Protein 2DE3 (pdb70)

Nearest PDB structures (foldseek):
  2de4-assembly2_B  TM=1.001E+00  e=3.501E-69  Rhodococcus qingshengii
  2de2-assembly1_A  TM=9.610E-01  e=4.494E-61  Rhodococcus qingshengii
  4nmy-assembly2_B  TM=6.406E-01  e=4.484E-12  Clostridioides difficile 630
  3un6-assembly1_A  TM=6.876E-01  e=4.638E-10  Staphylococcus aureus subsp. aureus NCTC 8325
  2x7q-assembly1_A  TM=5.426E-01  e=6.104E-09  Candida albicans

Radius of gyration: 29.44 Å; Cα contacts (8 Å, |Δi|>4): 1399; chains: 2; bounding box: 82×57×72 Å

GO terms:
  GO:0018740 2'-hydroxybiphenyl-2-sulfinate desulfinase activity (F, EXP)

Secondary structure (DSSP, 8-state):
-EEEEEE-SS--HHHHHHHTTHHHHTT-EEEEPBGGGTTHHHH--STTEEEEE-SHHHHHIIIII-TTSEEEEEEEEE--SEEEEEETT-S--SGGGGTT-EEEE-HHHHHHHHT--TTGGGS-HHHHHHHHTTHHHHHHHHHHHHHTT--GGGSEEEE---TTT---HHHHHHSSBSSHHHHSTTHHHHHHHHHHSSS-SEEEEEHHHHHHHHHTTEEESS-GGGSGGG-EEEEEEEEHHHHHH-HHHHHHHHHHHHHHHHHHTT-HHHHHHHHHHHHT--HHHHHHHH-TTGGGS-S-B-SHHHHHHHHHHHHHHHHTTS-SS---HHHHB-THHHHHHHT-/--EEEEEEE-SS--HHHHHHHTTHHHHTTEEEEEPBGGGTTHHHH--STTEEEEE-SHHHHHIIIII-TTSEEEEEEEEE--SEEEEE-TT-S--SGGGGTT-EEEE-HHHHHHHHT--TTGGGS-HHHHHHHHTTHHHHHHHHHHHHHTT--GGGSEEEE---TTT---HHHHHHSSBSSHHHHSTTHHHHHHHHHHHTS-SEEEEEHHHHHHHHTTT-EESS-GGGSGGG-EEEEEEEEHHHHHH-HHHHHHHHHHHHHHHHHHTT-HHHHHHHHHHHHT--HHHHHHHH-TTGGGS-S-B-SHHHHHHHHHHHHHHHHTTS-SS---HHHHB-HHHHHHHHHH-

CATH classification: 3.40.190.10 (+1 more: 3.40.190.270)

Solvent-accessible surface area: 27075 Å² total; per-residue (Å²): 73,77,3,40,8,0,9,12,15,6,5,0,0,1,1,0,0,34,102,38,32,56,4,116,93,25,42,5,116,22,73,39,2,40,2,157,96,0,63,13,23,11,21,5,92,33,119,26,5,0,2,0,0,15,4,2,4,0,0,0,0,17,20,46,60,19,108,48,91,5,64,0,1,0,0,4,44,11,55,12,59,6,0,0,0,0,104,77,107,21,125,9,96,49,8,56,59,0,50,50,97,79,0,0,0,0,62,13,0,11,73,10,30,154,64,121,29,74,67,2,106,156,30,59,55,19,141,7,0,19,9,0,7,0,4,35,2,0,18,1,0,71,22,0,1,99,116,11,168,40,32,29,151,65,15,101,40,45,93,33,82,7,25,9,4,58,6,66,47,110,74,2,102,148,17,73,24,8,69,3,36,61,15,31,82,68,18,5,137,38,11,27,62,36,12,66,64,51,95,12,20,0,2,7,1,18,8,1,9,0,2,40,0,52,45,61,28,4,56,25,17,30,36,4,15,155,72,101,78,2,4,8,0,1,0,0,1,1,6,26,30,17,14,210,137,100,69,46,5,1,38,84,1,0,32,6,1,2,48,0,0,81,67,0,106,122,75,40,81,45,0,21,57,24,0,5,77,12,4,47,20,15,57,29,3,0,24,69,1,7,20,96,67,7,12,71,124,0,21,2,90,28,56,140,82,1,34,61,16,0,59,74,4,0,80,34,0,36,114,42,95,1,1,108,124,71,16,46,13,119,142,11,8,0,70,80,8,7,86,74,4,108,107,155,102,173,17,72,4,39,8,0,10,12,16,6,5,0,0,1,1,0,0,35,96,37,32,54,4,93,93,25,12,2,85,26,74,38,3,37,0,143,93,0,60,12,24,10,22,5,92,34,116,27,4,0,2,0,0,17,4,1,4,0,0,0,1,17,22,56,64,17,105,50,90,6,63,0,1,0,0,3,45,10,54,11,51,7,0,0,0,0,92,86,69,17,94,1,98,48,8,56,56,0,52,58,81,103,0,0,0,0,59,13,0,24,69,13,27,129,63,124,31,72,65,2,123,152,39,54,53,20,146,8,0,17,7,0,7,0,3,34,2,0,19,1,0,72,25,0,3,99,115,9,158,38,26,42,134,53,14,97,21,25,90,35,87,7,26,9,3,55,6,78,62,122,82,3,86,147,15,75,23,8,68,2,37,60,15,34,77,75,18,4,173,38,13,17,60,48,4,27,65,42,89,4,40,0,3,8,1,18,8,0,9,0,7,44,0,62,27,49,20,8,57,25,16,27,30,4,16,155,67,101,80,2,4,9,0,1,0,1,1,0,7,28,31,16,15,209,142,106,66,46,7,1,36,47,1,0,29,6,1,0,40,0,0,57,68,0,105,121,77,41,122,46,0,19,56,23,1,7,76,10,4,46,21,59,67,25,5,0,22,74,1,7,20,90,81,8,12,68,145,0,21,2,88,26,62,158,111,1,35,60,16,0,59,79,3,0,81,34,0,35,115,41,84,1,2,91,124,73,17,44,12,109,131,11,7,0,56,78,8,5,77,77,0,85,117,111,134

Foldseek 3Di:
DEAEEDEDLFQALLLLLQVVCLQVVLVYHYHFAFLQRVCCQQQVPDAWYKYWYFLLSVFCNCFPNPNAFKFFAFKFKFFFFKAKKFFLPDPQQALLSQFAFEEEAAPLLVCLLVLHVDCLSVDDRVLNSLSVVSLLVNVRNQVSNVRNVHHPVRYHYDYDDDPPSDQDSVLSNVFGGPFLCGSPPPVLVVVLVVNVVPRHGIYIDAALSSVVVVVVGMDHSDGCSVDPVSMGMTTMMTGSCCVVPPVVSVLSSLLSSQVSLVVLQVVVQVSLVSSCVRNVHDSRSNCRRGHVRSSNRHNGHDDPVSVVRNVSSQVSCCVSVSGVDGDPNVVSHDHPSSVVSVVD/DQEEAEEDEDLFQALLLLLQVVCLCVVLVYHYHFAFLQRVCCQQQVPDAWYKYWYFLLSVFCNCFPNPNAFKFFAFKFKFFFFKAKKFALPDPQQALLVQFAFEEEAAPLLVCLLVLHNDCLVVDDRVLNSLSVVSVLVNVRNCVSNVRNVHDPVRHHYDHDDDPPSDQDSVLSNPFGGPQLCGSPNPVLVVVLVVNVVVPGGIYIDARLSSVVVVVVRMDHNDGCSVDPVSMAMTTMMTGNCCVVPPVVSVLSSLLSSQVSLVVLQVVVQVSLVSSCVRNVHDSRSNCRRGHVRSSNRHNGDDDPVSVVRNVSSQVSCCVSVSGVDGDPNVVSHPHPSSVVSVVVD

Structure (mmCIF, N/CA/C/O backbone):
data_2DE3
#
_entry.id   2DE3
#
_cell.length_a   154.670
_cell.length_b   46.190
_cell.length_c   113.960
_cell.angle_alpha   90.00
_cell.angle_beta   115.81
_cell.angle_gamma   90.00
#
_symmetry.space_group_name_H-M   'C 1 2 1'
#
loop_
_entity.id
_entity.type
_entity.pdbx_description
1 polymer 'DIBENZOTHIOPHENE DESULFURIZATION ENZYME B'
2 non-polymer 'ACETATE ION'
3 non-polymer "2'-HYDROXY-1,1'-BIPHENYL-2-SULFINIC ACID"
4 non-polymer 'MAGNESIUM ION'
5 water water
#
loop_
_atom_site.group_PDB
_atom_site.id
_atom_site.type_symbol
_atom_site.label_atom_id
_atom_site.label_alt_id
_atom_site.label_comp_id
_atom_site.label_asym_id
_atom_site.label_entity_id
_atom_site.label_seq_id
_atom_site.pdbx_PDB_ins_code
_atom_site.Cartn_x
_atom_site.Cartn_y
_atom_site.Cartn_z
_atom_site.occupancy
_atom_site.B_iso_or_equiv
_atom_site.auth_seq_id
_atom_site.auth_comp_id
_atom_site.auth_asym_id
_atom_site.auth_atom_id
_atom_site.pdbx_PDB_model_num
ATOM 1 N N . ASP A 1 20 ? 142.121 27.198 3.930 1.00 23.11 20 ASP A N 1
ATOM 2 C CA . ASP A 1 20 ? 140.633 27.294 3.865 1.00 21.56 20 ASP A CA 1
ATOM 3 C C . ASP A 1 20 ? 140.011 26.842 5.180 1.00 21.05 20 ASP A C 1
ATOM 4 O O . ASP A 1 20 ? 140.522 25.933 5.837 1.00 20.95 20 ASP A O 1
ATOM 9 N N . THR A 1 21 ? 138.908 27.479 5.560 1.00 20.05 21 THR A N 1
ATOM 10 C CA . THR A 1 21 ? 138.217 27.145 6.799 1.00 20.28 21 THR A CA 1
ATOM 11 C C . THR A 1 21 ? 136.782 26.699 6.538 1.00 19.02 21 THR A C 1
ATOM 12 O O . THR A 1 21 ? 136.038 27.356 5.810 1.00 18.48 21 THR A O 1
ATOM 16 N N . LEU A 1 22 ? 136.404 25.574 7.138 1.00 17.83 22 LEU A N 1
ATOM 17 C CA . LEU A 1 22 ? 135.056 25.036 6.990 1.00 16.56 22 LEU A CA 1
ATOM 18 C C . LEU A 1 22 ? 134.460 24.827 8.374 1.00 15.81 22 LEU A C 1
ATOM 19 O O . LEU A 1 22 ? 135.187 24.549 9.329 1.00 15.70 22 LEU A O 1
ATOM 24 N N . THR A 1 23 ? 133.145 24.979 8.490 1.00 13.94 23 THR A N 1
ATOM 25 C CA . THR A 1 23 ? 132.479 24.725 9.764 1.00 12.14 23 THR A CA 1
ATOM 26 C C . THR A 1 23 ? 132.165 23.228 9.706 1.00 12.24 23 THR A C 1
ATOM 27 O O . THR A 1 23 ? 132.067 22.661 8.614 1.00 11.68 23 THR A O 1
ATOM 31 N N . TYR A 1 24 ? 132.024 22.574 10.857 1.00 11.25 24 TYR A N 1
ATOM 32 C CA . TYR A 1 24 ? 131.756 21.136 10.834 1.00 11.47 24 TYR A CA 1
ATOM 33 C C . TYR A 1 24 ? 131.172 20.588 12.121 1.00 11.46 24 TYR A C 1
ATOM 34 O O . TYR A 1 24 ? 131.030 21.294 13.118 1.00 10.61 24 TYR A O 1
ATOM 43 N N . SER A 1 25 ? 130.851 19.298 12.072 1.00 11.19 25 SER A N 1
ATOM 44 C CA . SER A 1 25 ? 130.342 18.564 13.223 1.00 10.92 25 SER A CA 1
ATOM 45 C C . SER A 1 25 ? 130.297 17.081 12.876 1.00 10.17 25 SER A C 1
ATOM 46 O O . SER A 1 25 ? 130.375 16.701 11.705 1.00 10.30 25 SER A O 1
ATOM 49 N N . ASN A 1 26 ? 130.228 16.242 13.903 1.00 10.50 26 ASN A N 1
ATOM 50 C CA . ASN A 1 26 ? 130.107 14.805 13.694 1.00 10.42 26 ASN A CA 1
ATOM 51 C C . ASN A 1 26 ? 129.287 14.211 14.825 1.00 10.42 26 ASN A C 1
ATOM 52 O O . ASN A 1 26 ? 129.283 14.731 15.944 1.00 11.50 26 ASN A O 1
ATOM 57 N N . SER A 1 27 ? 128.561 13.144 14.512 1.00 8.80 27 SER A N 1
ATOM 58 C CA . SER A 1 27 ? 127.737 12.451 15.495 1.00 9.51 27 SER A CA 1
ATOM 59 C C . SER A 1 27 ? 128.660 11.519 16.272 1.00 8.70 27 SER A C 1
ATOM 60 O O . SER A 1 27 ? 129.843 11.405 15.950 1.00 9.83 27 SER A O 1
ATOM 63 N N . PRO A 1 28 ? 128.138 10.852 17.316 1.00 10.09 28 PRO A N 1
ATOM 64 C CA . PRO A 1 28 ? 128.964 9.929 18.111 1.00 8.91 28 PRO A CA 1
ATOM 65 C C . PRO A 1 28 ? 129.125 8.596 17.370 1.00 9.71 28 PRO A C 1
ATOM 66 O O . PRO A 1 28 ? 128.683 7.542 17.845 1.00 10.60 28 PRO A O 1
ATOM 70 N N . VAL A 1 29 ? 129.763 8.661 16.204 1.00 9.78 29 VAL A N 1
ATOM 71 C CA . VAL A 1 29 ? 129.983 7.496 15.351 1.00 8.78 29 VAL A CA 1
ATOM 72 C C . VAL A 1 29 ? 131.420 7.490 14.814 1.00 8.62 29 VAL A C 1
ATOM 73 O O . VAL A 1 29 ? 132.081 8.528 14.785 1.00 9.18 29 VAL A O 1
ATOM 77 N N . PRO A 1 30 ? 131.927 6.317 14.397 1.00 8.30 30 PRO A N 1
ATOM 78 C CA . PRO A 1 30 ? 133.296 6.271 13.871 1.00 9.87 30 PRO A CA 1
ATOM 79 C C . PRO A 1 30 ? 133.347 6.952 12.499 1.00 9.94 30 PRO A C 1
ATOM 80 O O . PRO A 1 30 ? 132.543 6.640 11.621 1.00 10.88 30 PRO A O 1
ATOM 84 N N . ASN A 1 31 ? 134.281 7.884 12.314 1.00 9.85 31 ASN A N 1
ATOM 85 C CA . ASN A 1 31 ? 134.365 8.595 11.038 1.00 11.01 31 ASN A CA 1
ATOM 86 C C . ASN A 1 31 ? 135.739 9.183 10.714 1.00 11.29 31 ASN A C 1
ATOM 87 O O . ASN A 1 31 ? 136.500 9.561 11.610 1.00 11.90 31 ASN A O 1
ATOM 92 N N . ALA A 1 32 ? 136.031 9.284 9.418 1.00 11.41 32 ALA A N 1
ATOM 93 C CA . ALA A 1 32 ? 137.310 9.804 8.946 1.00 11.44 32 ALA A CA 1
ATOM 94 C C . ALA A 1 32 ? 137.449 11.329 8.976 1.00 11.91 32 ALA A C 1
ATOM 95 O O . ALA A 1 32 ? 138.563 11.841 8.871 1.00 11.28 32 ALA A O 1
ATOM 97 N N . LEU A 1 33 ? 136.341 12.057 9.112 1.00 10.91 33 LEU A N 1
ATOM 98 C CA . LEU A 1 33 ? 136.423 13.518 9.165 1.00 11.40 33 LEU A CA 1
ATOM 99 C C . LEU A 1 33 ? 137.087 13.937 10.475 1.00 11.71 33 LEU A C 1
ATOM 100 O O . LEU A 1 33 ? 138.029 14.732 10.476 1.00 12.15 33 LEU A O 1
ATOM 105 N N . LEU A 1 34 ? 136.593 13.394 11.585 1.00 11.56 34 LEU A N 1
ATOM 106 C CA . LEU A 1 34 ? 137.151 13.683 12.900 1.00 12.28 34 LEU A CA 1
ATOM 107 C C . LEU A 1 34 ? 138.595 13.193 12.949 1.00 12.23 34 LEU A C 1
ATOM 108 O O . LEU A 1 34 ? 139.481 13.887 13.449 1.00 12.56 34 LEU A O 1
ATOM 113 N N . THR A 1 35 ? 138.823 11.992 12.427 1.00 12.14 35 THR A N 1
ATOM 114 C CA . THR A 1 35 ? 140.156 11.403 12.424 1.00 12.83 35 THR A CA 1
ATOM 115 C C . THR A 1 35 ? 141.159 12.262 11.661 1.00 13.75 35 THR A C 1
ATOM 116 O O . THR A 1 35 ? 142.255 12.526 12.153 1.00 14.57 35 THR A O 1
ATOM 120 N N . ALA A 1 36 ? 140.787 12.697 10.459 1.00 13.77 36 ALA A N 1
ATOM 121 C CA . ALA A 1 36 ? 141.677 13.519 9.643 1.00 14.37 36 ALA A CA 1
ATOM 122 C C . ALA A 1 36 ? 141.986 14.855 10.313 1.00 14.88 36 ALA A C 1
ATOM 123 O O . ALA A 1 36 ? 143.102 15.367 10.210 1.00 16.09 36 ALA A O 1
ATOM 125 N N . SER A 1 37 ? 140.997 15.416 10.999 1.00 14.88 37 SER A N 1
ATOM 126 C CA . SER A 1 37 ? 141.161 16.694 11.683 1.00 15.95 37 SER A CA 1
ATOM 127 C C . SER A 1 37 ? 142.098 16.608 12.889 1.00 17.51 37 SER A C 1
ATOM 128 O O . SER A 1 37 ? 143.054 17.379 12.999 1.00 17.67 37 SER A O 1
ATOM 131 N N . GLU A 1 38 ? 141.824 15.671 13.790 1.00 17.79 38 GLU A N 1
ATOM 132 C CA . GLU A 1 38 ? 142.637 15.516 14.993 1.00 18.59 38 GLU A CA 1
ATOM 133 C C . GLU A 1 38 ? 144.045 14.970 14.748 1.00 19.62 38 GLU A C 1
ATOM 134 O O . GLU A 1 38 ? 144.956 15.248 15.528 1.00 21.07 38 GLU A O 1
ATOM 140 N N . SER A 1 39 ? 144.227 14.204 13.674 1.00 20.25 39 SER A N 1
ATOM 141 C CA . SER A 1 39 ? 145.530 13.614 13.364 1.00 20.19 39 SER A CA 1
ATOM 142 C C . SER A 1 39 ? 146.442 14.497 12.515 1.00 20.65 39 SER A C 1
ATOM 143 O O . SER A 1 39 ? 147.574 14.114 12.216 1.00 21.30 39 SER A O 1
ATOM 146 N N . GLY A 1 40 ? 145.944 15.663 12.112 1.00 19.15 40 GLY A N 1
ATOM 147 C CA . GLY A 1 40 ? 146.753 16.583 11.327 1.00 19.30 40 GLY A CA 1
ATOM 148 C C . GLY A 1 40 ? 146.743 16.455 9.814 1.00 19.32 40 GLY A C 1
ATOM 149 O O . GLY A 1 40 ? 147.439 17.208 9.133 1.00 19.72 40 GLY A O 1
ATOM 150 N N . PHE A 1 41 ? 145.969 15.517 9.276 1.00 19.09 41 PHE A N 1
ATOM 151 C CA . PHE A 1 41 ? 145.912 15.335 7.829 1.00 18.76 41 PHE A CA 1
ATOM 152 C C . PHE A 1 41 ? 145.276 16.521 7.107 1.00 19.19 41 PHE A C 1
ATOM 153 O O . PHE A 1 41 ? 145.672 16.859 5.991 1.00 19.63 41 PHE A O 1
ATOM 161 N N . LEU A 1 42 ? 144.297 17.160 7.740 1.00 19.13 42 LEU A N 1
ATOM 162 C CA . LEU A 1 42 ? 143.646 18.309 7.124 1.00 19.60 42 LEU A CA 1
ATOM 163 C C . LEU A 1 42 ? 144.583 19.510 7.147 1.00 20.82 42 LEU A C 1
ATOM 164 O O . LEU A 1 42 ? 144.672 20.259 6.173 1.00 20.14 42 LEU A O 1
ATOM 169 N N . ASP A 1 43 ? 145.288 19.682 8.260 1.00 20.48 43 ASP A N 1
ATOM 170 C CA . ASP A 1 43 ? 146.228 20.787 8.404 1.00 22.37 43 ASP A CA 1
ATOM 171 C C . ASP A 1 43 ? 147.259 20.728 7.281 1.00 22.21 43 ASP A C 1
ATOM 172 O O . ASP A 1 43 ? 147.608 21.752 6.691 1.00 23.28 43 ASP A O 1
ATOM 177 N N . ALA A 1 44 ? 147.738 19.523 6.986 1.00 21.65 44 ALA A N 1
ATOM 178 C CA . ALA A 1 44 ? 148.727 19.325 5.931 1.00 22.40 44 ALA A CA 1
ATOM 179 C C . ALA A 1 44 ? 148.137 19.639 4.560 1.00 22.51 44 ALA A C 1
ATOM 180 O O . ALA A 1 44 ? 148.868 19.937 3.613 1.00 23.41 44 ALA A O 1
ATOM 182 N N . ALA A 1 45 ? 146.813 19.568 4.459 1.00 22.10 45 ALA A N 1
ATOM 183 C CA . ALA A 1 45 ? 146.122 19.846 3.206 1.00 21.36 45 ALA A CA 1
ATOM 184 C C . ALA A 1 45 ? 145.676 21.304 3.145 1.00 21.29 45 ALA A C 1
ATOM 185 O O . ALA A 1 45 ? 144.975 21.709 2.218 1.00 22.34 45 ALA A O 1
ATOM 187 N N . GLY A 1 46 ? 146.084 22.084 4.142 1.00 20.02 46 GLY A N 1
ATOM 188 C CA . GLY A 1 46 ? 145.729 23.492 4.188 1.00 20.48 46 GLY A CA 1
ATOM 189 C C . GLY A 1 46 ? 144.282 23.750 4.555 1.00 20.02 46 GLY A C 1
ATOM 190 O O . GLY A 1 46 ? 143.709 24.769 4.170 1.00 20.04 46 GLY A O 1
ATOM 191 N N . ILE A 1 47 ? 143.691 22.831 5.313 1.00 19.27 47 ILE A N 1
ATOM 192 C CA . ILE A 1 47 ? 142.297 22.956 5.725 1.00 18.74 47 ILE A CA 1
ATOM 193 C C . ILE A 1 47 ? 142.153 22.923 7.242 1.00 18.83 47 ILE A C 1
ATOM 194 O O . ILE A 1 47 ? 142.806 22.128 7.918 1.00 19.71 47 ILE A O 1
ATOM 199 N N . GLU A 1 48 ? 141.296 23.794 7.768 1.00 18.88 48 GLU A N 1
ATOM 200 C CA . GLU A 1 48 ? 141.040 23.862 9.204 1.00 20.24 48 GLU A CA 1
ATOM 201 C C . GLU A 1 48 ? 139.530 23.816 9.436 1.00 18.92 48 GLU A C 1
ATOM 202 O O . GLU A 1 48 ? 138.763 24.416 8.682 1.00 17.94 48 GLU A O 1
ATOM 208 N N . LEU A 1 49 ? 139.106 23.098 10.473 1.00 17.43 49 LEU A N 1
ATOM 209 C CA . LEU A 1 49 ? 137.683 22.970 10.781 1.00 17.10 49 LEU A CA 1
ATOM 210 C C . LEU A 1 49 ? 137.285 23.662 12.084 1.00 17.79 49 LEU A C 1
ATOM 211 O O . LEU A 1 49 ? 138.007 23.589 13.081 1.00 19.54 49 LEU A O 1
ATOM 216 N N . ASP A 1 50 ? 136.133 24.329 12.068 1.00 17.43 50 ASP A N 1
ATOM 217 C CA . ASP A 1 50 ? 135.599 25.003 13.251 1.00 17.25 50 ASP A CA 1
ATOM 218 C C . ASP A 1 50 ? 134.276 24.325 13.606 1.00 16.18 50 ASP A C 1
ATOM 219 O O . ASP A 1 50 ? 133.306 24.411 12.854 1.00 14.66 50 ASP A O 1
ATOM 224 N N . VAL A 1 51 ? 134.236 23.652 14.753 1.00 15.17 51 VAL A N 1
ATOM 225 C CA . VAL A 1 51 ? 133.027 22.948 15.174 1.00 14.26 51 VAL A CA 1
ATOM 226 C C . VAL A 1 51 ? 131.866 23.898 15.484 1.00 14.38 51 VAL A C 1
ATOM 227 O O . VAL A 1 51 ? 132.071 25.020 15.949 1.00 14.16 51 VAL A O 1
ATOM 231 N N . LEU A 1 52 ? 130.644 23.444 15.216 1.00 13.07 52 LEU A N 1
ATOM 232 C CA . LEU A 1 52 ? 129.458 24.252 15.471 1.00 13.57 52 LEU A CA 1
ATOM 233 C C . LEU A 1 52 ? 129.275 24.516 16.960 1.00 13.90 52 LEU A C 1
ATOM 234 O O . LEU A 1 52 ? 129.398 23.606 17.780 1.00 13.02 52 LEU A O 1
ATOM 239 N N . SER A 1 53 ? 128.983 25.766 17.302 1.00 14.35 53 SER A N 1
ATOM 240 C CA . SER A 1 53 ? 128.740 26.131 18.690 1.00 15.22 53 SER A CA 1
ATOM 241 C C . SER A 1 53 ? 127.302 25.726 18.992 1.00 15.75 53 SER A C 1
ATOM 242 O O . SER A 1 53 ? 126.537 25.404 18.080 1.00 15.67 53 SER A O 1
ATOM 245 N N . GLY A 1 54 ? 126.928 25.742 20.264 1.00 16.38 54 GLY A N 1
ATOM 246 C CA . GLY A 1 54 ? 125.566 25.386 20.615 1.00 16.27 54 GLY A CA 1
ATOM 247 C C . GLY A 1 54 ? 124.582 26.365 20.001 1.00 16.66 54 GLY A C 1
ATOM 248 O O . GLY A 1 54 ? 123.458 25.999 19.658 1.00 16.76 54 GLY A O 1
ATOM 249 N N . GLN A 1 55 ? 125.012 27.615 19.850 1.00 17.45 55 GLN A N 1
ATOM 250 C CA . GLN A 1 55 ? 124.166 28.661 19.285 1.00 19.16 55 GLN A CA 1
ATOM 251 C C . GLN A 1 55 ? 123.913 28.508 17.782 1.00 17.71 55 GLN A C 1
ATOM 252 O O . GLN A 1 55 ? 122.963 29.084 17.250 1.00 19.26 55 GLN A O 1
ATOM 258 N N . GLN A 1 56 ? 124.761 27.741 17.099 1.00 16.45 56 GLN A N 1
ATOM 259 C CA . GLN A 1 56 ? 124.581 27.491 15.668 1.00 15.68 56 GLN A CA 1
ATOM 260 C C . GLN A 1 56 ? 124.346 25.995 15.477 1.00 13.89 56 GLN A C 1
ATOM 261 O O . GLN A 1 56 ? 124.412 25.475 14.362 1.00 12.67 56 GLN A O 1
ATOM 267 N N . GLY A 1 57 ? 124.055 25.315 16.582 1.00 14.04 57 GLY A N 1
ATOM 268 C CA . GLY A 1 57 ? 123.842 23.877 16.563 1.00 12.84 57 GLY A CA 1
ATOM 269 C C . GLY A 1 57 ? 122.759 23.295 15.672 1.00 12.39 57 GLY A C 1
ATOM 270 O O . GLY A 1 57 ? 122.875 22.145 15.246 1.00 12.52 57 GLY A O 1
ATOM 271 N N . THR A 1 58 ? 121.710 24.056 15.379 1.00 11.84 58 THR A N 1
ATOM 272 C CA . THR A 1 58 ? 120.640 23.523 14.538 1.00 11.62 58 THR A CA 1
ATOM 273 C C . THR A 1 58 ? 121.118 23.169 13.126 1.00 11.63 58 THR A C 1
ATOM 274 O O . THR A 1 58 ? 120.463 22.401 12.422 1.00 10.90 58 THR A O 1
ATOM 278 N N . VAL A 1 59 ? 122.264 23.711 12.724 1.00 10.33 59 VAL A N 1
ATOM 279 C CA . VAL A 1 59 ? 122.818 23.433 11.400 1.00 10.94 59 VAL A CA 1
ATOM 280 C C . VAL A 1 59 ? 123.146 21.940 11.260 1.00 10.77 59 VAL A C 1
ATOM 281 O O . VAL A 1 59 ? 123.213 21.406 10.154 1.00 10.28 59 VAL A O 1
ATOM 285 N N . HIS A 1 60 ? 123.340 21.272 12.393 1.00 9.69 60 HIS A N 1
ATOM 286 C CA . HIS A 1 60 ? 123.636 19.839 12.425 1.00 10.47 60 HIS A CA 1
ATOM 287 C C . HIS A 1 60 ? 122.446 19.075 11.815 1.00 9.31 60 HIS A C 1
ATOM 288 O O . HIS A 1 60 ? 122.605 17.955 11.318 1.00 8.93 60 HIS A O 1
ATOM 295 N N . PHE A 1 61 ? 121.265 19.695 11.852 1.00 9.34 61 PHE A N 1
ATOM 296 C CA . PHE A 1 61 ? 120.029 19.112 11.312 1.00 9.19 61 PHE A CA 1
ATOM 297 C C . PHE A 1 61 ? 119.512 19.832 10.057 1.00 9.52 61 PHE A C 1
ATOM 298 O O . PHE A 1 61 ? 118.762 19.236 9.278 1.00 8.72 61 PHE A O 1
ATOM 306 N N . THR A 1 62 ? 119.889 21.099 9.864 1.00 9.92 62 THR A N 1
ATOM 307 C CA . THR A 1 62 ? 119.391 21.875 8.714 1.00 10.28 62 THR A CA 1
ATOM 308 C C . THR A 1 62 ? 120.357 22.116 7.551 1.00 10.30 62 THR A C 1
ATOM 309 O O . THR A 1 62 ? 119.918 22.428 6.441 1.00 11.81 62 THR A O 1
ATOM 313 N N . TYR A 1 63 ? 121.659 22.012 7.806 1.00 10.34 63 TYR A N 1
ATOM 314 C CA . TYR A 1 63 ? 122.674 22.188 6.761 1.00 10.51 63 TYR A CA 1
ATOM 315 C C . TYR A 1 63 ? 122.665 23.569 6.108 1.00 11.02 63 TYR A C 1
ATOM 316 O O . TYR A 1 63 ? 123.217 23.754 5.019 1.00 12.19 63 TYR A O 1
ATOM 325 N N . ASP A 1 64 ? 122.072 24.542 6.795 1.00 10.95 64 ASP A N 1
ATOM 326 C CA . ASP A 1 64 ? 121.973 25.902 6.274 1.00 12.24 64 ASP A CA 1
ATOM 327 C C . ASP A 1 64 ? 123.193 26.800 6.523 1.00 12.24 64 ASP A C 1
ATOM 328 O O . ASP A 1 64 ? 123.122 27.773 7.280 1.00 14.05 64 ASP A O 1
ATOM 333 N N . GLN A 1 65 ? 124.307 26.447 5.882 1.00 11.37 65 GLN A N 1
ATOM 334 C CA . GLN A 1 65 ? 125.565 27.201 5.938 1.00 11.81 65 GLN A CA 1
ATOM 335 C C . GLN A 1 65 ? 126.283 26.971 4.600 1.00 12.74 65 GLN A C 1
ATOM 336 O O . GLN A 1 65 ? 126.159 25.904 3.997 1.00 13.40 65 GLN A O 1
ATOM 342 N N . PRO A 1 66 ? 127.053 27.966 4.126 1.00 12.61 66 PRO A N 1
ATOM 343 C CA . PRO A 1 66 ? 127.791 27.910 2.856 1.00 13.50 66 PRO A CA 1
ATOM 344 C C . PRO A 1 66 ? 128.999 26.986 2.715 1.00 12.74 66 PRO A C 1
ATOM 345 O O . PRO A 1 66 ? 129.287 26.511 1.614 1.00 13.95 66 PRO A O 1
ATOM 349 N N . ALA A 1 67 ? 129.709 26.739 3.811 1.00 12.72 67 ALA A N 1
ATOM 350 C CA . ALA A 1 67 ? 130.896 25.890 3.775 1.00 12.62 67 ALA A CA 1
ATOM 351 C C . ALA A 1 67 ? 130.904 24.976 4.991 1.00 12.98 67 ALA A C 1
ATOM 352 O O . ALA A 1 67 ? 131.825 25.008 5.807 1.00 13.18 67 ALA A O 1
ATOM 354 N N . TYR A 1 68 ? 129.867 24.151 5.084 1.00 11.81 68 TYR A N 1
ATOM 355 C CA . TYR A 1 68 ? 129.680 23.233 6.200 1.00 10.77 68 TYR A CA 1
ATOM 356 C C . TYR A 1 68 ? 129.790 21.763 5.792 1.00 11.00 68 TYR A C 1
ATOM 357 O O . TYR A 1 68 ? 129.284 21.363 4.742 1.00 11.44 68 TYR A O 1
ATOM 366 N N . THR A 1 69 ? 130.460 20.963 6.620 1.00 10.29 69 THR A N 1
ATOM 367 C CA . THR A 1 69 ? 130.600 19.533 6.355 1.00 10.36 69 THR A CA 1
ATOM 368 C C . THR A 1 69 ? 130.295 18.746 7.636 1.00 10.75 69 THR A C 1
ATOM 369 O O . THR A 1 69 ? 130.709 19.135 8.732 1.00 11.11 69 THR A O 1
ATOM 373 N N . ARG A 1 70 ? 129.546 17.656 7.492 1.00 9.11 70 ARG A N 1
ATOM 374 C CA . ARG A 1 70 ? 129.150 16.824 8.631 1.00 9.41 70 ARG A CA 1
ATOM 375 C C . ARG A 1 70 ? 129.312 15.343 8.326 1.00 9.64 70 ARG A C 1
ATOM 376 O O . ARG A 1 70 ? 129.092 14.908 7.200 1.00 9.21 70 ARG A O 1
ATOM 384 N N . PHE A 1 71 ? 129.713 14.572 9.331 1.00 9.41 71 PHE A N 1
ATOM 385 C CA . PHE A 1 71 ? 129.835 13.129 9.168 1.00 9.17 71 PHE A CA 1
ATOM 386 C C . PHE A 1 71 ? 129.082 12.571 10.376 1.00 9.85 71 PHE A C 1
ATOM 387 O O . PHE A 1 71 ? 129.553 12.666 11.509 1.00 10.24 71 PHE A O 1
ATOM 395 N N . GLY A 1 72 ? 127.890 12.029 10.136 1.00 9.42 72 GLY A N 1
ATOM 396 C CA . GLY A 1 72 ? 127.095 11.498 11.236 1.00 8.68 72 GLY A CA 1
ATOM 397 C C . GLY A 1 72 ? 125.905 10.642 10.831 1.00 8.62 72 GLY A C 1
ATOM 398 O O . GLY A 1 72 ? 125.870 10.092 9.724 1.00 8.39 72 GLY A O 1
ATOM 399 N N . GLY A 1 73 ? 124.936 10.523 11.739 1.00 8.38 73 GLY A N 1
ATOM 400 C CA . GLY A 1 73 ? 123.746 9.724 11.480 1.00 8.87 73 GLY A CA 1
ATOM 401 C C . GLY A 1 73 ? 123.022 10.172 10.224 1.00 8.42 73 GLY A C 1
ATOM 402 O O . GLY A 1 73 ? 122.981 11.361 9.923 1.00 8.62 73 GLY A O 1
ATOM 403 N N . GLU A 1 74 ? 122.431 9.222 9.507 1.00 8.16 74 GLU A N 1
ATOM 404 C CA . GLU A 1 74 ? 121.751 9.530 8.248 1.00 8.04 74 GLU A CA 1
ATOM 405 C C . GLU A 1 74 ? 120.333 10.090 8.315 1.00 7.37 74 GLU A C 1
ATOM 406 O O . GLU A 1 74 ? 119.834 10.619 7.321 1.00 6.30 74 GLU A O 1
ATOM 412 N N . ILE A 1 75 ? 119.672 9.987 9.461 1.00 8.23 75 ILE A N 1
ATOM 413 C CA . ILE A 1 75 ? 118.298 10.470 9.529 1.00 7.97 75 ILE A CA 1
ATOM 414 C C . ILE A 1 75 ? 118.127 11.982 9.328 1.00 8.00 75 ILE A C 1
ATOM 415 O O . ILE A 1 75 ? 117.283 12.403 8.539 1.00 8.05 75 ILE A O 1
ATOM 420 N N . PRO A 1 76 ? 118.918 12.818 10.023 1.00 8.20 76 PRO A N 1
ATOM 421 C CA . PRO A 1 76 ? 118.738 14.260 9.809 1.00 8.71 76 PRO A CA 1
ATOM 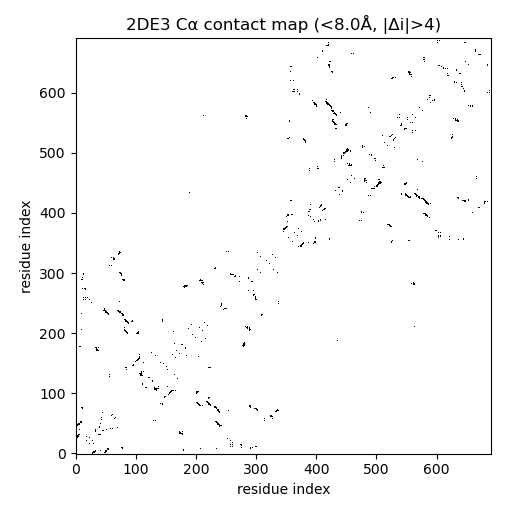422 C C . PRO A 1 76 ? 118.945 14.714 8.352 1.00 8.75 76 PRO A C 1
ATOM 423 O O . PRO A 1 76 ? 118.121 15.457 7.811 1.00 8.74 76 PRO A O 1
ATOM 427 N N . PRO A 1 77 ? 120.042 14.280 7.698 1.00 8.37 77 PRO A N 1
ATOM 428 C CA . PRO A 1 77 ? 120.226 14.717 6.308 1.00 8.79 77 PRO A CA 1
ATOM 429 C C . PRO A 1 77 ? 119.186 14.148 5.333 1.00 8.99 77 PRO A C 1
ATOM 430 O O . PRO A 1 77 ? 118.854 14.792 4.337 1.00 8.60 77 PRO A O 1
ATOM 434 N N . LEU A 1 78 ? 118.668 12.951 5.606 1.00 8.67 78 LEU A N 1
ATOM 435 C CA . LEU A 1 78 ? 117.649 12.383 4.720 1.00 8.51 78 LEU A CA 1
ATOM 436 C C . LEU A 1 78 ? 116.376 13.224 4.832 1.00 9.25 78 LEU A C 1
ATOM 437 O O . LEU A 1 78 ? 115.691 13.467 3.835 1.00 9.77 78 LEU A O 1
ATOM 442 N N . LEU A 1 79 ? 116.061 13.677 6.044 1.00 9.03 79 LEU A N 1
ATOM 443 C CA . LEU A 1 79 ? 114.876 14.509 6.243 1.00 9.91 79 LEU A CA 1
ATOM 444 C C . LEU A 1 79 ? 115.078 15.887 5.611 1.00 9.73 79 LEU A C 1
ATOM 445 O O . LEU A 1 79 ? 114.167 16.431 4.990 1.00 10.06 79 LEU A O 1
ATOM 450 N N . SER A 1 80 ? 116.273 16.449 5.756 1.00 8.97 80 SER A N 1
ATOM 451 C CA . SER A 1 80 ? 116.533 17.765 5.180 1.00 9.37 80 SER A CA 1
ATOM 452 C C . SER A 1 80 ? 116.422 17.725 3.653 1.00 11.12 80 SER A C 1
ATOM 453 O O . SER A 1 80 ? 115.764 18.574 3.055 1.00 10.17 80 SER A O 1
ATOM 456 N N . GLU A 1 81 ? 117.041 16.724 3.031 1.00 9.98 81 GLU A N 1
ATOM 457 C CA . GLU A 1 81 ? 117.014 16.586 1.572 1.00 10.66 81 GLU A CA 1
ATOM 458 C C . GLU A 1 81 ? 115.689 16.086 1.001 1.00 11.60 81 GLU A C 1
ATOM 459 O O . GLU A 1 81 ? 115.265 16.517 -0.075 1.00 12.72 81 GLU A O 1
ATOM 465 N N . GLY A 1 82 ? 115.033 15.181 1.716 1.00 10.38 82 GLY A N 1
ATOM 466 C CA . GLY A 1 82 ? 113.792 14.627 1.204 1.00 11.07 82 GLY A CA 1
ATOM 467 C C . GLY A 1 82 ? 112.489 15.253 1.652 1.00 13.05 82 GLY A C 1
ATOM 468 O O . GLY A 1 82 ? 111.446 15.002 1.041 1.00 15.13 82 GLY A O 1
ATOM 469 N N . LEU A 1 83 ? 112.530 16.076 2.692 1.00 12.20 83 LEU A N 1
ATOM 470 C CA . LEU A 1 83 ? 111.312 16.681 3.204 1.00 13.30 83 LEU A CA 1
ATOM 471 C C . LEU A 1 83 ? 111.304 18.204 3.315 1.00 13.94 83 LEU A C 1
ATOM 472 O O . LEU A 1 83 ? 110.281 18.840 3.046 1.00 14.73 83 LEU A O 1
ATOM 477 N N . ARG A 1 84 ? 112.439 18.789 3.687 1.00 14.69 84 ARG A N 1
ATOM 478 C CA . ARG A 1 84 ? 112.507 20.232 3.906 1.00 14.39 84 ARG A CA 1
ATOM 479 C C . ARG A 1 84 ? 113.238 21.145 2.923 1.00 15.55 84 ARG A C 1
ATOM 480 O O . ARG A 1 84 ? 112.692 22.173 2.514 1.00 17.37 84 ARG A O 1
ATOM 488 N N . ALA A 1 85 ? 114.467 20.799 2.555 1.00 14.94 85 ALA A N 1
ATOM 489 C CA . ALA A 1 85 ? 115.245 21.663 1.670 1.00 14.58 85 ALA A CA 1
ATOM 490 C C . ALA A 1 85 ? 116.123 20.916 0.677 1.00 13.88 85 ALA A C 1
ATOM 491 O O . ALA A 1 85 ? 117.344 20.845 0.835 1.00 13.88 85 ALA A O 1
ATOM 493 N N . PRO A 1 86 ? 115.511 20.360 -0.375 1.00 13.54 86 PRO A N 1
ATOM 494 C CA . PRO A 1 86 ? 116.244 19.614 -1.399 1.00 13.02 86 PRO A CA 1
ATOM 495 C C . PRO A 1 86 ? 117.337 20.446 -2.071 1.00 15.38 86 PRO A C 1
ATOM 496 O O . PRO A 1 86 ? 117.069 21.543 -2.571 1.00 16.83 86 PRO A O 1
ATOM 500 N N . GLY A 1 87 ? 118.565 19.931 -2.067 1.00 13.59 87 GLY A N 1
ATOM 501 C CA . GLY A 1 87 ? 119.661 20.628 -2.723 1.00 13.65 87 GLY A CA 1
ATOM 502 C C . GLY A 1 87 ? 120.748 21.284 -1.889 1.00 12.82 87 GLY A C 1
ATOM 503 O O . GLY A 1 87 ? 121.759 21.721 -2.439 1.00 12.50 87 GLY A O 1
ATOM 504 N N . ARG A 1 88 ? 120.565 21.365 -0.575 1.00 11.08 88 ARG A N 1
ATOM 505 C CA . ARG A 1 88 ? 121.571 21.998 0.274 1.00 10.87 88 ARG A CA 1
ATOM 506 C C . ARG A 1 88 ? 122.894 21.251 0.360 1.00 10.73 88 ARG A C 1
ATOM 507 O O . ARG A 1 88 ? 123.948 21.871 0.527 1.00 10.91 88 ARG A O 1
ATOM 515 N N . THR A 1 89 ? 122.848 19.926 0.246 1.00 10.62 89 THR A N 1
ATOM 516 C CA . THR A 1 89 ? 124.061 19.124 0.379 1.00 9.70 89 THR A CA 1
ATOM 517 C C . THR A 1 89 ? 124.310 18.076 -0.707 1.00 9.29 89 THR A C 1
ATOM 518 O O . THR A 1 89 ? 123.419 17.741 -1.492 1.00 10.08 89 THR A O 1
ATOM 522 N N . ARG A 1 90 ? 125.544 17.571 -0.734 1.00 9.08 90 ARG A N 1
ATOM 523 C CA . ARG A 1 90 ? 125.949 16.493 -1.635 1.00 9.01 90 ARG A CA 1
ATOM 524 C C . ARG A 1 90 ? 126.561 15.429 -0.722 1.00 9.26 90 ARG A C 1
ATOM 525 O O . ARG A 1 90 ? 127.139 15.758 0.318 1.00 10.46 90 ARG A O 1
ATOM 533 N N . LEU A 1 91 ? 126.428 14.161 -1.104 1.00 9.29 91 LEU A N 1
ATOM 534 C CA . LEU A 1 91 ? 126.963 13.046 -0.318 1.00 9.50 91 LEU A CA 1
ATOM 535 C C . LEU A 1 91 ? 128.344 12.623 -0.822 1.00 10.17 91 LEU A C 1
ATOM 536 O O . LEU A 1 91 ? 128.492 12.204 -1.974 1.00 9.92 91 LEU A O 1
ATOM 541 N N . LEU A 1 92 ? 129.349 12.722 0.047 1.00 9.54 92 LEU A N 1
ATOM 542 C CA . LEU A 1 92 ? 130.725 12.375 -0.312 1.00 10.27 92 LEU A CA 1
ATOM 543 C C . LEU A 1 92 ? 131.127 10.930 -0.009 1.00 10.39 92 LEU A C 1
ATOM 544 O O . LEU A 1 92 ? 131.970 10.358 -0.707 1.00 11.58 92 LEU A O 1
ATOM 549 N N . GLY A 1 93 ? 130.541 10.342 1.030 1.00 10.07 93 GLY A N 1
ATOM 550 C CA . GLY A 1 93 ? 130.896 8.977 1.383 1.00 10.21 93 GLY A CA 1
ATOM 551 C C . GLY A 1 93 ? 130.057 8.406 2.514 1.00 9.57 93 GLY A C 1
ATOM 552 O O . GLY A 1 93 ? 129.284 9.126 3.147 1.00 10.62 93 GLY A O 1
ATOM 553 N N . ILE A 1 94 ? 130.234 7.113 2.770 1.00 9.29 94 ILE A N 1
ATOM 554 C CA . ILE A 1 94 ? 129.486 6.397 3.801 1.00 9.87 94 ILE A CA 1
ATOM 555 C C . ILE A 1 94 ? 130.401 5.497 4.634 1.00 10.22 94 ILE A C 1
ATOM 556 O O . ILE A 1 94 ? 131.348 4.911 4.114 1.00 11.65 94 ILE A O 1
ATOM 561 N N . THR A 1 95 ? 130.112 5.398 5.930 1.00 9.97 95 THR A N 1
ATOM 562 C CA . THR A 1 95 ? 130.856 4.510 6.822 1.00 10.45 95 THR A CA 1
ATOM 563 C C . THR A 1 95 ? 129.822 3.796 7.692 1.00 10.30 95 THR A C 1
ATOM 564 O O . THR A 1 95 ? 129.170 4.414 8.535 1.00 11.23 95 THR A O 1
ATOM 568 N N . PRO A 1 96 ? 129.636 2.484 7.474 1.00 10.33 96 PRO A N 1
ATOM 569 C CA . PRO A 1 96 ? 128.670 1.701 8.249 1.00 11.09 96 PRO A CA 1
ATOM 570 C C . PRO A 1 96 ? 128.943 1.748 9.752 1.00 11.51 96 PRO A C 1
ATOM 571 O O . PRO A 1 96 ? 130.087 1.928 10.178 1.00 13.60 96 PRO A O 1
ATOM 575 N N . LEU A 1 97 ? 127.881 1.594 10.538 1.00 10.42 97 LEU A N 1
ATOM 576 C CA . LEU A 1 97 ? 127.954 1.600 12.000 1.00 10.12 97 LEU A CA 1
ATOM 577 C C . LEU A 1 97 ? 127.248 0.374 12.577 1.00 9.89 97 LEU A C 1
ATOM 578 O O . LEU A 1 97 ? 126.082 0.122 12.269 1.00 9.93 97 LEU A O 1
ATOM 583 N N . LEU A 1 98 ? 127.958 -0.386 13.406 1.00 8.88 98 LEU A N 1
ATOM 584 C CA . LEU A 1 98 ? 127.389 -1.565 14.065 1.00 9.61 98 LEU A CA 1
ATOM 585 C C . LEU A 1 98 ? 128.262 -1.964 15.254 1.00 10.11 98 LEU A C 1
ATOM 586 O O . LEU A 1 98 ? 129.473 -2.154 15.110 1.00 10.95 98 LEU A O 1
ATOM 591 N N . GLY A 1 99 ? 127.641 -2.075 16.427 1.00 9.50 99 GLY A N 1
ATOM 592 C CA . GLY A 1 99 ? 128.360 -2.456 17.635 1.00 8.79 99 GLY A CA 1
ATOM 593 C C . GLY A 1 99 ? 127.388 -2.858 18.732 1.00 9.76 99 GLY A C 1
ATOM 594 O O . GLY A 1 99 ? 126.245 -3.204 18.441 1.00 8.93 99 GLY A O 1
ATOM 595 N N . ARG A 1 100 ? 127.829 -2.813 19.989 1.00 9.14 100 ARG A N 1
ATOM 596 C CA . ARG A 1 100 ? 126.965 -3.177 21.115 1.00 10.36 100 ARG A CA 1
ATOM 597 C C . ARG A 1 100 ? 125.662 -2.381 21.003 1.00 10.09 100 ARG A C 1
ATOM 598 O O . ARG A 1 100 ? 125.682 -1.152 20.948 1.00 9.14 100 ARG A O 1
ATOM 606 N N . GLN A 1 101 ? 124.535 -3.087 20.984 1.00 9.40 101 GLN A N 1
ATOM 607 C CA . GLN A 1 101 ? 123.230 -2.444 20.819 1.00 8.41 101 GLN A CA 1
ATOM 608 C C . GLN A 1 101 ? 122.095 -3.343 21.310 1.00 10.12 101 GLN A C 1
ATOM 609 O O . GLN A 1 101 ? 122.142 -4.558 21.131 1.00 9.81 101 GLN A O 1
ATOM 615 N N . GLY A 1 102 ? 121.072 -2.749 21.920 1.00 9.74 102 GLY A N 1
ATOM 616 C CA . GLY A 1 102 ? 119.947 -3.547 22.374 1.00 9.98 102 GLY A CA 1
ATOM 617 C C . GLY A 1 102 ? 119.191 -2.986 23.555 1.00 9.70 102 GLY A C 1
ATOM 618 O O . GLY A 1 102 ? 119.477 -1.885 24.027 1.00 9.58 102 GLY A O 1
ATOM 619 N N . PHE A 1 103 ? 118.198 -3.738 24.018 1.00 9.89 103 PHE A N 1
ATOM 620 C CA . PHE A 1 103 ? 117.435 -3.323 25.181 1.00 9.14 103 PHE A CA 1
ATOM 621 C C . PHE A 1 103 ? 118.096 -3.955 26.397 1.00 10.27 103 PHE A C 1
ATOM 622 O O . PHE A 1 103 ? 118.109 -5.176 26.559 1.00 10.79 103 PHE A O 1
ATOM 630 N N . PHE A 1 104 ? 118.672 -3.095 27.230 1.00 9.60 104 PHE A N 1
ATOM 631 C CA . PHE A 1 104 ? 119.396 -3.505 28.429 1.00 10.59 104 PHE A CA 1
ATOM 632 C C . PHE A 1 104 ? 118.542 -3.660 29.677 1.00 9.98 104 PHE A C 1
ATOM 633 O O . PHE A 1 104 ? 117.551 -2.947 29.868 1.00 9.51 104 PHE A O 1
ATOM 641 N N . VAL A 1 105 ? 118.957 -4.600 30.524 1.00 10.55 105 VAL A N 1
ATOM 642 C CA . VAL A 1 105 ? 118.317 -4.877 31.807 1.00 11.29 105 VAL A CA 1
ATOM 643 C C . VAL A 1 105 ? 119.452 -4.993 32.825 1.00 11.98 105 VAL A C 1
ATOM 644 O O . VAL A 1 105 ? 120.609 -5.168 32.443 1.00 11.29 105 VAL A O 1
ATOM 648 N N . ARG A 1 106 ? 119.129 -4.878 34.112 1.00 13.29 106 ARG A N 1
ATOM 649 C CA . ARG A 1 106 ? 120.139 -5.004 35.163 1.00 14.75 106 ARG A CA 1
ATOM 650 C C . ARG A 1 106 ? 120.615 -6.457 35.194 1.00 16.00 106 ARG A C 1
ATOM 651 O O . ARG A 1 106 ? 119.849 -7.363 34.875 1.00 15.39 106 ARG A O 1
ATOM 659 N N . ASP A 1 107 ? 121.870 -6.682 35.574 1.00 18.14 107 ASP A N 1
ATOM 660 C CA . ASP A 1 107 ? 122.392 -8.047 35.628 1.00 20.32 107 ASP A CA 1
ATOM 661 C C . ASP A 1 107 ? 121.561 -8.948 36.533 1.00 20.61 107 ASP A C 1
ATOM 662 O O . ASP A 1 107 ? 121.390 -10.133 36.242 1.00 21.27 107 ASP A O 1
ATOM 667 N N . ASP A 1 108 ? 121.051 -8.392 37.628 1.00 20.81 108 ASP A N 1
ATOM 668 C CA . ASP A 1 108 ? 120.257 -9.176 38.569 1.00 22.26 108 ASP A CA 1
ATOM 669 C C . ASP A 1 108 ? 118.794 -9.348 38.175 1.00 20.93 108 ASP A C 1
ATOM 670 O O . ASP A 1 108 ? 118.000 -9.886 38.947 1.00 22.18 108 ASP A O 1
ATOM 675 N N . SER A 1 109 ? 118.436 -8.900 36.977 1.00 19.55 109 SER A N 1
ATOM 676 C CA . SER A 1 109 ? 117.061 -9.035 36.510 1.00 18.37 109 SER A CA 1
ATOM 677 C C . SER A 1 109 ? 116.752 -10.476 36.118 1.00 17.86 109 SER A C 1
ATOM 678 O O . SER A 1 109 ? 117.596 -11.166 35.551 1.00 17.96 109 SER A O 1
ATOM 681 N N . PRO A 1 110 ? 115.535 -10.952 36.425 1.00 18.24 110 PRO A N 1
ATOM 682 C CA . PRO A 1 110 ? 115.171 -12.326 36.068 1.00 17.35 110 PRO A CA 1
ATOM 683 C C . PRO A 1 110 ? 114.941 -12.485 34.560 1.00 17.67 110 PRO A C 1
ATOM 684 O O . PRO A 1 110 ? 114.737 -13.592 34.071 1.00 18.26 110 PRO A O 1
ATOM 688 N N . ILE A 1 111 ? 114.980 -11.372 33.831 1.00 15.80 111 ILE A N 1
ATOM 689 C CA . ILE A 1 111 ? 114.793 -11.391 32.378 1.00 15.73 111 ILE A CA 1
ATOM 690 C C . ILE A 1 111 ? 116.100 -11.815 31.708 1.00 17.01 111 ILE A C 1
ATOM 691 O O . ILE A 1 111 ? 117.104 -11.112 31.802 1.00 16.55 111 ILE A O 1
ATOM 696 N N . THR A 1 112 ? 116.089 -12.966 31.038 1.00 18.35 112 THR A N 1
ATOM 697 C CA . THR A 1 112 ? 117.293 -13.460 30.373 1.00 19.12 112 THR A CA 1
ATOM 698 C C . THR A 1 112 ? 117.087 -13.790 28.898 1.00 19.69 112 THR A C 1
ATOM 699 O O . THR A 1 112 ? 118.054 -13.994 28.161 1.00 22.88 112 THR A O 1
ATOM 703 N N . ALA A 1 113 ? 115.830 -13.845 28.469 1.00 18.94 113 ALA A N 1
ATOM 704 C CA . ALA A 1 113 ? 115.511 -14.149 27.078 1.00 17.56 113 ALA A CA 1
ATOM 705 C C . ALA A 1 113 ? 114.462 -13.172 26.561 1.00 17.27 113 ALA A C 1
ATOM 706 O O . ALA A 1 113 ? 113.713 -12.593 27.343 1.00 16.65 113 ALA A O 1
ATOM 708 N N . ALA A 1 114 ? 114.408 -12.998 25.243 1.00 16.42 114 ALA A N 1
ATOM 709 C CA . ALA A 1 114 ? 113.453 -12.077 24.629 1.00 15.36 114 ALA A CA 1
ATOM 710 C C . ALA A 1 114 ? 112.008 -12.363 25.038 1.00 15.38 114 ALA A C 1
ATOM 711 O O . ALA A 1 114 ? 111.225 -11.439 25.253 1.00 14.66 114 ALA A O 1
ATOM 713 N N . ALA A 1 115 ? 111.655 -13.641 25.148 1.00 14.46 115 ALA A N 1
ATOM 714 C CA . ALA A 1 115 ? 110.300 -14.024 25.528 1.00 14.95 115 ALA A CA 1
ATOM 715 C C . ALA A 1 115 ? 109.922 -13.526 26.923 1.00 14.53 115 ALA A C 1
ATOM 716 O O . ALA A 1 115 ? 108.737 -13.354 27.223 1.00 14.95 115 ALA A O 1
ATOM 718 N N . ASP A 1 116 ? 110.924 -13.299 27.771 1.00 13.78 116 ASP A N 1
ATOM 719 C CA . ASP A 1 116 ? 110.679 -12.827 29.135 1.00 14.39 116 ASP A CA 1
ATOM 720 C C . ASP A 1 116 ? 110.200 -11.376 29.178 1.00 13.63 116 ASP A C 1
ATOM 721 O O . ASP A 1 116 ? 109.819 -10.877 30.238 1.00 14.54 116 ASP A O 1
ATOM 726 N N . LEU A 1 117 ? 110.221 -10.698 28.034 1.00 12.57 117 LEU A N 1
ATOM 727 C CA . LEU A 1 117 ? 109.783 -9.302 27.982 1.00 11.26 117 LEU A CA 1
ATOM 728 C C . LEU A 1 117 ? 108.266 -9.164 27.894 1.00 12.04 117 LEU A C 1
ATOM 729 O O . LEU A 1 117 ? 107.731 -8.058 27.972 1.00 11.53 117 LEU A O 1
ATOM 734 N N . ALA A 1 118 ? 107.575 -10.286 27.733 1.00 11.88 118 ALA A N 1
ATOM 735 C CA . ALA A 1 118 ? 106.123 -10.273 27.637 1.00 12.80 118 ALA A CA 1
ATOM 736 C C . ALA A 1 118 ? 105.493 -9.593 28.854 1.00 12.24 118 ALA A C 1
ATOM 737 O O . ALA A 1 118 ? 105.752 -9.977 29.998 1.00 14.90 118 ALA A O 1
ATOM 739 N N . GLY A 1 119 ? 104.674 -8.577 28.591 1.00 11.87 119 GLY A N 1
ATOM 740 C CA . GLY A 1 119 ? 103.995 -7.853 29.653 1.00 11.62 119 GLY A CA 1
ATOM 741 C C . GLY A 1 119 ? 104.863 -6.939 30.499 1.00 11.11 119 GLY A C 1
ATOM 742 O O . GLY A 1 119 ? 104.364 -6.314 31.440 1.00 13.01 119 GLY A O 1
ATOM 743 N N . ARG A 1 120 ? 106.148 -6.840 30.170 1.00 11.44 120 ARG A N 1
ATOM 744 C CA . ARG A 1 120 ? 107.062 -6.004 30.942 1.00 10.66 120 ARG A CA 1
ATOM 745 C C . ARG A 1 120 ? 107.069 -4.530 30.529 1.00 9.54 120 ARG A C 1
ATOM 746 O O . ARG A 1 120 ? 106.537 -4.157 29.484 1.00 10.56 120 ARG A O 1
ATOM 754 N N . ARG A 1 121 ? 107.682 -3.701 31.369 1.00 9.20 121 ARG A N 1
ATOM 755 C CA . ARG A 1 121 ? 107.743 -2.257 31.155 1.00 8.62 121 ARG A CA 1
ATOM 756 C C . ARG A 1 121 ? 108.975 -1.829 30.359 1.00 9.02 121 ARG A C 1
ATOM 757 O O . ARG A 1 121 ? 110.103 -1.871 30.855 1.00 9.52 121 ARG A O 1
ATOM 765 N N . ILE A 1 122 ? 108.743 -1.413 29.116 1.00 7.82 122 ILE A N 1
ATOM 766 C CA . ILE A 1 122 ? 109.824 -0.988 28.233 1.00 8.54 122 ILE A CA 1
ATOM 767 C C . ILE A 1 122 ? 109.918 0.536 28.201 1.00 7.51 122 ILE A C 1
ATOM 768 O O . ILE A 1 122 ? 108.997 1.212 27.739 1.00 8.75 122 ILE A O 1
ATOM 773 N N . GLY A 1 123 ? 111.030 1.074 28.693 1.00 6.75 123 GLY A N 1
ATOM 774 C CA . GLY A 1 123 ? 111.205 2.514 28.679 1.00 7.52 123 GLY A CA 1
ATOM 775 C C . GLY A 1 123 ? 111.638 2.972 27.298 1.00 8.14 123 GLY A C 1
ATOM 776 O O . GLY A 1 123 ? 112.631 2.473 26.762 1.00 8.75 123 GLY A O 1
ATOM 777 N N . VAL A 1 124 ? 110.882 3.901 26.714 1.00 8.37 124 VAL A N 1
ATOM 778 C CA . VAL A 1 124 ? 111.188 4.445 25.389 1.00 7.82 124 VAL A CA 1
ATOM 779 C C . VAL A 1 124 ? 110.850 5.932 25.325 1.00 7.94 124 VAL A C 1
ATOM 780 O O . VAL A 1 124 ? 110.020 6.427 26.087 1.00 7.98 124 VAL A O 1
ATOM 784 N N . SER A 1 125 ? 111.506 6.638 24.412 1.00 7.99 125 SER A N 1
ATOM 785 C CA . SER A 1 125 ? 111.282 8.065 24.229 1.00 8.47 125 SER A CA 1
ATOM 786 C C . SER A 1 125 ? 109.880 8.352 23.704 1.00 8.35 125 SER A C 1
ATOM 787 O O . SER A 1 125 ? 109.229 7.480 23.124 1.00 8.68 125 SER A O 1
ATOM 790 N N . ALA A 1 126 ? 109.419 9.581 23.910 1.00 8.33 126 ALA A N 1
ATOM 791 C CA . ALA A 1 126 ? 108.113 9.988 23.408 1.00 9.01 126 ALA A CA 1
ATOM 792 C C . ALA A 1 126 ? 108.127 9.860 21.881 1.00 8.49 126 ALA A C 1
ATOM 793 O O . ALA A 1 126 ? 107.108 9.540 21.268 1.00 8.20 126 ALA A O 1
ATOM 795 N N . SER A 1 127 ? 109.285 10.113 21.270 1.00 8.31 127 SER A N 1
ATOM 796 C CA . SER A 1 127 ? 109.420 10.003 19.814 1.00 7.65 127 SER A CA 1
ATOM 797 C C . SER A 1 127 ? 109.172 8.568 19.358 1.00 8.04 127 SER A C 1
ATOM 798 O O . SER A 1 127 ? 108.404 8.323 18.419 1.00 7.46 127 SER A O 1
ATOM 801 N N . ALA A 1 128 ? 109.827 7.618 20.022 1.00 7.66 128 ALA A N 1
ATOM 802 C CA . ALA A 1 128 ? 109.667 6.209 19.681 1.00 7.61 128 ALA A CA 1
ATOM 803 C C . ALA A 1 128 ? 108.221 5.767 19.882 1.00 8.98 128 ALA A C 1
ATOM 804 O O . ALA A 1 128 ? 107.697 4.957 19.113 1.00 8.94 128 ALA A O 1
ATOM 806 N N . ILE A 1 129 ? 107.569 6.303 20.911 1.00 7.59 129 ILE A N 1
ATOM 807 C CA . ILE A 1 129 ? 106.182 5.943 21.170 1.00 8.16 129 ILE A CA 1
ATOM 808 C C . ILE A 1 129 ? 105.275 6.373 20.011 1.00 8.35 129 ILE A C 1
ATOM 809 O O . ILE A 1 129 ? 104.372 5.630 19.624 1.00 8.89 129 ILE A O 1
ATOM 814 N N . ARG A 1 130 ? 105.519 7.551 19.440 1.00 8.47 130 ARG A N 1
ATOM 815 C CA . ARG A 1 130 ? 104.701 7.993 18.309 1.00 9.71 130 ARG A CA 1
ATOM 816 C C . ARG A 1 130 ? 104.832 7.000 17.153 1.00 10.14 130 ARG A C 1
ATOM 817 O O . ARG A 1 130 ? 103.834 6.609 16.538 1.00 8.96 130 ARG A O 1
ATOM 825 N N . ILE A 1 131 ? 106.067 6.598 16.861 1.00 9.22 131 ILE A N 1
ATOM 826 C CA . ILE A 1 131 ? 106.334 5.662 15.766 1.00 9.14 131 ILE A CA 1
ATOM 827 C C . ILE A 1 131 ? 105.755 4.271 16.027 1.00 9.50 131 ILE A C 1
ATOM 828 O O . ILE A 1 131 ? 105.113 3.687 15.152 1.00 10.29 131 ILE A O 1
ATOM 833 N N . LEU A 1 132 ? 105.978 3.741 17.227 1.00 9.13 132 LEU A N 1
ATOM 834 C CA . LEU A 1 132 ? 105.467 2.417 17.574 1.00 9.57 132 LEU A CA 1
ATOM 835 C C . LEU A 1 132 ? 103.932 2.355 17.586 1.00 10.67 132 LEU A C 1
ATOM 836 O O . LEU A 1 132 ? 103.349 1.305 17.301 1.00 12.16 132 LEU A O 1
ATOM 841 N N . ARG A 1 133 ? 103.280 3.470 17.910 1.00 9.48 133 ARG A N 1
ATOM 842 C CA . ARG A 1 133 ? 101.814 3.522 17.926 1.00 9.86 133 ARG A CA 1
ATOM 843 C C . ARG A 1 133 ? 101.249 3.836 16.538 1.00 10.43 133 ARG A C 1
ATOM 844 O O . ARG A 1 133 ? 100.049 3.669 16.293 1.00 12.40 133 ARG A O 1
ATOM 852 N N . GLY A 1 134 ? 102.108 4.304 15.638 1.00 11.24 134 GLY A N 1
ATOM 853 C CA . GLY A 1 134 ? 101.650 4.656 14.303 1.00 10.90 134 GLY A CA 1
ATOM 854 C C . GLY A 1 134 ? 100.787 5.907 14.336 1.00 11.91 134 GLY A C 1
ATOM 855 O O . GLY A 1 134 ? 99.872 6.068 13.524 1.00 13.47 134 GLY A O 1
ATOM 856 N N . GLN A 1 135 ? 101.081 6.791 15.287 1.00 11.98 135 GLN A N 1
ATOM 857 C CA . GLN A 1 135 ? 100.344 8.044 15.458 1.00 11.84 135 GLN A CA 1
ATOM 858 C C . GLN A 1 135 ? 101.347 9.193 15.583 1.00 11.37 135 GLN A C 1
ATOM 859 O O . GLN A 1 135 ? 101.774 9.544 16.686 1.00 13.18 135 GLN A O 1
ATOM 865 N N . LEU A 1 136 ? 101.712 9.781 14.447 1.00 12.27 136 LEU A N 1
ATOM 866 C CA . LEU A 1 136 ? 102.696 10.862 14.419 1.00 12.05 136 LEU A CA 1
ATOM 867 C C . LEU A 1 136 ? 102.210 12.244 14.846 1.00 13.88 136 LEU A C 1
ATOM 868 O O . LEU A 1 136 ? 103.019 13.150 15.036 1.00 14.41 136 LEU A O 1
ATOM 873 N N . GLY A 1 137 ? 100.900 12.415 14.983 1.00 15.40 137 GLY A N 1
ATOM 874 C CA . GLY A 1 137 ? 100.374 13.703 15.407 1.00 17.35 137 GLY A CA 1
ATOM 875 C C . GLY A 1 137 ? 100.747 14.889 14.531 1.00 17.64 137 GLY A C 1
ATOM 876 O O . GLY A 1 137 ? 100.577 14.845 13.314 1.00 19.84 137 GLY A O 1
ATOM 877 N N . ASP A 1 138 ? 101.266 15.946 15.156 1.00 19.47 138 ASP A N 1
ATOM 878 C CA . ASP A 1 138 ? 101.645 17.173 14.450 1.00 20.18 138 ASP A CA 1
ATOM 879 C C . ASP A 1 138 ? 102.992 17.143 13.726 1.00 19.72 138 ASP A C 1
ATOM 880 O O . ASP A 1 138 ? 103.498 18.186 13.312 1.00 20.60 138 ASP A O 1
ATOM 885 N N . TYR A 1 139 ? 103.555 15.952 13.559 1.00 18.77 139 TYR A N 1
ATOM 886 C CA . TYR A 1 139 ? 104.851 15.775 12.903 1.00 17.18 139 TYR A CA 1
ATOM 887 C C . TYR A 1 139 ? 105.172 16.714 11.732 1.00 17.73 139 TYR A C 1
ATOM 888 O O . TYR A 1 139 ? 106.199 17.392 11.740 1.00 15.54 139 TYR A O 1
ATOM 897 N N . LEU A 1 140 ? 104.305 16.750 10.725 1.00 18.48 140 LEU A N 1
ATOM 898 C CA . LEU A 1 140 ? 104.546 17.587 9.551 1.00 20.78 140 LEU A CA 1
ATOM 899 C C . LEU A 1 140 ? 104.491 19.093 9.803 1.00 21.86 140 LEU A C 1
ATOM 900 O O . LEU A 1 140 ? 104.954 19.878 8.976 1.00 23.66 140 LEU A O 1
ATOM 905 N N . GLU A 1 141 ? 103.939 19.493 10.944 1.00 22.62 141 GLU A N 1
ATOM 906 C CA . GLU A 1 141 ? 103.823 20.909 11.282 1.00 24.59 141 GLU A CA 1
ATOM 907 C C . GLU A 1 141 ? 104.957 21.410 12.174 1.00 22.97 141 GLU A C 1
ATOM 908 O O . GLU A 1 141 ? 105.075 22.612 12.418 1.00 23.66 141 GLU A O 1
ATOM 914 N N . LEU A 1 142 ? 105.792 20.492 12.653 1.00 21.42 142 LEU A N 1
ATOM 915 C CA . LEU A 1 142 ? 106.897 20.850 13.537 1.00 18.48 142 LEU A CA 1
ATOM 916 C C . LEU A 1 142 ? 108.056 21.566 12.856 1.00 18.07 142 LEU A C 1
ATOM 917 O O . LEU A 1 142 ? 108.262 21.440 11.648 1.00 18.48 142 LEU A O 1
ATOM 922 N N . ASP A 1 143 ? 108.808 22.319 13.654 1.00 17.38 143 ASP A N 1
ATOM 923 C CA . ASP A 1 143 ? 109.979 23.031 13.164 1.00 17.57 143 ASP A CA 1
ATOM 924 C C . ASP A 1 143 ? 111.042 21.968 12.902 1.00 16.56 143 ASP A C 1
ATOM 925 O O . ASP A 1 143 ? 110.952 20.855 13.420 1.00 15.69 143 ASP A O 1
ATOM 930 N N . PRO A 1 144 ? 112.062 22.294 12.095 1.00 14.59 144 PRO A N 1
ATOM 931 C CA . PRO A 1 144 ? 113.134 21.349 11.770 1.00 14.03 144 PRO A CA 1
ATOM 932 C C . PRO A 1 144 ? 113.754 20.581 12.936 1.00 13.43 144 PRO A C 1
ATOM 933 O O . PRO A 1 144 ? 113.885 19.358 12.872 1.00 13.34 144 PRO A O 1
ATOM 937 N N . TRP A 1 145 ? 114.137 21.281 14.000 1.00 12.28 145 TRP A N 1
ATOM 938 C CA . TRP A 1 145 ? 114.763 20.600 15.131 1.00 11.84 145 TRP A CA 1
ATOM 939 C C . TRP A 1 145 ? 113.841 19.580 15.799 1.00 11.95 145 TRP A C 1
ATOM 940 O O . TRP A 1 145 ? 114.203 18.410 15.928 1.00 11.74 145 TRP A O 1
ATOM 951 N N . ARG A 1 146 ? 112.655 20.011 16.216 1.00 12.48 146 ARG A N 1
ATOM 952 C CA . ARG A 1 146 ? 111.718 19.102 16.873 1.00 13.09 146 ARG A CA 1
ATOM 953 C C . ARG A 1 146 ? 111.239 17.983 15.948 1.00 12.55 146 ARG A C 1
ATOM 954 O O . ARG A 1 146 ? 111.027 16.852 16.391 1.00 11.36 146 ARG A O 1
ATOM 962 N N . GLN A 1 147 ? 111.082 18.295 14.666 1.00 11.35 147 GLN A N 1
ATOM 963 C CA . GLN A 1 147 ? 110.634 17.304 13.694 1.00 9.95 147 GLN A CA 1
ATOM 964 C C . GLN A 1 147 ? 111.649 16.170 13.576 1.00 10.36 147 GLN A C 1
ATOM 965 O O . GLN A 1 147 ? 111.291 14.989 13.626 1.00 10.44 147 GLN A O 1
ATOM 971 N N . THR A 1 148 ? 112.918 16.528 13.412 1.00 9.68 148 THR A N 1
ATOM 972 C CA . THR A 1 148 ? 113.959 15.518 13.290 1.00 9.22 148 THR A CA 1
ATOM 973 C C . THR A 1 148 ? 114.042 14.661 14.556 1.00 9.42 148 THR A C 1
ATOM 974 O O . THR A 1 148 ? 114.263 13.455 14.471 1.00 8.53 148 THR A O 1
ATOM 978 N N . LEU A 1 149 ? 113.846 15.268 15.726 1.00 9.09 149 LEU A N 1
ATOM 979 C CA . LEU A 1 149 ? 113.904 14.502 16.970 1.00 9.12 149 LEU A CA 1
ATOM 980 C C . LEU A 1 149 ? 112.826 13.416 17.030 1.00 9.03 149 LEU A C 1
ATOM 981 O O . LEU A 1 149 ? 113.021 12.374 17.660 1.00 8.90 149 LEU A O 1
ATOM 986 N N . VAL A 1 150 ? 111.688 13.650 16.384 1.00 9.60 150 VAL A N 1
ATOM 987 C CA . VAL A 1 150 ? 110.642 12.634 16.365 1.00 8.26 150 VAL A CA 1
ATOM 988 C C . VAL A 1 150 ? 111.170 11.452 15.542 1.00 8.61 150 VAL A C 1
ATOM 989 O O . VAL A 1 150 ? 111.050 10.295 15.950 1.00 8.12 150 VAL A O 1
ATOM 993 N N . ALA A 1 151 ? 111.778 11.749 14.396 1.00 8.66 151 ALA A N 1
ATOM 994 C CA . ALA A 1 151 ? 112.309 10.699 13.529 1.00 7.24 151 ALA A CA 1
ATOM 995 C C . ALA A 1 151 ? 113.437 9.905 14.177 1.00 8.45 151 ALA A C 1
ATOM 996 O O . ALA A 1 151 ? 113.635 8.734 13.851 1.00 8.60 151 ALA A O 1
ATOM 998 N N . LEU A 1 152 ? 114.181 10.528 15.090 1.00 7.85 152 LEU A N 1
ATOM 999 C CA . LEU A 1 152 ? 115.275 9.817 15.745 1.00 7.58 152 LEU A CA 1
ATOM 1000 C C . LEU A 1 152 ? 114.747 8.718 16.669 1.00 8.51 152 LEU A C 1
ATOM 1001 O O . LEU A 1 152 ? 115.514 7.897 17.176 1.00 7.88 152 LEU A O 1
ATOM 1006 N N . GLY A 1 153 ? 113.432 8.701 16.878 1.00 7.62 153 GLY A N 1
ATOM 1007 C CA . GLY A 1 153 ? 112.835 7.660 17.698 1.00 8.04 153 GLY A CA 1
ATOM 1008 C C . GLY A 1 153 ? 112.893 6.331 16.954 1.00 8.30 153 GLY A C 1
ATOM 1009 O O . GLY A 1 153 ? 112.545 5.280 17.502 1.00 7.12 153 GLY A O 1
ATOM 1010 N N . SER A 1 154 ? 113.339 6.383 15.700 1.00 7.96 154 SER A N 1
ATOM 1011 C CA . SER A 1 154 ? 113.452 5.192 14.856 1.00 7.47 154 SER A CA 1
ATOM 1012 C C . SER A 1 154 ? 114.421 4.136 15.396 1.00 8.79 154 SER A C 1
ATOM 1013 O O . SER A 1 154 ? 114.182 2.938 15.235 1.00 7.23 154 SER A O 1
ATOM 1016 N N . TRP A 1 155 ? 115.510 4.569 16.030 1.00 8.39 155 TRP A N 1
ATOM 1017 C CA . TRP A 1 155 ? 116.498 3.623 16.555 1.00 7.61 155 TRP A CA 1
ATOM 1018 C C . TRP A 1 155 ? 115.857 2.674 17.568 1.00 8.11 155 TRP A C 1
ATOM 1019 O O . TRP A 1 155 ? 116.021 1.450 17.488 1.00 7.82 155 TRP A O 1
ATOM 1030 N N . GLU A 1 156 ? 115.132 3.244 18.525 1.00 7.18 156 GLU A N 1
ATOM 1031 C CA . GLU A 1 156 ? 114.452 2.452 19.543 1.00 6.43 156 GLU A CA 1
ATOM 1032 C C . GLU A 1 156 ? 113.347 1.599 18.934 1.00 7.90 156 GLU A C 1
ATOM 1033 O O . GLU A 1 156 ? 113.187 0.434 19.290 1.00 8.68 156 GLU A O 1
ATOM 1039 N N . ALA A 1 157 ? 112.574 2.189 18.026 1.00 8.23 157 ALA A N 1
ATOM 1040 C CA . ALA A 1 157 ? 111.463 1.480 17.398 1.00 8.02 157 ALA A CA 1
ATOM 1041 C C . ALA A 1 157 ? 111.889 0.225 16.642 1.00 7.82 157 ALA A C 1
ATOM 1042 O O . ALA A 1 157 ? 111.340 -0.859 16.873 1.00 9.73 157 ALA A O 1
ATOM 1044 N N . ARG A 1 158 ? 112.867 0.354 15.749 1.00 8.06 158 ARG A N 1
ATOM 1045 C CA . ARG A 1 158 ? 113.317 -0.806 14.995 1.00 7.98 158 ARG A CA 1
ATOM 1046 C C . ARG A 1 158 ? 113.975 -1.833 15.914 1.00 9.50 158 ARG A C 1
ATOM 1047 O O . ARG A 1 158 ? 113.767 -3.038 15.760 1.00 8.92 158 ARG A O 1
ATOM 1055 N N . ALA A 1 159 ? 114.749 -1.358 16.886 1.00 8.44 159 ALA A N 1
ATOM 1056 C CA . ALA A 1 159 ? 115.428 -2.256 17.812 1.00 8.43 159 ALA A CA 1
ATOM 1057 C C . ALA A 1 159 ? 114.437 -3.069 18.643 1.00 8.28 159 ALA A C 1
ATOM 1058 O O . ALA A 1 159 ? 114.664 -4.251 18.906 1.00 9.38 159 ALA A O 1
ATOM 1060 N N . LEU A 1 160 ? 113.342 -2.442 19.062 1.00 7.98 160 LEU A N 1
ATOM 1061 C CA . LEU A 1 160 ? 112.352 -3.156 19.862 1.00 8.01 160 LEU A CA 1
ATOM 1062 C C . LEU A 1 160 ? 111.637 -4.199 19.009 1.00 9.60 160 LEU A C 1
ATOM 1063 O O . LEU A 1 160 ? 111.423 -5.327 19.450 1.00 10.32 160 LEU A O 1
ATOM 1068 N N . LEU A 1 161 ? 111.272 -3.826 17.785 1.00 9.86 161 LEU A N 1
ATOM 1069 C CA . LEU A 1 161 ? 110.598 -4.761 16.890 1.00 11.30 161 LEU A CA 1
ATOM 1070 C C . LEU A 1 161 ? 111.471 -5.994 16.653 1.00 11.46 161 LEU A C 1
ATOM 1071 O O . LEU A 1 161 ? 110.997 -7.127 16.755 1.00 12.82 161 LEU A O 1
ATOM 1076 N N . HIS A 1 162 ? 112.748 -5.780 16.348 1.00 10.82 162 HIS A N 1
ATOM 1077 C CA . HIS A 1 162 ? 113.659 -6.897 16.104 1.00 10.15 162 HIS A CA 1
ATOM 1078 C C . HIS A 1 162 ? 113.870 -7.752 17.352 1.00 11.30 162 HIS A C 1
ATOM 1079 O O . HIS A 1 162 ? 113.924 -8.980 17.272 1.00 12.36 162 HIS A O 1
ATOM 1086 N N . THR A 1 163 ? 113.980 -7.105 18.508 1.00 10.26 163 THR A N 1
ATOM 1087 C CA . THR A 1 163 ? 114.184 -7.819 19.763 1.00 9.84 163 THR A CA 1
ATOM 1088 C C . THR A 1 163 ? 112.990 -8.699 20.114 1.00 10.84 163 THR A C 1
ATOM 1089 O O . THR A 1 163 ? 113.152 -9.861 20.495 1.00 11.36 163 THR A O 1
ATOM 1093 N N . LEU A 1 164 ? 111.788 -8.147 19.990 1.00 10.15 164 LEU A N 1
ATOM 1094 C CA . LEU A 1 164 ? 110.584 -8.904 20.310 1.00 12.06 164 LEU A CA 1
ATOM 1095 C C . LEU A 1 164 ? 110.374 -10.071 19.345 1.00 14.16 164 LEU A C 1
ATOM 1096 O O . LEU A 1 164 ? 109.858 -11.121 19.735 1.00 13.96 164 LEU A O 1
ATOM 1101 N N . GLU A 1 165 ? 110.784 -9.895 18.091 1.00 15.52 165 GLU A N 1
ATOM 1102 C CA . GLU A 1 165 ? 110.651 -10.958 17.098 1.00 19.02 165 GLU A CA 1
ATOM 1103 C C . GLU A 1 165 ? 111.334 -12.231 17.596 1.00 20.30 165 GLU A C 1
ATOM 1104 O O . GLU A 1 165 ? 110.852 -13.342 17.363 1.00 20.72 165 GLU A O 1
ATOM 1110 N N . HIS A 1 166 ? 112.464 -12.060 18.278 1.00 22.51 166 HIS A N 1
ATOM 1111 C CA . HIS A 1 166 ? 113.218 -13.188 18.819 1.00 24.86 166 HIS A CA 1
ATOM 1112 C C . HIS A 1 166 ? 112.419 -13.990 19.834 1.00 25.05 166 HIS A C 1
ATOM 1113 O O . HIS A 1 166 ? 112.627 -15.193 19.988 1.00 25.78 166 HIS A O 1
ATOM 1120 N N . GLY A 1 167 ? 111.511 -13.319 20.534 1.00 24.13 167 GLY A N 1
ATOM 1121 C CA . GLY A 1 167 ? 110.704 -13.999 21.528 1.00 24.24 167 GLY A CA 1
ATOM 1122 C C . GLY A 1 167 ? 109.306 -14.307 21.034 1.00 23.62 167 GLY A C 1
ATOM 1123 O O . GLY A 1 167 ? 108.425 -14.645 21.823 1.00 24.08 167 GLY A O 1
ATOM 1124 N N . GLU A 1 168 ? 109.106 -14.198 19.722 1.00 23.15 168 GLU A N 1
ATOM 1125 C CA . GLU A 1 168 ? 107.808 -14.454 19.109 1.00 23.83 168 GLU A CA 1
ATOM 1126 C C . GLU A 1 168 ? 106.754 -13.540 19.723 1.00 22.42 168 GLU A C 1
ATOM 1127 O O . GLU A 1 168 ? 105.631 -13.959 20.008 1.00 22.65 168 GLU A O 1
ATOM 1133 N N . LEU A 1 169 ? 107.134 -12.282 19.917 1.00 19.07 169 LEU A N 1
ATOM 1134 C CA . LEU A 1 169 ? 106.249 -11.283 20.496 1.00 17.83 169 LEU A CA 1
ATOM 1135 C C . LEU A 1 169 ? 106.135 -10.064 19.587 1.00 16.21 169 LEU A C 1
ATOM 1136 O O . LEU A 1 169 ? 106.940 -9.878 18.672 1.00 15.91 169 LEU A O 1
ATOM 1141 N N . GLY A 1 170 ? 105.125 -9.240 19.853 1.00 15.34 170 GLY A N 1
ATOM 1142 C CA . GLY A 1 170 ? 104.908 -8.026 19.088 1.00 16.25 170 GLY A CA 1
ATOM 1143 C C . GLY A 1 170 ? 104.841 -6.861 20.060 1.00 16.02 170 GLY A C 1
ATOM 1144 O O . GLY A 1 170 ? 104.842 -7.070 21.274 1.00 14.80 170 GLY A O 1
ATOM 1145 N N . VAL A 1 171 ? 104.775 -5.636 19.548 1.00 17.89 171 VAL A N 1
ATOM 1146 C CA . VAL A 1 171 ? 104.724 -4.469 20.426 1.00 18.07 171 VAL A CA 1
ATOM 1147 C C . VAL A 1 171 ? 103.467 -4.425 21.296 1.00 17.93 171 VAL A C 1
ATOM 1148 O O . VAL A 1 171 ? 103.480 -3.844 22.382 1.00 18.36 171 VAL A O 1
ATOM 1152 N N . ASP A 1 172 ? 102.381 -5.035 20.828 1.00 17.21 172 ASP A N 1
ATOM 1153 C CA . ASP A 1 172 ? 101.146 -5.051 21.607 1.00 17.43 172 ASP A CA 1
ATOM 1154 C C . ASP A 1 172 ? 101.290 -5.944 22.834 1.00 16.68 172 ASP A C 1
ATOM 1155 O O . ASP A 1 172 ? 100.424 -5.951 23.707 1.00 17.35 172 ASP A O 1
ATOM 1160 N N . ASP A 1 173 ? 102.386 -6.694 22.901 1.00 15.49 173 ASP A N 1
ATOM 1161 C CA . ASP A 1 173 ? 102.612 -7.598 24.021 1.00 14.79 173 ASP A CA 1
ATOM 1162 C C . ASP A 1 173 ? 103.403 -6.996 25.180 1.00 13.56 173 ASP A C 1
ATOM 1163 O O . ASP A 1 173 ? 103.675 -7.686 26.159 1.00 14.28 173 ASP A O 1
ATOM 1168 N N . VAL A 1 174 ? 103.773 -5.720 25.079 1.00 11.96 174 VAL A N 1
ATOM 1169 C CA . VAL A 1 174 ? 104.532 -5.073 26.153 1.00 11.17 174 VAL A CA 1
ATOM 1170 C C . VAL A 1 174 ? 103.932 -3.725 26.549 1.00 10.47 174 VAL A C 1
ATOM 1171 O O . VAL A 1 174 ? 102.999 -3.238 25.907 1.00 11.30 174 VAL A O 1
ATOM 1175 N N . GLU A 1 175 ? 104.471 -3.141 27.618 1.00 9.50 175 GLU A N 1
ATOM 1176 C CA . GLU A 1 175 ? 104.021 -1.848 28.135 1.00 9.41 175 GLU A CA 1
ATOM 1177 C C . GLU A 1 175 ? 105.043 -0.768 27.768 1.00 9.30 175 GLU A C 1
ATOM 1178 O O . GLU A 1 175 ? 106.202 -0.854 28.169 1.00 12.04 175 GLU A O 1
ATOM 1184 N N . LEU A 1 176 ? 104.626 0.247 27.015 1.00 9.10 176 LEU A N 1
ATOM 1185 C CA . LEU A 1 176 ? 105.548 1.321 26.644 1.00 7.38 176 LEU A CA 1
ATOM 1186 C C . LEU A 1 176 ? 105.458 2.472 27.652 1.00 8.13 176 LEU A C 1
ATOM 1187 O O . LEU A 1 176 ? 104.401 3.083 27.816 1.00 8.63 176 LEU A O 1
ATOM 1192 N N . VAL A 1 177 ? 106.574 2.752 28.323 1.00 7.41 177 VAL A N 1
ATOM 1193 C CA . VAL A 1 177 ? 106.647 3.810 29.334 1.00 8.69 177 VAL A CA 1
ATOM 1194 C C . VAL A 1 177 ? 107.602 4.930 28.904 1.00 8.97 177 VAL A C 1
ATOM 1195 O O . VAL A 1 177 ? 108.766 4.683 28.602 1.00 8.72 177 VAL A O 1
ATOM 1199 N N . PRO A 1 178 ? 107.122 6.184 28.890 1.00 8.80 178 PRO A N 1
ATOM 1200 C CA . PRO A 1 178 ? 107.962 7.318 28.488 1.00 9.47 178 PRO A CA 1
ATOM 1201 C C . PRO A 1 178 ? 109.184 7.604 29.369 1.00 10.02 178 PRO A C 1
ATOM 1202 O O . PRO A 1 178 ? 109.066 7.709 30.595 1.00 11.65 178 PRO A O 1
ATOM 1206 N N . ILE A 1 179 ? 110.349 7.720 28.735 1.00 8.39 179 ILE A N 1
ATOM 1207 C CA . ILE A 1 179 ? 111.595 8.067 29.429 1.00 8.55 179 ILE A CA 1
ATOM 1208 C C . ILE A 1 179 ? 112.418 8.966 28.510 1.00 9.14 179 ILE A C 1
ATOM 1209 O O . ILE A 1 179 ? 112.053 9.187 27.353 1.00 9.91 179 ILE A O 1
ATOM 1214 N N . SER A 1 180 ? 113.522 9.488 29.030 1.00 9.77 180 SER A N 1
ATOM 1215 C CA . SER A 1 180 ? 114.420 10.328 28.241 1.00 9.98 180 SER A CA 1
ATOM 1216 C C . SER A 1 180 ? 115.4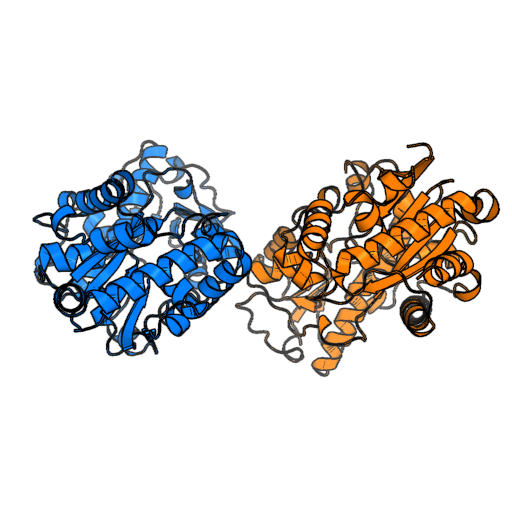66 9.407 27.608 1.00 11.03 180 SER A C 1
ATOM 1217 O O . SER A 1 180 ? 116.021 8.539 28.285 1.00 12.18 180 SER A O 1
ATOM 1220 N N . SER A 1 181 ? 115.722 9.586 26.314 1.00 9.83 181 SER A N 1
ATOM 1221 C CA . SER A 1 181 ? 116.712 8.775 25.602 1.00 9.23 181 SER A CA 1
ATOM 1222 C C . SER A 1 181 ? 117.744 9.732 24.991 1.00 9.61 181 SER A C 1
ATOM 1223 O O . SER A 1 181 ? 117.377 10.743 24.394 1.00 9.20 181 SER A O 1
ATOM 1226 N N . PRO A 1 182 ? 119.047 9.421 25.126 1.00 9.01 182 PRO A N 1
ATOM 1227 C CA . PRO A 1 182 ? 120.095 10.295 24.579 1.00 8.97 182 PRO A CA 1
ATOM 1228 C C . PRO A 1 182 ? 120.047 10.506 23.067 1.00 9.15 182 PRO A C 1
ATOM 1229 O O . PRO A 1 182 ? 119.891 9.557 22.303 1.00 9.68 182 PRO A O 1
ATOM 1233 N N . GLY A 1 183 ? 120.182 11.760 22.648 1.00 9.15 183 GLY A N 1
ATOM 1234 C CA . GLY A 1 183 ? 120.149 12.070 21.228 1.00 9.75 183 GLY A CA 1
ATOM 1235 C C . GLY A 1 183 ? 118.744 12.298 20.697 1.00 10.30 183 GLY A C 1
ATOM 1236 O O . GLY A 1 183 ? 118.560 12.963 19.679 1.00 13.44 183 GLY A O 1
ATOM 1237 N N . VAL A 1 184 ? 117.748 11.745 21.381 1.00 9.69 184 VAL A N 1
ATOM 1238 C CA . VAL A 1 184 ? 116.354 11.894 20.971 1.00 11.07 184 VAL A CA 1
ATOM 1239 C C . VAL A 1 184 ? 115.713 13.034 21.751 1.00 12.35 184 VAL A C 1
ATOM 1240 O O . VAL A 1 184 ? 114.965 13.843 21.200 1.00 11.66 184 VAL A O 1
ATOM 1244 N N . ASP A 1 185 ? 116.007 13.087 23.044 1.00 12.76 185 ASP A N 1
ATOM 1245 C CA . ASP A 1 185 ? 115.478 14.133 23.896 1.00 13.82 185 ASP A CA 1
ATOM 1246 C C . ASP A 1 185 ? 116.567 15.189 24.087 1.00 14.12 185 ASP A C 1
ATOM 1247 O O . ASP A 1 185 ? 117.430 15.066 24.957 1.00 13.64 185 ASP A O 1
ATOM 1252 N N . VAL A 1 186 ? 116.535 16.209 23.230 1.00 14.72 186 VAL A N 1
ATOM 1253 C CA . VAL A 1 186 ? 117.502 17.305 23.269 1.00 15.82 186 VAL A CA 1
ATOM 1254 C C . VAL A 1 186 ? 116.776 18.640 23.099 1.00 17.29 186 VAL A C 1
ATOM 1255 O O . VAL A 1 186 ? 116.612 19.131 21.980 1.00 16.87 186 VAL A O 1
ATOM 1259 N N . PRO A 1 187 ? 116.325 19.240 24.213 1.00 18.21 187 PRO A N 1
ATOM 1260 C CA . PRO A 1 187 ? 115.614 20.524 24.188 1.00 19.77 187 PRO A CA 1
ATOM 1261 C C . PRO A 1 187 ? 116.452 21.632 23.551 1.00 20.72 187 PRO A C 1
ATOM 1262 O O . PRO A 1 187 ? 117.680 21.636 23.660 1.00 19.56 187 PRO A O 1
ATOM 1266 N N . ALA A 1 188 ? 115.781 22.574 22.895 1.00 22.17 188 ALA A N 1
ATOM 1267 C CA . ALA A 1 188 ? 116.463 23.685 22.241 1.00 23.91 188 ALA A CA 1
ATOM 1268 C C . ALA A 1 188 ? 117.325 24.468 23.224 1.00 25.43 188 ALA A C 1
ATOM 1269 O O . ALA A 1 188 ? 118.406 24.941 22.870 1.00 24.35 188 ALA A O 1
ATOM 1271 N N . GLU A 1 189 ? 116.845 24.601 24.458 1.00 26.89 189 GLU A N 1
ATOM 1272 C CA . GLU A 1 189 ? 117.577 25.336 25.483 1.00 28.49 189 GLU A CA 1
ATOM 1273 C C . GLU A 1 189 ? 118.878 24.625 25.824 1.00 27.37 189 GLU A C 1
ATOM 1274 O O . GLU A 1 189 ? 119.905 25.268 26.038 1.00 27.81 189 GLU A O 1
ATOM 1280 N N . GLN A 1 190 ? 118.831 23.297 25.877 1.00 25.80 190 GLN A N 1
ATOM 1281 C CA . GLN A 1 190 ? 120.015 22.505 26.189 1.00 24.66 190 GLN A CA 1
ATOM 1282 C C . GLN A 1 190 ? 121.054 22.671 25.085 1.00 22.46 190 GLN A C 1
ATOM 1283 O O . GLN A 1 190 ? 122.241 22.847 25.354 1.00 21.89 190 GLN A O 1
ATOM 1289 N N . LEU A 1 191 ? 120.597 22.609 23.839 1.00 19.47 191 LEU A N 1
ATOM 1290 C CA . LEU A 1 191 ? 121.488 22.759 22.697 1.00 18.61 191 LEU A CA 1
ATOM 1291 C C . LEU A 1 191 ? 122.178 24.120 22.744 1.00 18.90 191 LEU A C 1
ATOM 1292 O O . LEU A 1 191 ? 123.402 24.212 22.665 1.00 17.89 191 LEU A O 1
ATOM 1297 N N . GLU A 1 192 ? 121.376 25.172 22.884 1.00 20.84 192 GLU A N 1
ATOM 1298 C CA . GLU A 1 192 ? 121.883 26.539 22.922 1.00 23.03 192 GLU A CA 1
ATOM 1299 C C . GLU A 1 192 ? 122.809 26.841 24.095 1.00 23.69 192 GLU A C 1
ATOM 1300 O O . GLU A 1 192 ? 123.637 27.749 24.014 1.00 24.82 192 GLU A O 1
ATOM 1306 N N . GLU A 1 193 ? 122.673 26.088 25.182 1.00 23.66 193 GLU A N 1
ATOM 1307 C CA . GLU A 1 193 ? 123.517 26.298 26.354 1.00 24.46 193 GLU A CA 1
ATOM 1308 C C . GLU A 1 193 ? 124.838 25.538 26.260 1.00 23.23 193 GLU A C 1
ATOM 1309 O O . GLU A 1 193 ? 125.788 25.836 26.985 1.00 23.38 193 GLU A O 1
ATOM 1315 N N . SER A 1 194 ? 124.900 24.557 25.364 1.00 20.70 194 SER A N 1
ATOM 1316 C CA . SER A 1 194 ? 126.112 23.763 25.187 1.00 19.35 194 SER A CA 1
ATOM 1317 C C . SER A 1 194 ? 127.178 24.567 24.444 1.00 18.50 194 SER A C 1
ATOM 1318 O O . SER A 1 194 ? 126.869 25.333 23.531 1.00 19.04 194 SER A O 1
ATOM 1321 N N . ALA A 1 195 ? 128.433 24.398 24.847 1.00 17.06 195 ALA A N 1
ATOM 1322 C CA . ALA A 1 195 ? 129.537 25.111 24.215 1.00 15.60 195 ALA A CA 1
ATOM 1323 C C . ALA A 1 195 ? 129.621 24.756 22.734 1.00 15.07 195 ALA A C 1
ATOM 1324 O O . ALA A 1 195 ? 129.763 25.637 21.882 1.00 15.58 195 ALA A O 1
ATOM 1326 N N . THR A 1 196 ? 129.528 23.462 22.435 1.00 14.50 196 THR A N 1
ATOM 1327 C CA . THR A 1 196 ? 129.600 22.976 21.058 1.00 14.09 196 THR A CA 1
ATOM 1328 C C . THR A 1 196 ? 128.684 21.773 20.889 1.00 14.23 196 THR A C 1
ATOM 1329 O O . THR A 1 196 ? 128.041 21.332 21.845 1.00 13.90 196 THR A O 1
ATOM 1333 N N . VAL A 1 197 ? 128.637 21.236 19.671 1.00 14.96 197 VAL A N 1
ATOM 1334 C CA . VAL A 1 197 ? 127.811 20.066 19.400 1.00 14.49 197 VAL A CA 1
ATOM 1335 C C . VAL A 1 197 ? 128.623 18.777 19.519 1.00 14.80 197 VAL A C 1
ATOM 1336 O O . VAL A 1 197 ? 128.180 17.711 19.093 1.00 15.31 197 VAL A O 1
ATOM 1340 N N . LYS A 1 198 ? 129.818 18.876 20.095 1.00 13.66 198 LYS A N 1
ATOM 1341 C CA . LYS A 1 198 ? 130.652 17.694 20.292 1.00 13.71 198 LYS A CA 1
ATOM 1342 C C . LYS A 1 198 ? 129.938 16.818 21.320 1.00 12.93 198 LYS A C 1
ATOM 1343 O O . LYS A 1 198 ? 129.309 17.333 22.244 1.00 13.38 198 LYS A O 1
ATOM 1349 N N . GLY A 1 199 ? 130.035 15.502 21.161 1.00 12.99 199 GLY A N 1
ATOM 1350 C CA . GLY A 1 199 ? 129.384 14.602 22.098 1.00 12.73 199 GLY A CA 1
ATOM 1351 C C . GLY A 1 199 ? 129.754 14.866 23.546 1.00 13.16 199 GLY A C 1
ATOM 1352 O O . GLY A 1 199 ? 128.919 14.731 24.444 1.00 13.81 199 GLY A O 1
ATOM 1353 N N . ALA A 1 200 ? 131.007 15.245 23.779 1.00 13.11 200 ALA A N 1
ATOM 1354 C CA . ALA A 1 200 ? 131.475 15.518 25.135 1.00 14.14 200 ALA A CA 1
ATOM 1355 C C . ALA A 1 200 ? 130.703 16.655 25.804 1.00 15.22 200 ALA A C 1
ATOM 1356 O O . ALA A 1 200 ? 130.528 16.660 27.022 1.00 15.66 200 ALA A O 1
ATOM 1358 N N . ASP A 1 201 ? 130.242 17.617 25.010 1.00 13.98 201 ASP A N 1
ATOM 1359 C CA . ASP A 1 201 ? 129.497 18.749 25.552 1.00 14.82 201 ASP A CA 1
ATOM 1360 C C . ASP A 1 201 ? 127.983 18.541 25.566 1.00 13.82 201 ASP A C 1
ATOM 1361 O O . ASP A 1 201 ? 127.309 18.901 26.529 1.00 15.52 201 ASP A O 1
ATOM 1366 N N . LEU A 1 202 ? 127.454 17.954 24.499 1.00 13.60 202 LEU A N 1
ATOM 1367 C CA . LEU A 1 202 ? 126.017 17.743 24.370 1.00 12.90 202 LEU A CA 1
ATOM 1368 C C . LEU A 1 202 ? 125.464 16.510 25.093 1.00 12.69 202 LEU A C 1
ATOM 1369 O O . LEU A 1 202 ? 124.324 16.522 25.573 1.00 12.16 202 LEU A O 1
ATOM 1374 N N . PHE A 1 203 ? 126.270 15.456 25.178 1.00 12.02 203 PHE A N 1
ATOM 1375 C CA . PHE A 1 203 ? 125.828 14.209 25.805 1.00 12.85 203 PHE A CA 1
ATOM 1376 C C . PHE A 1 203 ? 126.739 13.719 26.928 1.00 13.55 203 PHE A C 1
ATOM 1377 O O . PHE A 1 203 ? 127.313 12.634 26.844 1.00 13.53 203 PHE A O 1
ATOM 1385 N N . PRO A 1 204 ? 126.876 14.505 28.001 1.00 14.14 204 PRO A N 1
ATOM 1386 C CA . PRO A 1 204 ? 127.743 14.068 29.098 1.00 14.72 204 PRO A CA 1
ATOM 1387 C C . PRO A 1 204 ? 127.115 13.013 30.010 1.00 15.12 204 PRO A C 1
ATOM 1388 O O . PRO A 1 204 ? 125.912 13.035 30.268 1.00 15.59 204 PRO A O 1
ATOM 1392 N N . ASP A 1 205 ? 127.946 12.085 30.476 1.00 15.47 205 ASP A N 1
ATOM 1393 C CA . ASP A 1 205 ? 127.527 11.029 31.398 1.00 16.61 205 ASP A CA 1
ATOM 1394 C C . ASP A 1 205 ? 126.204 10.346 31.057 1.00 15.34 205 ASP A C 1
ATOM 1395 O O . ASP A 1 205 ? 125.312 10.253 31.899 1.00 15.33 205 ASP A O 1
ATOM 1400 N N . VAL A 1 206 ? 126.082 9.851 29.832 1.00 13.59 206 VAL A N 1
ATOM 1401 C CA . VAL A 1 206 ? 124.856 9.182 29.413 1.00 11.90 206 VAL A CA 1
ATOM 1402 C C . VAL A 1 206 ? 124.571 7.890 30.187 1.00 11.93 206 VAL A C 1
ATOM 1403 O O . VAL A 1 206 ? 123.468 7.705 30.700 1.00 10.74 206 VAL A O 1
ATOM 1407 N N . ALA A 1 207 ? 125.562 7.006 30.279 1.00 12.14 207 ALA A N 1
ATOM 1408 C CA . ALA A 1 207 ? 125.387 5.730 30.971 1.00 11.69 207 ALA A CA 1
ATOM 1409 C C . ALA A 1 207 ? 124.949 5.874 32.426 1.00 11.60 207 ALA A C 1
ATOM 1410 O O . ALA A 1 207 ? 124.173 5.057 32.928 1.00 10.45 207 ALA A O 1
ATOM 1412 N N . ARG A 1 208 ? 125.448 6.900 33.108 1.00 11.87 208 ARG A N 1
ATOM 1413 C CA . ARG A 1 208 ? 125.075 7.129 34.501 1.00 13.19 208 ARG A CA 1
ATOM 1414 C C . ARG A 1 208 ? 123.571 7.377 34.591 1.00 12.95 208 ARG A C 1
ATOM 1415 O O . ARG A 1 208 ? 122.897 6.877 35.496 1.00 12.79 208 ARG A O 1
ATOM 1423 N N . GLY A 1 209 ? 123.050 8.147 33.640 1.00 11.01 209 GLY A N 1
ATOM 1424 C CA . GLY A 1 209 ? 121.629 8.440 33.620 1.00 10.36 209 GLY A CA 1
ATOM 1425 C C . GLY A 1 209 ? 120.793 7.221 33.274 1.00 9.37 209 GLY A C 1
ATOM 1426 O O . GLY A 1 209 ? 119.714 7.027 33.831 1.00 10.16 209 GLY A O 1
ATOM 1427 N N . GLN A 1 210 ? 121.282 6.389 32.355 1.00 9.81 210 GLN A N 1
ATOM 1428 C CA . GLN A 1 210 ? 120.537 5.196 31.968 1.00 8.84 210 GLN A CA 1
ATOM 1429 C C . GLN A 1 210 ? 120.531 4.173 33.102 1.00 8.87 210 GLN A C 1
ATOM 1430 O O . GLN A 1 210 ? 119.536 3.479 33.313 1.00 9.84 210 GLN A O 1
ATOM 1436 N N . ALA A 1 211 ? 121.632 4.087 33.843 1.00 9.49 211 ALA A N 1
ATOM 1437 C CA . ALA A 1 211 ? 121.699 3.149 34.962 1.00 10.16 211 ALA A CA 1
ATOM 1438 C C . ALA A 1 211 ? 120.693 3.577 36.026 1.00 9.81 211 ALA A C 1
ATOM 1439 O O . ALA A 1 211 ? 120.085 2.740 36.690 1.00 9.24 211 ALA A O 1
ATOM 1441 N N . ALA A 1 212 ? 120.517 4.886 36.186 1.00 9.63 212 ALA A N 1
ATOM 1442 C CA . ALA A 1 212 ? 119.565 5.400 37.165 1.00 9.05 212 ALA A CA 1
ATOM 1443 C C . ALA A 1 212 ? 118.138 5.012 36.760 1.00 9.20 212 ALA A C 1
ATOM 1444 O O . ALA A 1 212 ? 117.320 4.658 37.608 1.00 9.44 212 ALA A O 1
ATOM 1446 N N . VAL A 1 213 ? 117.835 5.073 35.464 1.00 8.82 213 VAL A N 1
ATOM 1447 C CA . VAL A 1 213 ? 116.502 4.697 34.997 1.00 9.45 213 VAL A CA 1
ATOM 1448 C C . VAL A 1 213 ? 116.252 3.219 35.305 1.00 8.59 213 VAL A C 1
ATOM 1449 O O . VAL A 1 213 ? 115.172 2.847 35.767 1.00 8.22 213 VAL A O 1
ATOM 1453 N N . LEU A 1 214 ? 117.254 2.377 35.065 1.00 8.41 214 LEU A N 1
ATOM 1454 C CA . LEU A 1 214 ? 117.100 0.949 35.340 1.00 8.82 214 LEU A CA 1
ATOM 1455 C C . LEU A 1 214 ? 117.030 0.653 36.838 1.00 10.22 214 LEU A C 1
ATOM 1456 O O . LEU A 1 214 ? 116.560 -0.412 37.240 1.00 10.56 214 LEU A O 1
ATOM 1461 N N . ALA A 1 215 ? 117.482 1.595 37.662 1.00 10.46 215 ALA A N 1
ATOM 1462 C CA . ALA A 1 215 ? 117.460 1.410 39.116 1.00 10.53 215 ALA A CA 1
ATOM 1463 C C . ALA A 1 215 ? 116.250 2.070 39.775 1.00 11.09 215 ALA A C 1
ATOM 1464 O O . ALA A 1 215 ? 116.040 1.939 40.982 1.00 12.07 215 ALA A O 1
ATOM 1466 N N . SER A 1 216 ? 115.444 2.759 38.975 1.00 10.50 216 SER A N 1
ATOM 1467 C CA . SER A 1 216 ? 114.276 3.480 39.474 1.00 10.21 216 SER A CA 1
ATOM 1468 C C . SER A 1 216 ? 113.122 2.618 39.972 1.00 10.89 216 SER A C 1
ATOM 1469 O O . SER A 1 216 ? 112.305 3.075 40.772 1.00 13.09 216 SER A O 1
ATOM 1472 N N . GLY A 1 217 ? 113.046 1.386 39.483 1.00 11.03 217 GLY A N 1
ATOM 1473 C CA . GLY A 1 217 ? 111.969 0.495 39.879 1.00 11.74 217 GLY A CA 1
ATOM 1474 C C . GLY A 1 217 ? 110.712 0.666 39.041 1.00 11.40 217 GLY A C 1
ATOM 1475 O O . GLY A 1 217 ? 109.717 -0.027 39.265 1.00 12.03 217 GLY A O 1
ATOM 1476 N N . ASP A 1 218 ? 110.745 1.577 38.071 1.00 10.84 218 ASP A N 1
ATOM 1477 C CA . ASP A 1 218 ? 109.578 1.819 37.227 1.00 11.91 218 ASP A CA 1
ATOM 1478 C C . ASP A 1 218 ? 109.710 1.325 35.791 1.00 12.07 218 ASP A C 1
ATOM 1479 O O . ASP A 1 218 ? 108.757 1.410 35.012 1.00 10.83 218 ASP A O 1
ATOM 1484 N N . VAL A 1 219 ? 110.886 0.810 35.447 1.00 12.19 219 VAL A N 1
ATOM 1485 C CA . VAL A 1 219 ? 111.151 0.312 34.102 1.00 13.41 219 VAL A CA 1
ATOM 1486 C C . VAL A 1 219 ? 111.908 -1.014 34.177 1.00 12.73 219 VAL A C 1
ATOM 1487 O O . VAL A 1 219 ? 112.671 -1.244 35.118 1.00 14.22 219 VAL A O 1
ATOM 1491 N N . ASP A 1 220 ? 111.689 -1.886 33.195 1.00 10.60 220 ASP A N 1
ATOM 1492 C CA . ASP A 1 220 ? 112.371 -3.176 33.164 1.00 9.95 220 ASP A CA 1
ATOM 1493 C C . ASP A 1 220 ? 113.517 -3.209 32.152 1.00 10.32 220 ASP A C 1
ATOM 1494 O O . ASP A 1 220 ? 114.481 -3.960 32.324 1.00 10.64 220 ASP A O 1
ATOM 1499 N N . ALA A 1 221 ? 113.418 -2.401 31.098 1.00 9.39 221 ALA A N 1
ATOM 1500 C CA . ALA A 1 221 ? 114.467 -2.358 30.080 1.00 8.95 221 ALA A CA 1
ATOM 1501 C C . ALA A 1 221 ? 114.443 -1.044 29.305 1.00 9.63 221 ALA A C 1
ATOM 1502 O O . ALA A 1 221 ? 113.416 -0.369 29.261 1.00 9.95 221 ALA A O 1
ATOM 1504 N N . LEU A 1 222 ? 115.582 -0.684 28.711 1.00 8.89 222 LEU A N 1
ATOM 1505 C CA . LEU A 1 222 ? 115.692 0.531 27.898 1.00 8.48 222 LEU A CA 1
ATOM 1506 C C . LEU A 1 222 ? 116.732 0.317 26.793 1.00 8.14 222 LEU A C 1
ATOM 1507 O O . LEU A 1 222 ? 117.584 -0.566 26.897 1.00 8.67 222 LEU A O 1
ATOM 1512 N N . TYR A 1 223 ? 116.660 1.130 25.741 1.00 7.90 223 TYR A N 1
ATOM 1513 C CA . TYR A 1 223 ? 117.575 1.017 24.602 1.00 7.20 223 TYR A CA 1
ATOM 1514 C C . TYR A 1 223 ? 118.892 1.764 24.771 1.00 8.06 223 TYR A C 1
ATOM 1515 O O . TYR A 1 223 ? 118.902 2.935 25.142 1.00 7.76 223 TYR A O 1
ATOM 1524 N N . SER A 1 224 ? 120.003 1.081 24.502 1.00 8.07 224 SER A N 1
ATOM 1525 C CA . SER A 1 224 ? 121.310 1.730 24.550 1.00 8.29 224 SER A CA 1
ATOM 1526 C C . SER A 1 224 ? 122.181 1.189 23.421 1.00 8.06 224 SER A C 1
ATOM 1527 O O . SER A 1 224 ? 122.010 0.047 22.976 1.00 9.06 224 SER A O 1
ATOM 1530 N N . TRP A 1 225 ? 123.103 2.026 22.953 1.00 7.58 225 TRP A N 1
ATOM 1531 C CA . TRP A 1 225 ? 124.006 1.670 21.864 1.00 9.44 225 TRP A CA 1
ATOM 1532 C C . TRP A 1 225 ? 125.174 2.658 21.851 1.00 9.06 225 TRP A C 1
ATOM 1533 O O . TRP A 1 225 ? 125.278 3.499 22.748 1.00 8.50 225 TRP A O 1
ATOM 1544 N N . LEU A 1 226 ? 126.048 2.558 20.850 1.00 9.23 226 LEU A N 1
ATOM 1545 C CA . LEU A 1 226 ? 127.218 3.436 20.747 1.00 9.55 226 LEU A CA 1
ATOM 1546 C C . LEU A 1 226 ? 128.104 3.207 21.989 1.00 9.02 226 LEU A C 1
ATOM 1547 O O . LEU A 1 226 ? 127.901 2.232 22.716 1.00 9.01 226 LEU A O 1
ATOM 1552 N N . PRO A 1 227 ? 129.109 4.071 22.235 1.00 8.42 227 PRO A N 1
ATOM 1553 C CA . PRO A 1 227 ? 129.945 3.847 23.424 1.00 9.69 227 PRO A CA 1
ATOM 1554 C C . PRO A 1 227 ? 129.146 3.935 24.729 1.00 10.15 227 PRO A C 1
ATOM 1555 O O . PRO A 1 227 ? 129.577 3.436 25.774 1.00 11.25 227 PRO A O 1
ATOM 1559 N N . TRP A 1 228 ? 127.980 4.568 24.664 1.00 9.56 228 TRP A N 1
ATOM 1560 C CA . TRP A 1 228 ? 127.124 4.691 25.839 1.00 9.72 228 TRP A CA 1
ATOM 1561 C C . TRP A 1 228 ? 126.751 3.296 26.354 1.00 10.34 228 TRP A C 1
ATOM 1562 O O . TRP A 1 228 ? 126.704 3.064 27.564 1.00 9.56 228 TRP A O 1
ATOM 1573 N N . ALA A 1 229 ? 126.502 2.367 25.432 1.00 9.93 229 ALA A N 1
ATOM 1574 C CA . ALA A 1 229 ? 126.142 0.996 25.803 1.00 9.92 229 ALA A CA 1
ATOM 1575 C C . ALA A 1 229 ? 127.311 0.296 26.492 1.00 11.20 229 ALA A C 1
ATOM 1576 O O . ALA A 1 229 ? 127.113 -0.530 27.387 1.00 10.35 229 ALA A O 1
ATOM 1578 N N . GLY A 1 230 ? 128.527 0.627 26.067 1.00 11.00 230 GLY A N 1
ATOM 1579 C CA . GLY A 1 230 ? 129.702 0.027 26.668 1.00 12.93 230 GLY A CA 1
ATOM 1580 C C . GLY A 1 230 ? 129.824 0.448 28.119 1.00 12.46 230 GLY A C 1
ATOM 1581 O O . GLY A 1 230 ? 130.117 -0.372 28.992 1.00 13.49 230 GLY A O 1
ATOM 1582 N N . GLU A 1 231 ? 129.595 1.731 28.386 1.00 12.76 231 GLU A N 1
ATOM 1583 C CA . GLU A 1 231 ? 129.681 2.229 29.755 1.00 11.87 231 GLU A CA 1
ATOM 1584 C C . GLU A 1 231 ? 128.505 1.730 30.600 1.00 13.05 231 GLU A C 1
ATOM 1585 O O . GLU A 1 231 ? 128.661 1.490 31.797 1.00 12.48 231 GLU A O 1
ATOM 1591 N N . LEU A 1 232 ? 127.332 1.567 29.987 1.00 11.83 232 LEU A N 1
ATOM 1592 C CA . LEU A 1 232 ? 126.169 1.072 30.727 1.00 11.17 232 LEU A CA 1
ATOM 1593 C C . LEU A 1 232 ? 126.435 -0.366 31.162 1.00 12.21 232 LEU A C 1
ATOM 1594 O O . LEU A 1 232 ? 126.151 -0.750 32.298 1.00 12.89 232 LEU A O 1
ATOM 1599 N N . GLN A 1 233 ? 126.987 -1.159 30.250 1.00 13.31 233 GLN A N 1
ATOM 1600 C CA . GLN A 1 233 ? 127.306 -2.550 30.536 1.00 15.48 233 GLN A CA 1
ATOM 1601 C C . GLN A 1 233 ? 128.260 -2.620 31.730 1.00 15.26 233 GLN A C 1
ATOM 1602 O O . GLN A 1 233 ? 128.132 -3.495 32.588 1.00 16.86 233 GLN A O 1
ATOM 1608 N N . ALA A 1 234 ? 129.203 -1.685 31.784 1.00 15.17 234 ALA A N 1
ATOM 1609 C CA . ALA A 1 234 ? 130.186 -1.639 32.863 1.00 14.92 234 ALA A CA 1
ATOM 1610 C C . ALA A 1 234 ? 129.583 -1.360 34.240 1.00 15.84 234 ALA A C 1
ATOM 1611 O O . ALA A 1 234 ? 130.217 -1.635 35.261 1.00 16.74 234 ALA A O 1
ATOM 1613 N N . THR A 1 235 ? 128.371 -0.810 34.282 1.00 13.72 235 THR A N 1
ATOM 1614 C CA . THR A 1 235 ? 127.731 -0.528 35.568 1.00 14.06 235 THR A CA 1
ATOM 1615 C C . THR A 1 235 ? 127.087 -1.795 36.112 1.00 14.35 235 THR A C 1
ATOM 1616 O O . THR A 1 235 ? 126.676 -1.846 37.276 1.00 15.98 235 THR A O 1
ATOM 1620 N N . GLY A 1 236 ? 127.003 -2.815 35.264 1.00 14.91 236 GLY A N 1
ATOM 1621 C CA . GLY A 1 236 ? 126.392 -4.070 35.661 1.00 15.95 236 GLY A CA 1
ATOM 1622 C C . GLY A 1 236 ? 125.047 -4.282 34.987 1.00 16.07 236 GLY A C 1
ATOM 1623 O O . GLY A 1 236 ? 124.047 -4.569 35.648 1.00 16.82 236 GLY A O 1
ATOM 1624 N N . ALA A 1 237 ? 125.026 -4.133 33.665 1.00 15.81 237 ALA A N 1
ATOM 1625 C CA . ALA A 1 237 ? 123.808 -4.310 32.876 1.00 15.09 237 ALA A CA 1
ATOM 1626 C C . ALA A 1 237 ? 124.141 -5.126 31.628 1.00 14.94 237 ALA A C 1
ATOM 1627 O O . ALA A 1 237 ? 125.306 -5.229 31.245 1.00 15.46 237 ALA A O 1
ATOM 1629 N N . ARG A 1 238 ? 123.121 -5.697 30.993 1.00 13.32 238 ARG A N 1
ATOM 1630 C CA . ARG A 1 238 ? 123.328 -6.519 29.800 1.00 13.82 238 ARG A CA 1
ATOM 1631 C C . ARG A 1 238 ? 122.150 -6.449 28.829 1.00 12.82 238 ARG A C 1
ATOM 1632 O O . ARG A 1 238 ? 121.008 -6.235 29.238 1.00 12.88 238 ARG A O 1
ATOM 1640 N N . PRO A 1 239 ? 122.413 -6.622 27.523 1.00 12.74 239 PRO A N 1
ATOM 1641 C CA . PRO A 1 239 ? 121.329 -6.576 26.537 1.00 13.02 239 PRO A CA 1
ATOM 1642 C C . PRO A 1 239 ? 120.594 -7.918 26.505 1.00 12.94 239 PRO A C 1
ATOM 1643 O O . PRO A 1 239 ? 121.225 -8.977 26.584 1.00 13.37 239 PRO A O 1
ATOM 1647 N N . VAL A 1 240 ? 119.269 -7.879 26.404 1.00 13.24 240 VAL A N 1
ATOM 1648 C CA . VAL A 1 240 ? 118.493 -9.115 26.356 1.00 13.46 240 VAL A CA 1
ATOM 1649 C C . VAL A 1 240 ? 118.902 -9.867 25.092 1.00 14.65 240 VAL A C 1
ATOM 1650 O O . VAL A 1 240 ? 119.044 -11.091 25.097 1.00 14.13 240 VAL A O 1
ATOM 1654 N N . VAL A 1 241 ? 119.091 -9.112 24.012 1.00 14.45 241 VAL A N 1
ATOM 1655 C CA . VAL A 1 241 ? 119.537 -9.646 22.728 1.00 15.13 241 VAL A CA 1
ATOM 1656 C C . VAL A 1 241 ? 120.544 -8.630 22.191 1.00 13.74 241 VAL A C 1
ATOM 1657 O O . VAL A 1 241 ? 120.217 -7.452 22.063 1.00 13.82 241 VAL A O 1
ATOM 1661 N N . ASP A 1 242 ? 121.767 -9.065 21.897 1.00 13.89 242 ASP A N 1
ATOM 1662 C CA . ASP A 1 242 ? 122.769 -8.139 21.372 1.00 12.99 242 ASP A CA 1
ATOM 1663 C C . ASP A 1 242 ? 122.549 -7.979 19.875 1.00 13.22 242 ASP A C 1
ATOM 1664 O O . ASP A 1 242 ? 122.971 -8.820 19.079 1.00 12.50 242 ASP A O 1
ATOM 1669 N N . LEU A 1 243 ? 121.874 -6.896 19.501 1.00 11.08 243 LEU A N 1
ATOM 1670 C CA . LEU A 1 243 ? 121.571 -6.602 18.106 1.00 10.86 243 LEU A CA 1
ATOM 1671 C C . LEU A 1 243 ? 122.834 -6.332 17.284 1.00 11.28 243 LEU A C 1
ATOM 1672 O O . LEU A 1 243 ? 122.809 -6.379 16.052 1.00 11.23 243 LEU A O 1
ATOM 1677 N N . GLY A 1 244 ? 123.939 -6.058 17.968 1.00 12.00 244 GLY A N 1
ATOM 1678 C CA . GLY A 1 244 ? 125.187 -5.802 17.272 1.00 12.91 244 GLY A CA 1
ATOM 1679 C C . GLY A 1 244 ? 125.713 -7.032 16.555 1.00 13.66 244 GLY A C 1
ATOM 1680 O O . GLY A 1 244 ? 126.621 -6.930 15.729 1.00 14.24 244 GLY A O 1
ATOM 1681 N N . LEU A 1 245 ? 125.147 -8.196 16.863 1.00 14.39 245 LEU A N 1
ATOM 1682 C CA . LEU A 1 245 ? 125.581 -9.443 16.235 1.00 15.19 245 LEU A CA 1
ATOM 1683 C C . LEU A 1 245 ? 124.889 -9.737 14.903 1.00 16.29 245 LEU A C 1
ATOM 1684 O O . LEU A 1 245 ? 125.209 -10.726 14.240 1.00 17.59 245 LEU A O 1
ATOM 1689 N N . ASP A 1 246 ? 123.946 -8.885 14.508 1.00 15.57 246 ASP A N 1
ATOM 1690 C CA . ASP A 1 246 ? 123.225 -9.076 13.250 1.00 15.16 246 ASP A CA 1
ATOM 1691 C C . ASP A 1 246 ? 123.240 -7.792 12.419 1.00 14.09 246 ASP A C 1
ATOM 1692 O O . ASP A 1 246 ? 122.822 -6.730 12.888 1.00 13.36 246 ASP A O 1
ATOM 1697 N N . GLU A 1 247 ? 123.707 -7.908 11.178 1.00 14.47 247 GLU A N 1
ATOM 1698 C CA . GLU A 1 247 ? 123.811 -6.773 10.266 1.00 14.94 247 GLU A CA 1
ATOM 1699 C C . GLU A 1 247 ? 122.516 -6.009 9.983 1.00 14.16 247 GLU A C 1
ATOM 1700 O O . GLU A 1 247 ? 122.567 -4.865 9.531 1.00 13.15 247 GLU A O 1
ATOM 1706 N N . ARG A 1 248 ? 121.357 -6.612 10.237 1.00 13.07 248 ARG A N 1
ATOM 1707 C CA . ARG A 1 248 ? 120.113 -5.900 9.961 1.00 12.26 248 ARG A CA 1
ATOM 1708 C C . ARG A 1 248 ? 119.890 -4.734 10.919 1.00 11.31 248 ARG A C 1
ATOM 1709 O O . ARG A 1 248 ? 118.930 -3.986 10.775 1.00 11.53 248 ARG A O 1
ATOM 1717 N N . ASN A 1 249 ? 120.788 -4.581 11.888 1.00 11.13 249 ASN A N 1
ATOM 1718 C CA . ASN A 1 249 ? 120.684 -3.497 12.862 1.00 9.39 249 ASN A CA 1
ATOM 1719 C C . ASN A 1 249 ? 121.739 -2.424 12.620 1.00 9.25 249 ASN A C 1
ATOM 1720 O O . ASN A 1 249 ? 121.926 -1.523 13.439 1.00 9.51 249 ASN A O 1
ATOM 1725 N N . ALA A 1 250 ? 122.427 -2.521 11.488 1.00 9.42 250 ALA A N 1
ATOM 1726 C CA . ALA A 1 250 ? 123.451 -1.547 11.137 1.00 8.98 250 ALA A CA 1
ATOM 1727 C C . ALA A 1 250 ? 122.823 -0.291 10.539 1.00 8.76 250 ALA A C 1
ATOM 1728 O O . ALA A 1 250 ? 121.680 -0.318 10.070 1.00 8.69 250 ALA A O 1
ATOM 1730 N N . TYR A 1 251 ? 123.574 0.807 10.577 1.00 8.19 251 TYR A N 1
ATOM 1731 C CA . TYR A 1 251 ? 123.150 2.087 10.007 1.00 8.75 251 TYR A CA 1
ATOM 1732 C C . TYR A 1 251 ? 124.286 2.606 9.130 1.00 8.77 251 TYR A C 1
ATOM 1733 O O . TYR A 1 251 ? 125.427 2.155 9.252 1.00 9.61 251 TYR A O 1
ATOM 1742 N N . ALA A 1 252 ? 123.976 3.547 8.242 1.00 9.29 252 ALA A N 1
ATOM 1743 C CA . ALA A 1 252 ? 124.975 4.111 7.341 1.00 9.07 252 ALA A CA 1
ATOM 1744 C C . ALA A 1 252 ? 125.291 5.565 7.672 1.00 9.11 252 ALA A C 1
ATOM 1745 O O . ALA A 1 252 ? 124.525 6.464 7.320 1.00 9.08 252 ALA A O 1
ATOM 1747 N N . SER A 1 253 ? 126.411 5.805 8.353 1.00 8.28 253 SER A N 1
ATOM 1748 C CA . SER A 1 253 ? 126.790 7.178 8.670 1.00 7.98 253 SER A CA 1
ATOM 1749 C C . SER A 1 253 ? 127.150 7.839 7.345 1.00 8.16 253 SER A C 1
ATOM 1750 O O . SER A 1 253 ? 127.796 7.221 6.495 1.00 8.28 253 SER A O 1
ATOM 1753 N N . VAL A 1 254 ? 126.725 9.087 7.172 1.00 7.71 254 VAL A N 1
ATOM 1754 C CA . VAL A 1 254 ? 126.980 9.810 5.927 1.00 7.90 254 VAL A CA 1
ATOM 1755 C C . VAL A 1 254 ? 127.815 11.079 6.085 1.00 8.16 254 VAL A C 1
ATOM 1756 O O . VAL A 1 254 ? 127.704 11.804 7.080 1.00 8.16 254 VAL A O 1
ATOM 1760 N N . TRP A 1 255 ? 128.645 11.334 5.079 1.00 9.22 255 TRP A N 1
ATOM 1761 C CA . TRP A 1 255 ? 129.515 12.503 5.049 1.00 8.87 255 TRP A CA 1
ATOM 1762 C C . TRP A 1 255 ? 128.960 13.458 3.994 1.00 9.17 255 TRP A C 1
ATOM 1763 O O . TRP A 1 255 ? 128.942 13.140 2.798 1.00 9.57 255 TRP A O 1
ATOM 1774 N N . THR A 1 256 ? 128.489 14.613 4.447 1.00 9.44 256 THR A N 1
ATOM 1775 C CA . THR A 1 256 ? 127.916 15.612 3.554 1.00 10.38 256 THR A CA 1
ATOM 1776 C C . THR A 1 256 ? 128.734 16.894 3.539 1.00 10.81 256 THR A C 1
ATOM 1777 O O . THR A 1 256 ? 129.537 17.143 4.437 1.00 10.40 256 THR A O 1
ATOM 1781 N N . VAL A 1 257 ? 128.518 17.697 2.502 1.00 10.96 257 VAL A N 1
ATOM 1782 C CA . VAL A 1 257 ? 129.191 18.983 2.348 1.00 11.48 257 VAL A CA 1
ATOM 1783 C C . VAL A 1 257 ? 128.230 19.910 1.594 1.00 11.29 257 VAL A C 1
ATOM 1784 O O . VAL A 1 257 ? 127.375 19.439 0.839 1.00 11.20 257 VAL A O 1
ATOM 1788 N N . SER A 1 258 ? 128.352 21.215 1.816 1.00 10.42 258 SER A N 1
ATOM 1789 C CA . SER A 1 258 ? 127.488 22.187 1.145 1.00 10.86 258 SER A CA 1
ATOM 1790 C C . SER A 1 258 ? 127.602 22.012 -0.369 1.00 10.92 258 SER A C 1
ATOM 1791 O O . SER A 1 258 ? 128.703 21.934 -0.909 1.00 12.22 258 SER A O 1
ATOM 1794 N N . SER A 1 259 ? 126.462 21.957 -1.053 1.00 9.93 259 SER A N 1
ATOM 1795 C CA . SER A 1 259 ? 126.453 21.765 -2.503 1.00 9.23 259 SER A CA 1
ATOM 1796 C C . SER A 1 259 ? 127.231 22.829 -3.273 1.00 10.19 259 SER A C 1
ATOM 1797 O O . SER A 1 259 ? 127.832 22.534 -4.306 1.00 10.70 259 SER A O 1
ATOM 1800 N N . GLY A 1 260 ? 127.215 24.058 -2.771 1.00 9.94 260 GLY A N 1
ATOM 1801 C CA . GLY A 1 260 ? 127.937 25.136 -3.427 1.00 10.52 260 GLY A CA 1
ATOM 1802 C C . GLY A 1 260 ? 129.435 24.891 -3.505 1.00 11.30 260 GLY A C 1
ATOM 1803 O O . GLY A 1 260 ? 130.085 25.308 -4.464 1.00 12.12 260 GLY A O 1
ATOM 1804 N N . LEU A 1 261 ? 129.999 24.224 -2.501 1.00 11.92 261 LEU A N 1
ATOM 1805 C CA . LEU A 1 261 ? 131.433 23.944 -2.510 1.00 12.78 261 LEU A CA 1
ATOM 1806 C C . LEU A 1 261 ? 131.796 22.952 -3.608 1.00 12.97 261 LEU A C 1
ATOM 1807 O O . LEU A 1 261 ? 132.856 23.056 -4.226 1.00 13.83 261 LEU A O 1
ATOM 1812 N N . VAL A 1 262 ? 130.915 21.984 -3.848 1.00 12.42 262 VAL A N 1
ATOM 1813 C CA . VAL A 1 262 ? 131.151 20.986 -4.882 1.00 13.05 262 VAL A CA 1
ATOM 1814 C C . VAL A 1 262 ? 131.164 21.633 -6.266 1.00 12.94 262 VAL A C 1
ATOM 1815 O O . VAL A 1 262 ? 132.021 21.330 -7.093 1.00 13.64 262 VAL A O 1
ATOM 1819 N N . ARG A 1 263 ? 130.219 22.534 -6.510 1.00 13.30 263 ARG A N 1
ATOM 1820 C CA . ARG A 1 263 ? 130.136 23.202 -7.805 1.00 14.64 263 ARG A CA 1
ATOM 1821 C C . ARG A 1 263 ? 131.156 24.326 -7.992 1.00 15.05 263 ARG A C 1
ATOM 1822 O O . ARG A 1 263 ? 131.727 24.478 -9.075 1.00 15.39 263 ARG A O 1
ATOM 1830 N N . GLN A 1 264 ? 131.392 25.094 -6.932 1.00 15.62 264 GLN A N 1
ATOM 1831 C CA . GLN A 1 264 ? 132.295 26.242 -6.985 1.00 16.22 264 GLN A CA 1
ATOM 1832 C C . GLN A 1 264 ? 133.757 26.004 -6.609 1.00 17.26 264 GLN A C 1
ATOM 1833 O O . GLN A 1 264 ? 134.650 26.663 -7.148 1.00 17.98 264 GLN A O 1
ATOM 1839 N N . ARG A 1 265 ? 134.003 25.076 -5.689 1.00 16.23 265 ARG A N 1
ATOM 1840 C CA . ARG A 1 265 ? 135.365 24.793 -5.235 1.00 16.95 265 ARG A CA 1
ATOM 1841 C C . ARG A 1 265 ? 135.710 23.305 -5.242 1.00 16.68 265 ARG A C 1
ATOM 1842 O O . ARG A 1 265 ? 136.057 22.741 -4.202 1.00 14.77 265 ARG A O 1
ATOM 1850 N N . PRO A 1 266 ? 135.636 22.650 -6.414 1.00 16.06 266 PRO A N 1
ATOM 1851 C CA . PRO A 1 266 ? 135.952 21.220 -6.494 1.00 16.07 266 PRO A CA 1
ATOM 1852 C C . PRO A 1 266 ? 137.368 20.873 -6.035 1.00 16.52 266 PRO A C 1
ATOM 1853 O O . PRO A 1 266 ? 137.609 19.780 -5.518 1.00 15.95 266 PRO A O 1
ATOM 1857 N N . GLY A 1 267 ? 138.299 21.803 -6.224 1.00 15.90 267 GLY A N 1
ATOM 1858 C CA . GLY A 1 267 ? 139.671 21.565 -5.812 1.00 15.97 267 GLY A CA 1
ATOM 1859 C C . GLY A 1 267 ? 139.769 21.408 -4.308 1.00 15.54 267 GLY A C 1
ATOM 1860 O O . GLY A 1 267 ? 140.512 20.557 -3.809 1.00 16.12 267 GLY A O 1
ATOM 1861 N N . LEU A 1 268 ? 139.020 22.237 -3.585 1.00 14.86 268 LEU A N 1
ATOM 1862 C CA . LEU A 1 268 ? 139.001 22.194 -2.127 1.00 14.62 268 LEU A CA 1
ATOM 1863 C C . LEU A 1 268 ? 138.360 20.894 -1.650 1.00 14.62 268 LEU A C 1
ATOM 1864 O O . LEU A 1 268 ? 138.873 20.234 -0.747 1.00 14.55 268 LEU A O 1
ATOM 1869 N N . VAL A 1 269 ? 137.236 20.527 -2.257 1.00 15.14 269 VAL A N 1
ATOM 1870 C CA . VAL A 1 269 ? 136.552 19.298 -1.879 1.00 14.35 269 VAL A CA 1
ATOM 1871 C C . VAL A 1 269 ? 137.444 18.085 -2.148 1.00 13.80 269 VAL A C 1
ATOM 1872 O O . VAL A 1 269 ? 137.445 17.127 -1.378 1.00 13.47 269 VAL A O 1
ATOM 1876 N N . GLN A 1 270 ? 138.218 18.128 -3.229 1.00 13.80 270 GLN A N 1
ATOM 1877 C CA . GLN A 1 270 ? 139.098 17.008 -3.546 1.00 13.90 270 GLN A CA 1
ATOM 1878 C C . GLN A 1 270 ? 140.182 16.878 -2.480 1.00 14.90 270 GLN A C 1
ATOM 1879 O O . GLN A 1 270 ? 140.527 15.770 -2.069 1.00 14.83 270 GLN A O 1
ATOM 1885 N N . ARG A 1 271 ? 140.718 18.007 -2.029 1.00 15.27 271 ARG A N 1
ATOM 1886 C CA . ARG A 1 271 ? 141.745 17.985 -0.991 1.00 16.43 271 ARG A CA 1
ATOM 1887 C C . ARG A 1 271 ? 141.154 17.437 0.306 1.00 16.31 271 ARG A C 1
ATOM 1888 O O . ARG A 1 271 ? 141.821 16.713 1.052 1.00 16.22 271 ARG A O 1
ATOM 1896 N N . LEU A 1 272 ? 139.897 17.788 0.564 1.00 15.26 272 LEU A N 1
ATOM 1897 C CA . LEU A 1 272 ? 139.188 17.335 1.760 1.00 14.04 272 LEU A CA 1
ATOM 1898 C C . LEU A 1 272 ? 139.027 15.818 1.746 1.00 13.93 272 LEU A C 1
ATOM 1899 O O . LEU A 1 272 ? 139.325 15.138 2.734 1.00 13.24 272 LEU A O 1
ATOM 1904 N N . VAL A 1 273 ? 138.555 15.288 0.623 1.00 14.46 273 VAL A N 1
ATOM 1905 C CA . VAL A 1 273 ? 138.354 13.853 0.490 1.00 14.34 273 VAL A CA 1
ATOM 1906 C C . VAL A 1 273 ? 139.678 13.086 0.504 1.00 15.47 273 VAL A C 1
ATOM 1907 O O . VAL A 1 273 ? 139.766 12.010 1.101 1.00 15.73 273 VAL A O 1
ATOM 1911 N N . ASP A 1 274 ? 140.706 13.633 -0.146 1.00 15.61 274 ASP A N 1
ATOM 1912 C CA . ASP A 1 274 ? 142.015 12.980 -0.167 1.00 15.48 274 ASP A CA 1
ATOM 1913 C C . ASP A 1 274 ? 142.549 12.842 1.256 1.00 15.19 274 ASP A C 1
ATOM 1914 O O . ASP A 1 274 ? 143.103 11.806 1.620 1.00 15.63 274 ASP A O 1
ATOM 1919 N N . ALA A 1 275 ? 142.379 13.893 2.055 1.00 15.09 275 ALA A N 1
ATOM 1920 C CA . ALA A 1 275 ? 142.846 13.888 3.439 1.00 14.71 275 ALA A CA 1
ATOM 1921 C C . ALA A 1 275 ? 142.115 12.842 4.278 1.00 15.08 275 ALA A C 1
ATOM 1922 O O . ALA A 1 275 ? 142.725 12.166 5.107 1.00 14.88 275 ALA A O 1
ATOM 1924 N N . ALA A 1 276 ? 140.809 12.710 4.065 1.00 14.35 276 ALA A N 1
ATOM 1925 C CA . ALA A 1 276 ? 140.015 11.738 4.811 1.00 13.68 276 ALA A CA 1
ATOM 1926 C C . ALA A 1 276 ? 140.410 10.315 4.434 1.00 14.00 276 ALA A C 1
ATOM 1927 O O . ALA A 1 276 ? 140.454 9.426 5.285 1.00 13.91 276 ALA A O 1
ATOM 1929 N N . VAL A 1 277 ? 140.690 10.095 3.154 1.00 14.51 277 VAL A N 1
ATOM 1930 C CA . VAL A 1 277 ? 141.088 8.772 2.695 1.00 14.02 277 VAL A CA 1
ATOM 1931 C C . VAL A 1 277 ? 142.454 8.415 3.274 1.00 14.35 277 VAL A C 1
ATOM 1932 O O . VAL A 1 277 ? 142.666 7.287 3.720 1.00 15.39 277 VAL A O 1
ATOM 1936 N N . ASP A 1 278 ? 143.374 9.376 3.276 1.00 14.07 278 ASP A N 1
ATOM 1937 C CA . ASP A 1 278 ? 144.706 9.130 3.819 1.00 15.20 278 ASP A CA 1
ATOM 1938 C C . ASP A 1 278 ? 144.629 8.868 5.320 1.00 15.09 278 ASP A C 1
ATOM 1939 O O . ASP A 1 278 ? 145.362 8.031 5.848 1.00 15.05 278 ASP A O 1
ATOM 1944 N N . ALA A 1 279 ? 143.741 9.581 6.007 1.00 14.90 279 ALA A N 1
ATOM 1945 C CA . ALA A 1 279 ? 143.578 9.389 7.444 1.00 14.93 279 ALA A CA 1
ATOM 1946 C C . ALA A 1 279 ? 143.000 8.002 7.705 1.00 15.11 279 ALA A C 1
ATOM 1947 O O . ALA A 1 279 ? 143.352 7.350 8.688 1.00 15.94 279 ALA A O 1
ATOM 1949 N N . GLY A 1 280 ? 142.109 7.558 6.819 1.00 15.22 280 GLY A N 1
ATOM 1950 C CA . GLY A 1 280 ? 141.503 6.246 6.962 1.00 15.30 280 GLY A CA 1
ATOM 1951 C C . GLY A 1 280 ? 142.510 5.125 6.782 1.00 16.14 280 GLY A C 1
ATOM 1952 O O . GLY A 1 280 ? 142.429 4.092 7.450 1.00 16.24 280 GLY A O 1
ATOM 1953 N N . LEU A 1 281 ? 143.461 5.317 5.873 1.00 15.71 281 LEU A N 1
ATOM 1954 C CA . LEU A 1 281 ? 144.488 4.309 5.634 1.00 15.86 281 LEU A CA 1
ATOM 1955 C C . LEU A 1 281 ? 145.444 4.294 6.824 1.00 15.63 281 LEU A C 1
ATOM 1956 O O . LEU A 1 281 ? 145.845 3.233 7.310 1.00 16.90 281 LEU A O 1
ATOM 1961 N N . TRP A 1 282 ? 145.795 5.488 7.288 1.00 16.26 282 TRP A N 1
ATOM 1962 C CA . TRP A 1 282 ? 146.685 5.672 8.431 1.00 16.52 282 TRP A CA 1
ATOM 1963 C C . TRP A 1 282 ? 146.106 5.022 9.694 1.00 17.08 282 TRP A C 1
ATOM 1964 O O . TRP A 1 282 ? 146.833 4.418 10.483 1.00 17.41 282 TRP A O 1
ATOM 1975 N N . ALA A 1 283 ? 144.795 5.146 9.876 1.00 16.66 283 ALA A N 1
ATOM 1976 C CA . ALA A 1 283 ? 144.123 4.589 11.047 1.00 15.98 283 ALA A CA 1
ATOM 1977 C C . ALA A 1 283 ? 144.355 3.094 11.243 1.00 16.85 283 ALA A C 1
ATOM 1978 O O . ALA A 1 283 ? 144.394 2.609 12.376 1.00 16.46 283 ALA A O 1
ATOM 1980 N N . ARG A 1 284 ? 144.498 2.364 10.142 1.00 17.00 284 ARG A N 1
ATOM 1981 C CA . ARG A 1 284 ? 144.709 0.922 10.198 1.00 18.62 284 ARG A CA 1
ATOM 1982 C C . ARG A 1 284 ? 145.945 0.526 11.003 1.00 19.21 284 ARG A C 1
ATOM 1983 O O . ARG A 1 284 ? 145.977 -0.546 11.605 1.00 20.05 284 ARG A O 1
ATOM 1991 N N . ASP A 1 285 ? 146.953 1.395 11.019 1.00 19.62 285 ASP A N 1
ATOM 1992 C CA . ASP A 1 285 ? 148.189 1.120 11.746 1.00 20.75 285 ASP A CA 1
ATOM 1993 C C . ASP A 1 285 ? 148.339 1.930 13.031 1.00 19.93 285 ASP A C 1
ATOM 1994 O O . ASP A 1 285 ? 149.373 1.856 13.696 1.00 20.67 285 ASP A O 1
ATOM 1999 N N . HIS A 1 286 ? 147.315 2.705 13.379 1.00 18.64 286 HIS A N 1
ATOM 2000 C CA . HIS A 1 286 ? 147.354 3.514 14.593 1.00 18.33 286 HIS A CA 1
ATOM 2001 C C . HIS A 1 286 ? 146.028 3.409 15.346 1.00 17.68 286 HIS A C 1
ATOM 2002 O O . HIS A 1 286 ? 145.395 4.416 15.664 1.00 17.41 286 HIS A O 1
ATOM 2009 N N . SER A 1 287 ? 145.632 2.174 15.637 1.00 17.40 287 SER A N 1
ATOM 2010 C CA . SER A 1 287 ? 144.379 1.892 16.335 1.00 17.75 287 SER A CA 1
ATOM 2011 C C . SER A 1 287 ? 144.186 2.622 17.662 1.00 16.78 287 SER A C 1
ATOM 2012 O O . SER A 1 287 ? 143.120 3.176 17.914 1.00 16.17 287 SER A O 1
ATOM 2015 N N . ASP A 1 288 ? 145.204 2.617 18.517 1.00 16.84 288 ASP A N 1
ATOM 2016 C CA . ASP A 1 288 ? 145.090 3.284 19.812 1.00 15.96 288 ASP A CA 1
ATOM 2017 C C . ASP A 1 288 ? 144.855 4.788 19.706 1.00 15.09 288 ASP A C 1
ATOM 2018 O O . ASP A 1 288 ? 144.048 5.349 20.447 1.00 15.14 288 ASP A O 1
ATOM 2023 N N . ALA A 1 289 ? 145.567 5.441 18.793 1.00 14.38 289 ALA A N 1
ATOM 2024 C CA . ALA A 1 289 ? 145.424 6.880 18.609 1.00 14.70 289 ALA A CA 1
ATOM 2025 C C . ALA A 1 289 ? 144.011 7.215 18.150 1.00 13.58 289 ALA A C 1
ATOM 2026 O O . ALA A 1 289 ? 143.414 8.192 18.604 1.00 14.51 289 ALA A O 1
ATOM 2028 N N . VAL A 1 290 ? 143.482 6.396 17.248 1.00 14.28 290 VAL A N 1
ATOM 2029 C CA . VAL A 1 290 ? 142.139 6.607 16.719 1.00 13.30 290 VAL A CA 1
ATOM 2030 C C . VAL A 1 290 ? 141.082 6.386 17.802 1.00 13.51 290 VAL A C 1
ATOM 2031 O O . VAL A 1 290 ? 140.099 7.122 17.880 1.00 13.48 290 VAL A O 1
ATOM 2035 N N . THR A 1 291 ? 141.288 5.375 18.639 1.00 13.29 291 THR A N 1
ATOM 2036 C CA . THR A 1 291 ? 140.361 5.098 19.732 1.00 13.93 291 THR A CA 1
ATOM 2037 C C . THR A 1 291 ? 140.357 6.292 20.689 1.00 13.57 291 THR A C 1
ATOM 2038 O O . THR A 1 291 ? 139.301 6.764 21.115 1.00 14.47 291 THR A O 1
ATOM 2042 N N . SER A 1 292 ? 141.550 6.784 21.008 1.00 14.07 292 SER A N 1
ATOM 2043 C CA . SER A 1 292 ? 141.701 7.912 21.920 1.00 14.63 292 SER A CA 1
ATOM 2044 C C . SER A 1 292 ? 141.039 9.202 21.448 1.00 14.07 292 SER A C 1
ATOM 2045 O O . SER A 1 292 ? 140.404 9.898 22.241 1.00 14.31 292 SER A O 1
ATOM 2048 N N . LEU A 1 293 ? 141.180 9.533 20.165 1.00 13.22 293 LEU A N 1
ATOM 2049 C CA . LEU A 1 293 ? 140.589 10.768 19.668 1.00 12.67 293 LEU A CA 1
ATOM 2050 C C . LEU A 1 293 ? 139.066 10.693 19.619 1.00 11.21 293 LEU A C 1
ATOM 2051 O O . LEU A 1 293 ? 138.392 11.700 19.826 1.00 12.54 293 LEU A O 1
ATOM 2056 N N . HIS A 1 294 ? 138.519 9.506 19.360 1.00 11.73 294 HIS A N 1
ATOM 2057 C CA . HIS A 1 294 ? 137.063 9.365 19.345 1.00 11.35 294 HIS A CA 1
ATOM 2058 C C . HIS A 1 294 ? 136.552 9.450 20.791 1.00 12.34 294 HIS A C 1
ATOM 2059 O O . HIS A 1 294 ? 135.543 10.104 21.072 1.00 12.17 294 HIS A O 1
ATOM 2066 N N . ALA A 1 295 ? 137.263 8.805 21.712 1.00 12.31 295 ALA A N 1
ATOM 2067 C CA . ALA A 1 295 ? 136.874 8.825 23.120 1.00 11.73 295 ALA A CA 1
ATOM 2068 C C . ALA A 1 295 ? 136.846 10.248 23.685 1.00 11.44 295 ALA A C 1
ATOM 2069 O O . ALA A 1 295 ? 135.923 10.620 24.404 1.00 12.10 295 ALA A O 1
ATOM 2071 N N . ALA A 1 296 ? 137.855 11.048 23.350 1.00 11.70 296 ALA A N 1
ATOM 2072 C CA . ALA A 1 296 ? 137.923 12.420 23.841 1.00 12.03 296 ALA A CA 1
ATOM 2073 C C . ALA A 1 296 ? 136.814 13.295 23.255 1.00 12.12 296 ALA A C 1
ATOM 2074 O O . ALA A 1 296 ? 136.217 14.116 23.954 1.00 13.34 296 ALA A O 1
ATOM 2076 N N . ASN A 1 297 ? 136.543 13.109 21.966 1.00 12.21 297 ASN A N 1
ATOM 2077 C CA . ASN A 1 297 ? 135.519 13.882 21.275 1.00 11.88 297 ASN A CA 1
ATOM 2078 C C . ASN A 1 297 ? 134.122 13.633 21.838 1.00 11.12 297 ASN A C 1
ATOM 2079 O O . ASN A 1 297 ? 133.297 14.549 21.910 1.00 10.83 297 ASN A O 1
ATOM 2084 N N . LEU A 1 298 ? 133.872 12.398 22.261 1.00 11.80 298 LEU A N 1
ATOM 2085 C CA . LEU A 1 298 ? 132.566 12.013 22.782 1.00 12.72 298 LEU A CA 1
ATOM 2086 C C . LEU A 1 298 ? 132.421 12.007 24.304 1.00 12.85 298 LEU A C 1
ATOM 2087 O O . LEU A 1 298 ? 131.311 11.876 24.821 1.00 14.06 298 LEU A O 1
ATOM 2092 N N . GLY A 1 299 ? 133.536 12.150 25.016 1.00 12.14 299 GLY A N 1
ATOM 2093 C CA . GLY A 1 299 ? 133.494 12.161 26.471 1.00 13.29 299 GLY A CA 1
ATOM 2094 C C . GLY A 1 299 ? 133.201 10.804 27.088 1.00 13.00 299 GLY A C 1
ATOM 2095 O O . GLY A 1 299 ? 132.441 10.707 28.058 1.00 13.98 299 GLY A O 1
ATOM 2096 N N . VAL A 1 300 ? 133.801 9.758 26.529 1.00 11.91 300 VAL A N 1
ATOM 2097 C CA . VAL A 1 300 ? 133.600 8.401 27.028 1.00 11.35 300 VAL A CA 1
ATOM 2098 C C . VAL A 1 300 ? 134.934 7.688 27.227 1.00 11.18 300 VAL A C 1
ATOM 2099 O O 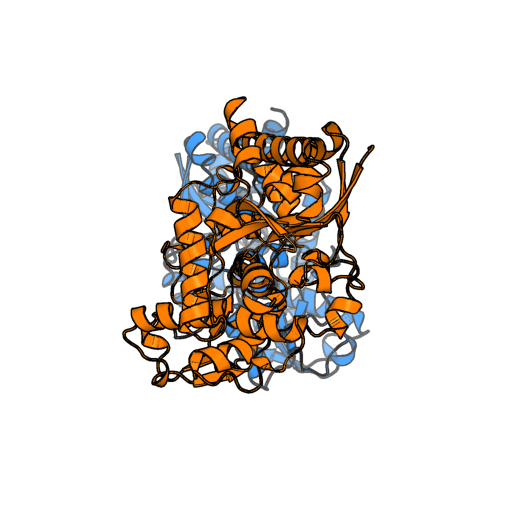. VAL A 1 300 ? 135.982 8.171 26.793 1.00 11.88 300 VAL A O 1
ATOM 2103 N N . SER A 1 301 ? 134.894 6.535 27.887 1.00 11.21 301 SER A N 1
ATOM 2104 C CA . SER A 1 301 ? 136.112 5.769 28.129 1.00 11.27 301 SER A CA 1
ATOM 2105 C C . SER A 1 301 ? 136.620 5.143 26.834 1.00 11.88 301 SER A C 1
ATOM 2106 O O . SER A 1 301 ? 135.846 4.904 25.902 1.00 11.96 301 SER A O 1
ATOM 2109 N N . THR A 1 302 ? 137.922 4.873 26.775 1.00 12.57 302 THR A N 1
ATOM 2110 C CA . THR A 1 302 ? 138.506 4.278 25.578 1.00 11.67 302 THR A CA 1
ATOM 2111 C C . THR A 1 302 ? 137.986 2.863 25.337 1.00 12.42 302 THR A C 1
ATOM 2112 O O . THR A 1 302 ? 137.812 2.445 24.193 1.00 12.87 302 THR A O 1
ATOM 2116 N N . GLY A 1 303 ? 137.726 2.129 26.416 1.00 11.95 303 GLY A N 1
ATOM 2117 C CA . GLY A 1 303 ? 137.220 0.777 26.274 1.00 12.69 303 GLY A CA 1
ATOM 2118 C C . GLY A 1 303 ? 135.814 0.741 25.700 1.00 11.95 303 GLY A C 1
ATOM 2119 O O . GLY A 1 303 ? 135.459 -0.183 24.963 1.00 12.68 303 GLY A O 1
ATOM 2120 N N . ALA A 1 304 ? 135.012 1.747 26.035 1.00 11.84 304 ALA A N 1
ATOM 2121 C CA . ALA A 1 304 ? 133.636 1.826 25.548 1.00 11.48 304 ALA A CA 1
ATOM 2122 C C . ALA A 1 304 ? 133.572 2.068 24.040 1.00 12.29 304 ALA A C 1
ATOM 2123 O O . ALA A 1 304 ? 132.606 1.675 23.384 1.00 10.96 304 ALA A O 1
ATOM 2125 N N . VAL A 1 305 ? 134.596 2.716 23.492 1.00 11.69 305 VAL A N 1
ATOM 2126 C CA . VAL A 1 305 ? 134.634 2.988 22.058 1.00 11.38 305 VAL A CA 1
ATOM 2127 C C . VAL A 1 305 ? 134.664 1.681 21.270 1.00 11.47 305 VAL A C 1
ATOM 2128 O O . VAL A 1 305 ? 133.910 1.508 20.308 1.00 11.38 305 VAL A O 1
ATOM 2132 N N . GLY A 1 306 ? 135.533 0.761 21.681 1.00 12.17 306 GLY A N 1
ATOM 2133 C CA . GLY A 1 306 ? 135.641 -0.515 20.999 1.00 11.55 306 GLY A CA 1
ATOM 2134 C C . GLY A 1 306 ? 134.366 -1.332 21.090 1.00 11.61 306 GLY A C 1
ATOM 2135 O O . GLY A 1 306 ? 133.979 -2.009 20.136 1.00 12.61 306 GLY A O 1
ATOM 2136 N N . GLN A 1 307 ? 133.704 -1.272 22.239 1.00 11.35 307 GLN A N 1
ATOM 2137 C CA . GLN A 1 307 ? 132.465 -2.013 22.419 1.00 11.30 307 GLN A CA 1
ATOM 2138 C C . GLN A 1 307 ? 131.349 -1.395 21.584 1.00 10.53 307 GLN A C 1
ATOM 2139 O O . GLN A 1 307 ? 130.559 -2.104 20.963 1.00 11.58 307 GLN A O 1
ATOM 2145 N N . GLY A 1 308 ? 131.303 -0.066 21.560 1.00 10.82 308 GLY A N 1
ATOM 2146 C CA . GLY A 1 308 ? 130.262 0.625 20.819 1.00 10.34 308 GLY A CA 1
ATOM 2147 C C . GLY A 1 308 ? 130.384 0.630 19.305 1.00 10.01 308 GLY A C 1
ATOM 2148 O O . GLY A 1 308 ? 129.364 0.656 18.614 1.00 9.72 308 GLY A O 1
ATOM 2149 N N . PHE A 1 309 ? 131.611 0.601 18.788 1.00 10.05 309 PHE A N 1
ATOM 2150 C CA . PHE A 1 309 ? 131.837 0.627 17.341 1.00 10.75 309 PHE A CA 1
ATOM 2151 C C . PHE A 1 309 ? 132.361 -0.686 16.756 1.00 11.87 309 PHE A C 1
ATOM 2152 O O . PHE A 1 309 ? 132.427 -0.840 15.535 1.00 13.46 309 PHE A O 1
ATOM 2160 N N . GLY A 1 310 ? 132.737 -1.627 17.614 1.00 12.33 310 GLY A N 1
ATOM 2161 C CA . GLY A 1 310 ? 133.277 -2.884 17.121 1.00 14.05 310 GLY A CA 1
ATOM 2162 C C . GLY A 1 310 ? 134.789 -2.902 17.275 1.00 15.60 310 GLY A C 1
ATOM 2163 O O . GLY A 1 310 ? 135.462 -1.905 17.009 1.00 14.65 310 GLY A O 1
ATOM 2164 N N . ALA A 1 311 ? 135.318 -4.050 17.690 1.00 17.80 311 ALA A N 1
ATOM 2165 C CA . ALA A 1 311 ? 136.747 -4.242 17.935 1.00 20.60 311 ALA A CA 1
ATOM 2166 C C . ALA A 1 311 ? 137.745 -3.690 16.916 1.00 21.69 311 ALA A C 1
ATOM 2167 O O . ALA A 1 311 ? 138.757 -3.100 17.298 1.00 23.82 311 ALA A O 1
ATOM 2169 N N . ASP A 1 312 ? 137.489 -3.882 15.629 1.00 20.99 312 ASP A N 1
ATOM 2170 C CA . ASP A 1 312 ? 138.428 -3.388 14.628 1.00 21.32 312 ASP A CA 1
ATOM 2171 C C . ASP A 1 312 ? 137.823 -2.348 13.694 1.00 19.04 312 ASP A C 1
ATOM 2172 O O . ASP A 1 312 ? 138.039 -2.383 12.480 1.00 17.56 312 ASP A O 1
ATOM 2177 N N . PHE A 1 313 ? 137.079 -1.409 14.271 1.00 15.38 313 PHE A N 1
ATOM 2178 C CA . PHE A 1 313 ? 136.445 -0.357 13.486 1.00 14.43 313 PHE A CA 1
ATOM 2179 C C . PHE A 1 313 ? 137.490 0.522 12.801 1.00 14.28 313 PHE A C 1
ATOM 2180 O O . PHE A 1 313 ? 137.208 1.155 11.782 1.00 13.53 313 PHE A O 1
ATOM 2188 N N . GLN A 1 314 ? 138.700 0.542 13.355 1.00 13.81 314 GLN A N 1
ATOM 2189 C CA . GLN A 1 314 ? 139.782 1.351 12.802 1.00 13.86 314 GLN A CA 1
ATOM 2190 C C . GLN A 1 314 ? 140.253 0.853 11.435 1.00 14.28 314 GLN A C 1
ATOM 2191 O O . GLN A 1 314 ? 140.967 1.559 10.722 1.00 15.02 314 GLN A O 1
ATOM 2197 N N . GLN A 1 315 ? 139.853 -0.361 11.071 1.00 14.68 315 GLN A N 1
ATOM 2198 C CA . GLN A 1 315 ? 140.238 -0.937 9.784 1.00 15.48 315 GLN A CA 1
ATOM 2199 C C . GLN A 1 315 ? 139.206 -0.608 8.709 1.00 15.08 315 GLN A C 1
ATOM 2200 O O . GLN A 1 315 ? 139.417 -0.893 7.527 1.00 15.91 315 GLN A O 1
ATOM 2206 N N . ARG A 1 316 ? 138.098 0.001 9.121 1.00 13.86 316 ARG A N 1
ATOM 2207 C CA . ARG A 1 316 ? 137.009 0.326 8.203 1.00 13.65 316 ARG A CA 1
ATOM 2208 C C . ARG A 1 316 ? 136.639 1.807 8.164 1.00 13.02 316 ARG A C 1
ATOM 2209 O O . ARG A 1 316 ? 135.457 2.154 8.108 1.00 12.56 316 ARG A O 1
ATOM 2217 N N . LEU A 1 317 ? 137.649 2.674 8.165 1.00 12.60 317 LEU A N 1
ATOM 2218 C CA . LEU A 1 317 ? 137.415 4.115 8.157 1.00 12.15 317 LEU A CA 1
ATOM 2219 C C . LEU A 1 317 ? 137.520 4.824 6.805 1.00 12.44 317 LEU A C 1
ATOM 2220 O O . LEU A 1 317 ? 137.203 6.007 6.704 1.00 11.98 317 LEU A O 1
ATOM 2225 N N . VAL A 1 318 ? 137.972 4.130 5.768 1.00 12.41 318 VAL A N 1
ATOM 2226 C CA . VAL A 1 318 ? 138.038 4.772 4.455 1.00 12.40 318 VAL A CA 1
ATOM 2227 C C . VAL A 1 318 ? 136.594 4.845 3.952 1.00 11.52 318 VAL A C 1
ATOM 2228 O O . VAL A 1 318 ? 135.925 3.819 3.825 1.00 13.01 318 VAL A O 1
ATOM 2232 N N . PRO A 1 319 ? 136.090 6.062 3.669 1.00 11.53 319 PRO A N 1
ATOM 2233 C CA . PRO A 1 319 ? 134.713 6.233 3.187 1.00 11.96 319 PRO A CA 1
ATOM 2234 C C . PRO A 1 319 ? 134.392 5.389 1.952 1.00 12.01 319 PRO A C 1
ATOM 2235 O O . PRO A 1 319 ? 135.271 5.113 1.130 1.00 13.29 319 PRO A O 1
ATOM 2239 N N . ARG A 1 320 ? 133.123 5.002 1.827 1.00 10.95 320 ARG A N 1
ATOM 2240 C CA . ARG A 1 320 ? 132.653 4.163 0.729 1.00 11.40 320 ARG A CA 1
ATOM 2241 C C . ARG A 1 320 ? 131.434 4.717 -0.006 1.00 12.83 320 ARG A C 1
ATOM 2242 O O . ARG A 1 320 ? 130.624 5.447 0.566 1.00 12.24 320 ARG A O 1
ATOM 2250 N N . LEU A 1 321 ? 131.310 4.347 -1.277 1.00 13.03 321 LEU A N 1
ATOM 2251 C CA . LEU A 1 321 ? 130.158 4.728 -2.088 1.00 13.87 321 LEU A CA 1
ATOM 2252 C C . LEU A 1 321 ? 129.784 3.567 -3.007 1.00 14.16 321 LEU A C 1
ATOM 2253 O O . LEU A 1 321 ? 129.118 3.753 -4.029 1.00 15.04 321 LEU A O 1
ATOM 2258 N N . ASP A 1 322 ? 130.211 2.364 -2.626 1.00 14.50 322 ASP A N 1
ATOM 2259 C CA . ASP A 1 322 ? 129.914 1.162 -3.396 1.00 14.54 322 ASP A CA 1
ATOM 2260 C C . ASP A 1 322 ? 128.447 0.768 -3.231 1.00 15.98 322 ASP A C 1
ATOM 2261 O O . ASP A 1 322 ? 127.743 1.296 -2.365 1.00 14.16 322 ASP A O 1
ATOM 2266 N N . HIS A 1 323 ? 127.994 -0.171 -4.056 1.00 16.07 323 HIS A N 1
ATOM 2267 C CA . HIS A 1 323 ? 126.607 -0.620 -4.023 1.00 16.73 323 HIS A CA 1
ATOM 2268 C C . HIS A 1 323 ? 126.119 -1.119 -2.665 1.00 16.16 323 HIS A C 1
ATOM 2269 O O . HIS A 1 323 ? 124.972 -0.872 -2.292 1.00 15.53 323 HIS A O 1
ATOM 2276 N N . ASP A 1 324 ? 126.973 -1.824 -1.929 1.00 15.94 324 ASP A N 1
ATOM 2277 C CA . ASP A 1 324 ? 126.569 -2.345 -0.627 1.00 15.83 324 ASP A CA 1
ATOM 2278 C C . ASP A 1 324 ? 126.365 -1.241 0.400 1.00 14.38 324 ASP A C 1
ATOM 2279 O O . ASP A 1 324 ? 125.437 -1.306 1.208 1.00 13.28 324 ASP A O 1
ATOM 2284 N N . ALA A 1 325 ? 127.229 -0.231 0.375 1.00 12.13 325 ALA A N 1
ATOM 2285 C CA . ALA A 1 325 ? 127.103 0.886 1.308 1.00 10.93 325 ALA A CA 1
ATOM 2286 C C . ALA A 1 325 ? 125.826 1.672 0.982 1.00 11.97 325 ALA A C 1
ATOM 2287 O O . ALA A 1 325 ? 125.088 2.080 1.881 1.00 10.51 325 ALA A O 1
ATOM 2289 N N . LEU A 1 326 ? 125.563 1.879 -0.305 1.00 11.50 326 LEU A N 1
ATOM 2290 C CA . LEU A 1 326 ? 124.368 2.611 -0.715 1.00 11.32 326 LEU A CA 1
ATOM 2291 C C . LEU A 1 326 ? 123.089 1.850 -0.365 1.00 11.70 326 LEU A C 1
ATOM 2292 O O . LEU A 1 326 ? 122.067 2.457 -0.042 1.00 11.08 326 LEU A O 1
ATOM 2297 N N . ALA A 1 327 ? 123.145 0.523 -0.423 1.00 11.18 327 ALA A N 1
ATOM 2298 C CA . ALA A 1 327 ? 121.981 -0.296 -0.095 1.00 11.08 327 ALA A CA 1
ATOM 2299 C C . ALA A 1 327 ? 121.649 -0.183 1.394 1.00 10.30 327 ALA A C 1
ATOM 2300 O O . ALA A 1 327 ? 120.483 -0.253 1.786 1.00 10.30 327 ALA A O 1
ATOM 2302 N N . LEU A 1 328 ? 122.676 -0.015 2.219 1.00 10.21 328 LEU A N 1
ATOM 2303 C CA . LEU A 1 328 ? 122.473 0.120 3.657 1.00 9.48 328 LEU A CA 1
ATOM 2304 C C . LEU A 1 328 ? 121.771 1.449 3.933 1.00 10.16 328 LEU A C 1
ATOM 2305 O O . LEU A 1 328 ? 120.833 1.517 4.733 1.00 9.26 328 LEU A O 1
ATOM 2310 N N . LEU A 1 329 ? 122.227 2.503 3.262 1.00 8.48 329 LEU A N 1
ATOM 2311 C CA . LEU A 1 329 ? 121.626 3.824 3.420 1.00 8.29 329 LEU A CA 1
ATOM 2312 C C . LEU A 1 329 ? 120.170 3.777 2.939 1.00 8.40 329 LEU A C 1
ATOM 2313 O O . LEU A 1 329 ? 119.273 4.348 3.564 1.00 9.10 329 LEU A O 1
ATOM 2318 N N . GLU A 1 330 ? 119.935 3.080 1.830 1.00 9.36 330 GLU A N 1
ATOM 2319 C CA . GLU A 1 330 ? 118.585 2.960 1.289 1.00 9.67 330 GLU A CA 1
ATOM 2320 C C . GLU A 1 330 ? 117.683 2.231 2.291 1.00 8.91 330 GLU A C 1
ATOM 2321 O O . GLU A 1 330 ? 116.508 2.571 2.438 1.00 10.09 330 GLU A O 1
ATOM 2327 N N . ARG A 1 331 ? 118.235 1.239 2.986 1.00 8.35 331 ARG A N 1
ATOM 2328 C CA . ARG A 1 331 ? 117.458 0.486 3.968 1.00 7.79 331 ARG A CA 1
ATOM 2329 C C . ARG A 1 331 ? 116.923 1.397 5.072 1.00 8.74 331 ARG A C 1
ATOM 2330 O O . ARG A 1 331 ? 115.760 1.292 5.458 1.00 8.14 331 ARG A O 1
ATOM 2338 N N . THR A 1 332 ? 117.764 2.294 5.579 1.00 8.96 332 THR A N 1
ATOM 2339 C CA . THR A 1 332 ? 117.313 3.214 6.621 1.00 7.87 332 THR A CA 1
ATOM 2340 C C . THR A 1 332 ? 116.234 4.123 6.044 1.00 7.66 332 THR A C 1
ATOM 2341 O O . THR A 1 332 ? 115.213 4.377 6.686 1.00 8.69 332 THR A O 1
ATOM 2345 N N . GLN A 1 333 ? 116.458 4.611 4.826 1.00 8.23 333 GLN A N 1
ATOM 2346 C CA . GLN A 1 333 ? 115.477 5.472 4.177 1.00 9.63 333 GLN A CA 1
ATOM 2347 C C . GLN A 1 333 ? 114.121 4.778 4.061 1.00 9.16 333 GLN A C 1
ATOM 2348 O O . GLN A 1 333 ? 113.081 5.405 4.253 1.00 9.87 333 GLN A O 1
ATOM 2354 N N . GLN A 1 334 ? 114.125 3.484 3.753 1.00 9.22 334 GLN A N 1
ATOM 2355 C CA . GLN A 1 334 ? 112.860 2.770 3.628 1.00 9.35 334 GLN A CA 1
ATOM 2356 C C . GLN A 1 334 ? 112.120 2.666 4.964 1.00 9.35 334 GLN A C 1
ATOM 2357 O O . GLN A 1 334 ? 110.890 2.673 4.990 1.00 9.54 334 GLN A O 1
ATOM 2363 N N . PHE A 1 335 ? 112.852 2.579 6.074 1.00 9.33 335 PHE A N 1
ATOM 2364 C CA . PHE A 1 335 ? 112.190 2.518 7.376 1.00 8.82 335 PHE A CA 1
ATOM 2365 C C . PHE A 1 335 ? 111.463 3.847 7.596 1.00 8.61 335 PHE A C 1
ATOM 2366 O O . PHE A 1 335 ? 110.346 3.881 8.118 1.00 8.48 335 PHE A O 1
ATOM 2374 N N . LEU A 1 336 ? 112.099 4.945 7.194 1.00 7.76 336 LEU A N 1
ATOM 2375 C CA . LEU A 1 336 ? 111.499 6.265 7.349 1.00 7.98 336 LEU A CA 1
ATOM 2376 C C . LEU A 1 336 ? 110.248 6.417 6.481 1.00 7.66 336 LEU A C 1
ATOM 2377 O O . LEU A 1 336 ? 109.232 6.943 6.932 1.00 9.22 336 LEU A O 1
ATOM 2382 N N . LEU A 1 337 ? 110.322 5.952 5.237 1.00 8.45 337 LEU A N 1
ATOM 2383 C CA . LEU A 1 337 ? 109.186 6.041 4.320 1.00 8.55 337 LEU A CA 1
ATOM 2384 C C . LEU A 1 337 ? 108.004 5.196 4.794 1.00 9.39 337 LEU A C 1
ATOM 2385 O O . LEU A 1 337 ? 106.864 5.666 4.834 1.00 10.01 337 LEU A O 1
ATOM 2390 N N . THR A 1 338 ? 108.281 3.949 5.155 1.00 9.32 338 THR A N 1
ATOM 2391 C CA . THR A 1 338 ? 107.243 3.042 5.627 1.00 9.20 338 THR A CA 1
ATOM 2392 C C . THR A 1 338 ? 106.498 3.617 6.823 1.00 9.20 338 THR A C 1
ATOM 2393 O O . THR A 1 338 ? 105.277 3.499 6.918 1.00 10.35 338 THR A O 1
ATOM 2397 N N . ASN A 1 339 ? 107.237 4.256 7.723 1.00 9.85 339 ASN A N 1
ATOM 2398 C CA . ASN A 1 339 ? 106.643 4.823 8.924 1.00 10.46 339 ASN A CA 1
ATOM 2399 C C . ASN A 1 339 ? 106.173 6.273 8.811 1.00 11.48 339 ASN A C 1
ATOM 2400 O O . ASN A 1 339 ? 105.910 6.933 9.819 1.00 11.41 339 ASN A O 1
ATOM 2405 N N . ASN A 1 340 ? 106.061 6.755 7.574 1.00 11.28 340 ASN A N 1
ATOM 2406 C CA . ASN A 1 340 ? 105.569 8.105 7.293 1.00 12.93 340 ASN A CA 1
ATOM 2407 C C . ASN A 1 340 ? 106.417 9.269 7.803 1.00 12.06 340 ASN A C 1
ATOM 2408 O O . ASN A 1 340 ? 105.909 10.383 7.959 1.00 13.29 340 ASN A O 1
ATOM 2413 N N . LEU A 1 341 ? 107.696 9.020 8.061 1.00 10.22 341 LEU A N 1
ATOM 2414 C CA . LEU A 1 341 ? 108.594 10.078 8.520 1.00 10.33 341 LEU A CA 1
ATOM 2415 C C . LEU A 1 341 ? 109.118 10.824 7.286 1.00 11.43 341 LEU A C 1
ATOM 2416 O O . LEU A 1 341 ? 109.597 11.955 7.379 1.00 12.44 341 LEU A O 1
ATOM 2421 N N . LEU A 1 342 ? 109.012 10.167 6.131 1.00 11.97 342 LEU A N 1
ATOM 2422 C CA . LEU A 1 342 ? 109.379 10.738 4.829 1.00 11.78 342 LEU A CA 1
ATOM 2423 C C . LEU A 1 342 ? 108.194 10.399 3.924 1.00 13.00 342 LEU A C 1
ATOM 2424 O O . LEU A 1 342 ? 107.553 9.365 4.114 1.00 11.00 342 LEU A O 1
ATOM 2429 N N . GLN A 1 343 ? 107.898 11.261 2.954 1.00 14.74 343 GLN A N 1
ATOM 2430 C CA . GLN A 1 343 ? 106.785 11.025 2.032 1.00 17.16 343 GLN A CA 1
ATOM 2431 C C . GLN A 1 343 ? 107.304 10.574 0.670 1.00 17.09 343 GLN A C 1
ATOM 2432 O O . GLN A 1 343 ? 106.704 9.718 0.011 1.00 18.14 343 GLN A O 1
ATOM 2438 N N . GLU A 1 344 ? 108.415 11.172 0.254 1.00 16.29 344 GLU A N 1
ATOM 2439 C CA . GLU A 1 344 ? 109.068 10.847 -1.009 1.00 17.88 344 GLU A CA 1
ATOM 2440 C C . GLU A 1 344 ? 110.540 10.621 -0.700 1.00 16.65 344 GLU A C 1
ATOM 2441 O O . GLU A 1 344 ? 111.135 11.351 0.093 1.00 16.33 344 GLU A O 1
ATOM 2447 N N . PRO A 1 345 ? 111.150 9.603 -1.321 1.00 16.26 345 PRO A N 1
ATOM 2448 C CA . PRO A 1 345 ? 112.563 9.318 -1.068 1.00 15.28 345 PRO A CA 1
ATOM 2449 C C . PRO A 1 345 ? 113.578 10.238 -1.734 1.00 14.30 345 PRO A C 1
ATOM 2450 O O . PRO A 1 345 ? 113.287 10.918 -2.723 1.00 14.66 345 PRO A O 1
ATOM 2454 N N . VAL A 1 346 ? 114.777 10.249 -1.165 1.00 12.37 346 VAL A N 1
ATOM 2455 C CA . VAL A 1 346 ? 115.886 11.023 -1.698 1.00 11.37 346 VAL A CA 1
ATOM 2456 C C . VAL A 1 346 ? 116.514 10.128 -2.764 1.00 12.08 346 VAL A C 1
ATOM 2457 O O . VAL A 1 346 ? 116.681 8.928 -2.545 1.00 11.71 346 VAL A O 1
ATOM 2461 N N . ALA A 1 347 ? 116.844 10.698 -3.919 1.00 12.37 347 ALA A N 1
ATOM 2462 C CA . ALA A 1 347 ? 117.474 9.924 -4.985 1.00 12.40 347 ALA A CA 1
ATOM 2463 C C . ALA A 1 347 ? 118.961 9.863 -4.640 1.00 12.09 347 ALA A C 1
ATOM 2464 O O . ALA A 1 347 ? 119.717 10.782 -4.950 1.00 13.17 347 ALA A O 1
ATOM 2466 N N . LEU A 1 348 ? 119.371 8.775 -3.994 1.00 12.14 348 LEU A N 1
ATOM 2467 C CA . LEU A 1 348 ? 120.753 8.616 -3.552 1.00 11.92 348 LEU A CA 1
ATOM 2468 C C . LEU A 1 348 ? 121.823 8.775 -4.628 1.00 13.36 348 LEU A C 1
ATOM 2469 O O . LEU A 1 348 ? 122.880 9.353 -4.368 1.00 12.77 348 LEU A O 1
ATOM 2474 N N . ASP A 1 349 ? 121.562 8.274 -5.831 1.00 15.09 349 ASP A N 1
ATOM 2475 C CA . ASP A 1 349 ? 122.546 8.390 -6.906 1.00 17.99 349 ASP A CA 1
ATOM 2476 C C . ASP A 1 349 ? 122.784 9.837 -7.333 1.00 17.48 349 ASP A C 1
ATOM 2477 O O . ASP A 1 349 ? 123.890 10.193 -7.745 1.00 18.20 349 ASP A O 1
ATOM 2482 N N . GLN A 1 350 ? 121.747 10.665 -7.230 1.00 17.02 350 GLN A N 1
ATOM 2483 C CA . GLN A 1 350 ? 121.838 12.078 -7.596 1.00 17.26 350 GLN A CA 1
ATOM 2484 C C . GLN A 1 350 ? 122.471 12.881 -6.459 1.00 15.48 350 GLN A C 1
ATOM 2485 O O . GLN A 1 350 ? 123.218 13.832 -6.689 1.00 14.43 350 GLN A O 1
ATOM 2491 N N . TRP A 1 351 ? 122.156 12.488 -5.229 1.00 12.72 351 TRP A N 1
ATOM 2492 C CA . TRP A 1 351 ? 122.678 13.150 -4.037 1.00 12.09 351 TRP A CA 1
ATOM 2493 C C . TRP A 1 351 ? 124.190 12.943 -3.948 1.00 11.75 351 TRP A C 1
ATOM 2494 O O . TRP A 1 351 ? 124.940 13.870 -3.652 1.00 11.36 351 TRP A O 1
ATOM 2505 N N . ALA A 1 352 ? 124.631 11.722 -4.227 1.00 11.35 352 ALA A N 1
ATOM 2506 C CA . ALA A 1 352 ? 126.050 11.387 -4.178 1.00 11.98 352 ALA A CA 1
ATOM 2507 C C . ALA A 1 352 ? 126.875 12.106 -5.245 1.00 13.48 352 ALA A C 1
ATOM 2508 O O . ALA A 1 352 ? 126.385 12.393 -6.341 1.00 13.76 352 ALA A O 1
ATOM 2510 N N . ALA A 1 353 ? 128.125 12.401 -4.901 1.00 13.64 353 ALA A N 1
ATOM 2511 C CA . ALA A 1 353 ? 129.082 13.042 -5.806 1.00 13.02 353 ALA A CA 1
ATOM 2512 C C . ALA A 1 353 ? 130.291 12.112 -5.738 1.00 13.32 353 ALA A C 1
ATOM 2513 O O . ALA A 1 353 ? 131.307 12.432 -5.117 1.00 14.41 353 ALA A O 1
ATOM 2515 N N . PRO A 1 354 ? 130.190 10.938 -6.382 1.00 14.50 354 PRO A N 1
ATOM 2516 C CA . PRO A 1 354 ? 131.238 9.913 -6.414 1.00 15.44 354 PRO A CA 1
ATOM 2517 C C . PRO A 1 354 ? 132.580 10.253 -7.052 1.00 15.55 354 PRO A C 1
ATOM 2518 O O . PRO A 1 354 ? 133.569 9.564 -6.804 1.00 16.17 354 PRO A O 1
ATOM 2522 N N . GLU A 1 355 ? 132.626 11.308 -7.858 1.00 15.38 355 GLU A N 1
ATOM 2523 C CA . GLU A 1 355 ? 133.869 11.685 -8.528 1.00 16.31 355 GLU A CA 1
ATOM 2524 C C . GLU A 1 355 ? 135.043 11.928 -7.576 1.00 16.03 355 GLU A C 1
ATOM 2525 O O . GLU A 1 355 ? 136.179 11.553 -7.871 1.00 16.57 355 GLU A O 1
ATOM 2531 N N . PHE A 1 356 ? 134.770 12.543 -6.431 1.00 15.28 356 PHE A N 1
ATOM 2532 C CA . PHE A 1 356 ? 135.817 12.851 -5.462 1.00 14.55 356 PHE A CA 1
ATOM 2533 C C . PHE A 1 356 ? 136.457 11.621 -4.829 1.00 14.92 356 PHE A C 1
ATOM 2534 O O . PHE A 1 356 ? 137.683 11.495 -4.810 1.00 15.40 356 PHE A O 1
ATOM 2542 N N . LEU A 1 357 ? 135.637 10.715 -4.307 1.00 14.70 357 LEU A N 1
ATOM 2543 C CA . LEU A 1 357 ? 136.163 9.506 -3.684 1.00 14.75 357 LEU A CA 1
ATOM 2544 C C . LEU A 1 357 ? 136.808 8.612 -4.744 1.00 16.41 357 LEU A C 1
ATOM 2545 O O . LEU A 1 357 ? 137.810 7.943 -4.480 1.00 15.99 357 LEU A O 1
ATOM 2550 N N . ASN A 1 358 ? 136.244 8.609 -5.948 1.00 17.96 358 ASN A N 1
ATOM 2551 C CA . ASN A 1 358 ? 136.795 7.796 -7.027 1.00 20.08 358 ASN A CA 1
ATOM 2552 C C . ASN A 1 358 ? 138.199 8.280 -7.383 1.00 20.32 358 ASN A C 1
ATOM 2553 O O . ASN A 1 358 ? 139.112 7.475 -7.559 1.00 21.23 358 ASN A O 1
ATOM 2558 N N . ASN A 1 359 ? 138.373 9.594 -7.482 1.00 20.46 359 ASN A N 1
ATOM 2559 C CA . ASN A 1 359 ? 139.682 10.150 -7.806 1.00 21.62 359 ASN A CA 1
ATOM 2560 C C . ASN A 1 359 ? 140.693 9.870 -6.694 1.00 21.33 359 ASN A C 1
ATOM 2561 O O . ASN A 1 359 ? 141.857 9.579 -6.965 1.00 22.23 359 ASN A O 1
ATOM 2566 N N . SER A 1 360 ? 140.247 9.948 -5.443 1.00 20.30 360 SER A N 1
ATOM 2567 C CA . SER A 1 360 ? 141.134 9.700 -4.308 1.00 21.36 360 SER A CA 1
ATOM 2568 C C . SER A 1 360 ? 141.656 8.269 -4.304 1.00 22.04 360 SER A C 1
ATOM 2569 O O . SER A 1 360 ? 142.834 8.028 -4.037 1.00 23.19 360 SER A O 1
ATOM 2572 N N . LEU A 1 361 ? 140.777 7.320 -4.604 1.00 24.02 361 LEU A N 1
ATOM 2573 C CA . LEU A 1 361 ? 141.148 5.910 -4.614 1.00 26.02 361 LEU A CA 1
ATOM 2574 C C . LEU A 1 361 ? 141.943 5.497 -5.848 1.00 27.51 361 LEU A C 1
ATOM 2575 O O . LEU A 1 361 ? 142.474 4.388 -5.902 1.00 29.25 361 LEU A O 1
ATOM 2580 N N . ASN A 1 362 ? 142.026 6.383 -6.837 1.00 29.54 362 ASN A N 1
ATOM 2581 C CA . ASN A 1 362 ? 142.768 6.087 -8.059 1.00 31.06 362 ASN A CA 1
ATOM 2582 C C . ASN A 1 362 ? 144.152 6.723 -8.070 1.00 31.63 362 ASN A C 1
ATOM 2583 O O . ASN A 1 362 ? 144.896 6.581 -9.041 1.00 32.36 362 ASN A O 1
ATOM 2588 N N . ARG A 1 363 ? 144.494 7.428 -6.997 1.00 30.97 363 ARG A N 1
ATOM 2589 C CA . ARG A 1 363 ? 145.799 8.073 -6.903 1.00 31.61 363 ARG A CA 1
ATOM 2590 C C . ARG A 1 363 ? 146.916 7.036 -6.952 1.00 32.55 363 ARG A C 1
ATOM 2591 O O . ARG A 1 363 ? 148.078 7.462 -7.126 1.00 34.39 363 ARG A O 1
ATOM 2599 N N . ILE B 1 18 ? 168.212 -26.890 19.083 1.00 29.91 18 ILE B N 1
ATOM 2600 C CA . ILE B 1 18 ? 168.090 -26.820 20.568 1.00 28.82 18 ILE B CA 1
ATOM 2601 C C . ILE B 1 18 ? 168.882 -27.942 21.227 1.00 28.23 18 ILE B C 1
ATOM 2602 O O . ILE B 1 18 ? 168.639 -29.122 20.972 1.00 28.80 18 ILE B O 1
ATOM 2607 N N . ARG B 1 19 ? 169.828 -27.572 22.084 1.00 26.86 19 ARG B N 1
ATOM 2608 C CA . ARG B 1 19 ? 170.655 -28.561 22.758 1.00 25.11 19 ARG B CA 1
ATOM 2609 C C . ARG B 1 19 ? 170.546 -28.472 24.278 1.00 22.72 19 ARG B C 1
ATOM 2610 O O . ARG B 1 19 ? 171.060 -29.332 24.992 1.00 23.30 19 ARG B O 1
ATOM 2618 N N . ASP B 1 20 ? 169.877 -27.432 24.767 1.00 18.55 20 ASP B N 1
ATOM 2619 C CA . ASP B 1 20 ? 169.701 -27.240 26.204 1.00 16.25 20 ASP B CA 1
ATOM 2620 C C . ASP B 1 20 ? 168.301 -26.722 26.516 1.00 14.64 20 ASP B C 1
ATOM 2621 O O . ASP B 1 20 ? 167.776 -25.864 25.808 1.00 14.92 20 ASP B O 1
ATOM 2626 N N . THR B 1 21 ? 167.704 -27.244 27.582 1.00 13.12 21 THR B N 1
ATOM 2627 C CA . THR B 1 21 ? 166.362 -26.835 27.979 1.00 13.41 21 THR B CA 1
ATOM 2628 C C . THR B 1 21 ? 166.328 -26.414 29.444 1.00 12.41 21 THR B C 1
ATOM 2629 O O . THR B 1 21 ? 166.843 -27.117 30.311 1.00 13.94 21 THR B O 1
ATOM 2633 N N . LEU B 1 22 ? 165.725 -25.260 29.711 1.00 11.25 22 LEU B N 1
ATOM 2634 C CA . LEU B 1 22 ? 165.608 -24.757 31.077 1.00 11.15 22 LEU B CA 1
ATOM 2635 C C . LEU B 1 22 ? 164.134 -24.551 31.397 1.00 10.54 22 LEU B C 1
ATOM 2636 O O . LEU B 1 22 ? 163.343 -24.259 30.501 1.00 10.93 22 LEU B O 1
ATOM 2641 N N . THR B 1 23 ? 163.756 -24.723 32.661 1.00 9.34 23 THR B N 1
ATOM 2642 C CA . THR B 1 23 ? 162.375 -24.456 33.050 1.00 8.62 23 THR B CA 1
ATOM 2643 C C . THR B 1 23 ? 162.385 -22.962 33.386 1.00 8.53 23 THR B C 1
ATOM 2644 O O . THR B 1 23 ? 163.435 -22.418 33.741 1.00 7.75 23 THR B O 1
ATOM 2648 N N . TYR B 1 24 ? 161.244 -22.290 33.266 1.00 8.07 24 TYR B N 1
ATOM 2649 C CA . TYR B 1 24 ? 161.223 -20.851 33.544 1.00 8.16 24 TYR B CA 1
ATOM 2650 C C . TYR B 1 24 ? 159.839 -20.297 33.835 1.00 9.79 24 TYR B C 1
ATOM 2651 O O . TYR B 1 24 ? 158.832 -20.996 33.754 1.00 8.99 24 TYR B O 1
ATOM 2660 N N . SER B 1 25 ? 159.819 -19.010 34.167 1.00 9.95 25 SER B N 1
ATOM 2661 C CA . SER B 1 25 ? 158.590 -18.266 34.407 1.00 8.27 25 SER B CA 1
ATOM 2662 C C . SER B 1 25 ? 158.961 -16.794 34.523 1.00 7.85 25 SER B C 1
ATOM 2663 O O . SER B 1 25 ? 160.134 -16.451 34.703 1.00 7.17 25 SER B O 1
ATOM 2666 N N . ASN B 1 26 ? 157.971 -15.927 34.349 1.00 8.04 26 ASN B N 1
ATOM 2667 C CA . ASN B 1 26 ? 158.180 -14.492 34.523 1.00 7.91 26 ASN B CA 1
ATOM 2668 C C . ASN B 1 26 ? 156.899 -13.879 35.069 1.00 8.53 26 ASN B C 1
ATOM 2669 O O . ASN B 1 26 ? 155.799 -14.376 34.808 1.00 9.73 26 ASN B O 1
ATOM 2674 N N . SER B 1 27 ? 157.048 -12.826 35.866 1.00 7.69 27 SER B N 1
ATOM 2675 C CA . SER B 1 27 ? 155.904 -12.123 36.437 1.00 7.33 27 SER B CA 1
ATOM 2676 C C . SER B 1 27 ? 155.379 -11.172 35.356 1.00 7.79 27 SER B C 1
ATOM 2677 O O . SER B 1 27 ? 155.980 -11.054 34.286 1.00 8.24 27 SER B O 1
ATOM 2680 N N . PRO B 1 28 ? 154.244 -10.497 35.612 1.00 7.79 28 PRO B N 1
ATOM 2681 C CA . PRO B 1 28 ? 153.677 -9.559 34.631 1.00 7.12 28 PRO B CA 1
ATOM 2682 C C . PRO B 1 28 ? 154.461 -8.246 34.645 1.00 8.89 28 PRO B C 1
ATOM 2683 O O . PRO B 1 28 ? 153.917 -7.180 34.964 1.00 8.76 28 PRO B O 1
ATOM 2687 N N . VAL B 1 29 ? 155.740 -8.340 34.295 1.00 8.08 29 VAL B N 1
ATOM 2688 C CA . VAL B 1 29 ? 156.648 -7.197 34.290 1.00 7.70 29 VAL B CA 1
ATOM 2689 C C . VAL B 1 29 ? 157.509 -7.189 33.025 1.00 8.43 29 VAL B C 1
ATOM 2690 O O . VAL B 1 29 ? 157.707 -8.229 32.395 1.00 7.91 29 VAL B O 1
ATOM 2694 N N . PRO B 1 30 ? 158.033 -6.012 32.636 1.00 7.02 30 PRO B N 1
ATOM 2695 C CA . PRO B 1 30 ? 158.870 -5.939 31.432 1.00 9.16 30 PRO B CA 1
ATOM 2696 C C . PRO B 1 30 ? 160.210 -6.617 31.692 1.00 8.63 30 PRO B C 1
ATOM 2697 O O . PRO B 1 30 ? 160.881 -6.305 32.677 1.00 8.85 30 PRO B O 1
ATOM 2701 N N . ASN B 1 31 ? 160.602 -7.547 30.822 1.00 8.30 31 ASN B N 1
ATOM 2702 C CA . ASN B 1 31 ? 161.858 -8.266 31.033 1.00 8.26 31 ASN B CA 1
ATOM 2703 C C . ASN B 1 31 ? 162.469 -8.859 29.763 1.00 8.50 31 ASN B C 1
ATOM 2704 O O . ASN B 1 31 ? 161.755 -9.250 28.836 1.00 9.11 31 ASN B O 1
ATOM 2709 N N . ALA B 1 32 ? 163.798 -8.944 29.744 1.00 7.77 32 ALA B N 1
ATOM 2710 C CA . ALA B 1 32 ? 164.528 -9.472 28.594 1.00 8.47 32 ALA B CA 1
ATOM 2711 C C . ALA B 1 32 ? 164.514 -10.997 28.451 1.00 8.22 32 ALA B C 1
ATOM 2712 O O . ALA B 1 32 ? 164.858 -11.512 27.390 1.00 8.43 32 ALA B O 1
ATOM 2714 N N . LEU B 1 33 ? 164.139 -11.726 29.499 1.00 7.82 33 LEU B N 1
ATOM 2715 C CA . LEU B 1 33 ? 164.093 -13.187 29.387 1.00 8.45 33 LEU B CA 1
ATOM 2716 C C . LEU B 1 33 ? 162.963 -13.575 28.432 1.00 8.93 33 LEU B C 1
ATOM 2717 O O . LEU B 1 33 ? 163.164 -14.359 27.502 1.00 8.56 33 LEU B O 1
ATOM 2722 N N . LEU B 1 34 ? 161.777 -13.019 28.660 1.00 8.61 34 LEU B N 1
ATOM 2723 C CA . LEU B 1 34 ? 160.626 -13.282 27.800 1.00 9.49 34 LEU B CA 1
ATOM 2724 C C . LEU B 1 34 ? 160.905 -12.744 26.396 1.00 9.40 34 LEU B C 1
ATOM 2725 O O . LEU B 1 34 ? 160.589 -13.390 25.393 1.00 9.32 34 LEU B O 1
ATOM 2730 N N . THR B 1 35 ? 161.500 -11.556 26.332 1.00 9.15 35 THR B N 1
ATOM 2731 C CA . THR B 1 35 ? 161.813 -10.929 25.050 1.00 9.54 35 THR B CA 1
ATOM 2732 C C . THR B 1 35 ? 162.750 -11.806 24.219 1.00 9.88 35 THR B C 1
ATOM 2733 O O . THR B 1 35 ? 162.495 -12.052 23.039 1.00 10.86 35 THR B O 1
ATOM 2737 N N . ALA B 1 36 ? 163.825 -12.286 24.839 1.00 9.10 36 ALA B N 1
ATOM 2738 C CA . ALA B 1 36 ? 164.796 -13.138 24.153 1.00 9.73 36 ALA B CA 1
ATOM 2739 C C . ALA B 1 36 ? 164.174 -14.454 23.688 1.00 10.63 36 ALA B C 1
ATOM 2740 O O . ALA B 1 36 ? 164.509 -14.968 22.618 1.00 11.24 36 ALA B O 1
ATOM 2742 N N . SER B 1 37 ? 163.266 -14.992 24.495 1.00 10.09 37 SER B N 1
ATOM 2743 C CA . SER B 1 37 ? 162.604 -16.253 24.178 1.00 10.76 37 SER B CA 1
ATOM 2744 C C . SER B 1 37 ? 161.646 -16.137 22.993 1.00 11.95 37 SER B C 1
ATOM 2745 O O . SER B 1 37 ? 161.747 -16.888 22.019 1.00 11.99 37 SER B O 1
ATOM 2748 N N . GLU B 1 38 ? 160.724 -15.185 23.073 1.00 11.88 38 GLU B N 1
ATOM 2749 C CA . GLU B 1 38 ? 159.734 -15.004 22.018 1.00 12.80 38 GLU B CA 1
ATOM 2750 C C . GLU B 1 38 ? 160.262 -14.419 20.710 1.00 14.05 38 GLU B C 1
ATOM 2751 O O . GLU B 1 38 ? 159.643 -14.603 19.661 1.00 15.85 38 GLU B O 1
ATOM 2757 N N . SER B 1 39 ? 161.398 -13.727 20.758 1.00 12.77 39 SER B N 1
ATOM 2758 C CA . SER B 1 39 ? 161.963 -13.126 19.550 1.00 13.90 39 SER B CA 1
ATOM 2759 C C . SER B 1 39 ? 163.002 -13.999 18.849 1.00 14.02 39 SER B C 1
ATOM 2760 O O . SER B 1 39 ? 163.533 -13.615 17.807 1.00 16.99 39 SER B O 1
ATOM 2763 N N . GLY B 1 40 ? 163.306 -15.160 19.423 1.00 12.94 40 GLY B N 1
ATOM 2764 C CA . GLY B 1 40 ? 164.255 -16.065 18.796 1.00 12.77 40 GLY B CA 1
ATOM 2765 C C . GLY B 1 40 ? 165.726 -15.982 19.163 1.00 12.33 40 GLY B C 1
ATOM 2766 O O . GLY B 1 40 ? 166.532 -16.731 18.605 1.00 13.68 40 GLY B O 1
ATOM 2767 N N . PHE B 1 41 ? 166.094 -15.092 20.083 1.00 12.73 41 PHE B N 1
ATOM 2768 C CA . PHE B 1 41 ? 167.496 -14.976 20.476 1.00 12.02 41 PHE B CA 1
ATOM 2769 C C . PHE B 1 41 ? 167.985 -16.204 21.244 1.00 11.29 41 PHE B C 1
ATOM 2770 O O . PHE B 1 41 ? 169.147 -16.589 21.126 1.00 11.73 41 PHE B O 1
ATOM 2778 N N . LEU B 1 42 ? 167.107 -16.822 22.029 1.00 11.16 42 LEU B N 1
ATOM 2779 C CA . LEU B 1 42 ? 167.504 -18.012 22.771 1.00 11.73 42 LEU B CA 1
ATOM 2780 C C . LEU B 1 42 ? 167.618 -19.196 21.817 1.00 12.17 42 LEU B C 1
ATOM 2781 O O . LEU B 1 42 ? 168.497 -20.043 21.971 1.00 11.99 42 LEU B O 1
ATOM 2786 N N . ASP B 1 43 ? 166.736 -19.247 20.823 1.00 12.91 43 ASP B N 1
ATOM 2787 C CA . ASP B 1 43 ? 166.772 -20.326 19.843 1.00 13.82 43 ASP B CA 1
ATOM 2788 C C . ASP B 1 43 ? 168.113 -20.297 19.111 1.00 12.75 43 ASP B C 1
ATOM 2789 O O . ASP B 1 43 ? 168.712 -21.340 18.852 1.00 13.48 43 ASP B O 1
ATOM 2794 N N . ALA B 1 44 ? 168.578 -19.095 18.780 1.00 12.44 44 ALA B N 1
ATOM 2795 C CA . ALA B 1 44 ? 169.848 -18.929 18.082 1.00 12.06 44 ALA B CA 1
ATOM 2796 C C . ALA B 1 44 ? 171.021 -19.333 18.971 1.00 13.30 44 ALA B C 1
ATOM 2797 O O . ALA B 1 44 ? 172.108 -19.643 18.476 1.00 14.77 44 ALA B O 1
ATOM 2799 N N . ALA B 1 45 ? 170.793 -19.324 20.282 1.00 12.84 45 ALA B N 1
ATOM 2800 C CA . ALA B 1 45 ? 171.817 -19.700 21.253 1.00 12.31 45 ALA B CA 1
ATOM 2801 C C . ALA B 1 45 ? 171.692 -21.173 21.636 1.00 12.76 45 ALA B C 1
ATOM 2802 O O . ALA B 1 45 ? 172.422 -21.658 22.502 1.00 13.27 45 ALA B O 1
ATOM 2804 N N . GLY B 1 46 ? 170.761 -21.875 20.993 1.00 12.49 46 GLY B N 1
ATOM 2805 C CA . GLY B 1 46 ? 170.560 -23.288 21.272 1.00 12.81 46 GLY B CA 1
ATOM 2806 C C . GLY B 1 46 ? 169.883 -23.575 22.600 1.00 12.35 46 GLY B C 1
ATOM 2807 O O . GLY B 1 46 ? 170.091 -24.634 23.197 1.00 13.44 46 GLY B O 1
ATOM 2808 N N . ILE B 1 47 ? 169.060 -22.636 23.056 1.00 11.32 47 ILE B N 1
ATOM 2809 C CA . ILE B 1 47 ? 168.359 -22.773 24.328 1.00 11.26 47 ILE B CA 1
ATOM 2810 C C . ILE B 1 47 ? 166.842 -22.666 24.176 1.00 11.21 47 ILE B C 1
ATOM 2811 O O . ILE B 1 47 ? 166.342 -21.771 23.495 1.00 12.28 47 ILE B O 1
ATOM 2816 N N . GLU B 1 48 ? 166.119 -23.587 24.808 1.00 12.10 48 GLU B N 1
ATOM 2817 C CA . GLU B 1 48 ? 164.659 -23.563 24.794 1.00 14.17 48 GLU B CA 1
ATOM 2818 C C . GLU B 1 48 ? 164.162 -23.467 26.233 1.00 12.75 48 GLU B C 1
ATOM 2819 O O . GLU B 1 48 ? 164.761 -24.045 27.140 1.00 12.39 48 GLU B O 1
ATOM 2825 N N . LEU B 1 49 ? 163.070 -22.735 26.441 1.00 12.38 49 LEU B N 1
ATOM 2826 C CA . LEU B 1 49 ? 162.506 -22.574 27.778 1.00 12.06 49 LEU B CA 1
ATOM 2827 C C . LEU B 1 49 ? 161.139 -23.239 27.918 1.00 12.77 49 LEU B C 1
ATOM 2828 O O . LEU B 1 49 ? 160.250 -23.024 27.091 1.00 14.54 49 LEU B O 1
ATOM 2833 N N . ASP B 1 50 ? 160.979 -24.038 28.970 1.00 11.34 50 ASP B N 1
ATOM 2834 C CA . ASP B 1 50 ? 159.712 -24.711 29.254 1.00 11.95 50 ASP B CA 1
ATOM 2835 C C . ASP B 1 50 ? 159.062 -24.004 30.444 1.00 10.92 50 ASP B C 1
ATOM 2836 O O . ASP B 1 50 ? 159.564 -24.082 31.564 1.00 10.20 50 ASP B O 1
ATOM 2841 N N . VAL B 1 51 ? 157.951 -23.315 30.208 1.00 10.90 51 VAL B N 1
ATOM 2842 C CA . VAL B 1 51 ? 157.271 -22.598 31.286 1.00 10.48 51 VAL B CA 1
ATOM 2843 C C . VAL B 1 51 ? 156.698 -23.550 32.337 1.00 10.36 51 VAL B C 1
ATOM 2844 O O . VAL B 1 51 ? 156.254 -24.657 32.015 1.00 11.23 51 VAL B O 1
ATOM 2848 N N . LEU B 1 52 ? 156.714 -23.121 33.596 1.00 8.80 52 LEU B N 1
ATOM 2849 C CA . LEU B 1 52 ? 156.181 -23.933 34.685 1.00 9.41 52 LEU B CA 1
ATOM 2850 C C . LEU B 1 52 ? 154.686 -24.185 34.515 1.00 10.79 52 LEU B C 1
ATOM 2851 O O . LEU B 1 52 ? 153.922 -23.268 34.207 1.00 11.01 52 LEU B O 1
ATOM 2856 N N . SER B 1 53 ? 154.275 -25.431 34.715 1.00 11.41 53 SER B N 1
ATOM 2857 C CA . SER B 1 53 ? 152.863 -25.781 34.628 1.00 13.23 53 SER B CA 1
ATOM 2858 C C . SER B 1 53 ? 152.244 -25.363 35.959 1.00 13.15 53 SER B C 1
ATOM 2859 O O . SER B 1 53 ? 152.959 -25.035 36.905 1.00 13.28 53 SER B O 1
ATOM 2862 N N . GLY B 1 54 ? 150.920 -25.377 36.040 1.00 13.84 54 GLY B N 1
ATOM 2863 C CA . GLY B 1 54 ? 150.278 -25.014 37.288 1.00 13.40 54 GLY B CA 1
ATOM 2864 C C . GLY B 1 54 ? 150.661 -26.007 38.371 1.00 14.13 54 GLY B C 1
ATOM 2865 O O . GLY B 1 54 ? 150.800 -25.652 39.541 1.00 14.40 54 GLY B O 1
ATOM 2866 N N . GLN B 1 55 ? 150.852 -27.261 37.968 1.00 14.61 55 GLN B N 1
ATOM 2867 C CA . GLN B 1 55 ? 151.212 -28.331 38.890 1.00 17.05 55 GLN B CA 1
ATOM 2868 C C . GLN B 1 55 ? 152.597 -28.165 39.517 1.00 15.83 55 GLN B C 1
ATOM 2869 O O . GLN B 1 55 ? 152.864 -28.715 40.584 1.00 16.96 55 GLN B O 1
ATOM 2875 N N . GLN B 1 56 ? 153.479 -27.425 38.850 1.00 14.58 56 GLN B N 1
ATOM 2876 C CA . GLN B 1 56 ? 154.820 -27.180 39.381 1.00 13.83 56 GLN B CA 1
ATOM 2877 C C . GLN B 1 56 ? 154.968 -25.690 39.670 1.00 12.28 56 GLN B C 1
ATOM 2878 O O . GLN B 1 56 ? 156.076 -25.191 39.870 1.00 11.72 56 GLN B O 1
ATOM 2884 N N . GLY B 1 57 ? 153.835 -24.997 39.716 1.00 10.82 57 GLY B N 1
ATOM 2885 C CA . GLY B 1 57 ? 153.829 -23.560 39.936 1.00 10.86 57 GLY B CA 1
ATOM 2886 C C . GLY B 1 57 ? 154.468 -22.997 41.189 1.00 9.77 57 GLY B C 1
ATOM 2887 O O . GLY B 1 57 ? 154.932 -21.852 41.179 1.00 9.89 57 GLY B O 1
ATOM 2888 N N . THR B 1 58 ? 154.504 -23.767 42.269 1.00 9.27 58 THR B N 1
ATOM 2889 C CA . THR B 1 58 ? 155.092 -23.249 43.497 1.00 8.38 58 THR B CA 1
ATOM 2890 C C . THR B 1 58 ? 156.583 -22.945 43.359 1.00 8.88 58 THR B C 1
ATOM 2891 O O . THR B 1 58 ? 157.137 -22.205 44.169 1.00 7.90 58 THR B O 1
ATOM 2895 N N . VAL B 1 59 ? 157.225 -23.495 42.329 1.00 8.50 59 VAL B N 1
ATOM 2896 C CA . VAL B 1 59 ? 158.649 -23.249 42.101 1.00 7.95 59 VAL B CA 1
ATOM 2897 C C . VAL B 1 59 ? 158.889 -21.754 41.830 1.00 8.06 59 VAL B C 1
ATOM 2898 O O . VAL B 1 59 ? 159.992 -21.239 42.034 1.00 7.05 59 VAL B O 1
ATOM 2902 N N . HIS B 1 60 ? 157.844 -21.067 41.375 1.00 8.46 60 HIS B N 1
ATOM 2903 C CA . HIS B 1 60 ? 157.903 -19.628 41.096 1.00 8.40 60 HIS B CA 1
ATOM 2904 C C . HIS B 1 60 ? 158.248 -18.881 42.396 1.00 8.47 60 HIS B C 1
ATOM 2905 O O . HIS B 1 60 ? 158.805 -17.779 42.359 1.00 7.87 60 HIS B O 1
ATOM 2912 N N . PHE B 1 61 ? 157.920 -19.489 43.540 1.00 7.94 61 PHE B N 1
ATOM 2913 C CA . PHE B 1 61 ? 158.202 -18.910 44.864 1.00 7.66 61 PHE B CA 1
ATOM 2914 C C . PHE B 1 61 ? 159.297 -19.665 45.645 1.00 7.62 61 PHE B C 1
ATOM 2915 O O . PHE B 1 61 ? 159.902 -19.091 46.556 1.00 6.86 61 PHE B O 1
ATOM 2923 N N . THR B 1 62 ? 159.539 -20.938 45.319 1.00 7.86 62 THR B N 1
ATOM 2924 C CA . THR B 1 62 ? 160.529 -21.741 46.058 1.00 7.95 62 THR B CA 1
ATOM 2925 C C . THR B 1 62 ? 161.876 -22.005 45.385 1.00 7.03 62 THR B C 1
ATOM 2926 O O . THR B 1 62 ? 162.853 -22.341 46.061 1.00 7.65 62 THR B O 1
ATOM 2930 N N . TYR B 1 63 ? 161.923 -21.893 44.062 1.00 6.53 63 TYR B N 1
ATOM 2931 C CA . TYR B 1 63 ? 163.162 -22.093 43.304 1.00 7.46 63 TYR B CA 1
ATOM 2932 C C . TYR B 1 63 ? 163.778 -23.481 43.451 1.00 8.59 63 TYR B C 1
ATOM 2933 O O . TYR B 1 63 ? 164.959 -23.674 43.162 1.00 10.03 63 TYR B O 1
ATOM 2942 N N . ASP B 1 64 ? 162.959 -24.449 43.859 1.00 8.58 64 ASP B N 1
ATOM 2943 C CA . ASP B 1 64 ? 163.429 -25.814 44.075 1.00 9.75 64 ASP B CA 1
ATOM 2944 C C . ASP B 1 64 ? 163.452 -26.711 42.831 1.00 10.26 64 ASP B C 1
ATOM 2945 O O . ASP B 1 64 ? 162.696 -27.681 42.731 1.00 11.17 64 ASP B O 1
ATOM 2950 N N . GLN B 1 65 ? 164.321 -26.356 41.886 1.00 9.02 65 GLN B N 1
ATOM 2951 C CA . GLN B 1 65 ? 164.545 -27.106 40.645 1.00 8.91 65 GLN B CA 1
ATOM 2952 C C . GLN B 1 65 ? 166.012 -26.877 40.263 1.00 9.96 65 GLN B C 1
ATOM 2953 O O . GLN B 1 65 ? 166.594 -25.843 40.590 1.00 10.30 65 GLN B O 1
ATOM 2959 N N . PRO B 1 66 ? 166.628 -27.838 39.558 1.00 9.55 66 PRO B N 1
ATOM 2960 C CA . PRO B 1 66 ? 168.034 -27.769 39.139 1.00 10.09 66 PRO B CA 1
ATOM 2961 C C . PRO B 1 66 ? 168.451 -26.875 37.973 1.00 8.67 66 PRO B C 1
ATOM 2962 O O . PRO B 1 66 ? 169.607 -26.453 37.905 1.00 9.39 66 PRO B O 1
ATOM 2966 N N . ALA B 1 67 ? 167.532 -26.595 37.055 1.00 8.80 67 ALA B N 1
ATOM 2967 C CA . ALA B 1 67 ? 167.846 -25.771 35.888 1.00 8.38 67 ALA B CA 1
ATOM 2968 C C . ALA B 1 67 ? 166.688 -24.820 35.613 1.00 8.84 67 ALA B C 1
ATOM 2969 O O . ALA B 1 67 ? 166.114 -24.812 34.521 1.00 9.78 67 ALA B O 1
ATOM 2971 N N . TYR B 1 68 ? 166.370 -24.010 36.617 1.00 7.56 68 TYR B N 1
ATOM 2972 C CA . TYR B 1 68 ? 165.258 -23.065 36.554 1.00 6.80 68 TYR B CA 1
ATOM 2973 C C . TYR B 1 68 ? 165.721 -21.606 36.546 1.00 5.95 68 TYR B C 1
ATOM 2974 O O . TYR B 1 68 ? 166.656 -21.244 37.262 1.00 7.83 68 TYR B O 1
ATOM 2983 N N . THR B 1 69 ? 165.070 -20.777 35.730 1.00 6.16 69 THR B N 1
ATOM 2984 C CA . THR B 1 69 ? 165.395 -19.352 35.664 1.00 6.11 69 THR B CA 1
ATOM 2985 C C . THR B 1 69 ? 164.093 -18.540 35.669 1.00 6.92 69 THR B C 1
ATOM 2986 O O . THR B 1 69 ? 163.118 -18.899 34.999 1.00 7.84 69 THR B O 1
ATOM 2990 N N . ARG B 1 70 ? 164.074 -17.460 36.449 1.00 5.77 70 ARG B N 1
ATOM 2991 C CA . ARG B 1 70 ? 162.882 -16.614 36.573 1.00 5.36 70 ARG B CA 1
ATOM 2992 C C . ARG B 1 70 ? 163.235 -15.136 36.506 1.00 5.94 70 ARG B C 1
ATOM 2993 O O . ARG B 1 70 ? 164.281 -14.724 36.993 1.00 6.98 70 ARG B O 1
ATOM 3001 N N . PHE B 1 71 ? 162.366 -14.347 35.882 1.00 6.59 71 PHE B N 1
ATOM 3002 C CA . PHE B 1 71 ? 162.562 -12.899 35.828 1.00 6.67 71 PHE B CA 1
ATOM 3003 C C . PHE B 1 71 ? 161.221 -12.334 36.305 1.00 7.49 71 PHE B C 1
ATOM 3004 O O . PHE B 1 71 ? 160.217 -12.397 35.588 1.00 7.01 71 PHE B O 1
ATOM 3012 N N . GLY B 1 72 ? 161.189 -11.811 37.529 1.00 6.52 72 GLY B N 1
ATOM 3013 C CA . GLY B 1 72 ? 159.937 -11.280 38.052 1.00 6.70 72 GLY B CA 1
ATOM 3014 C C . GLY B 1 72 ? 160.066 -10.442 39.311 1.00 6.42 72 GLY B C 1
ATOM 3015 O O . GLY B 1 72 ? 161.154 -9.951 39.625 1.00 7.00 72 GLY B O 1
ATOM 3016 N N . GLY B 1 73 ? 158.955 -10.284 40.028 1.00 6.56 73 GLY B N 1
ATOM 3017 C CA . GLY B 1 73 ? 158.940 -9.494 41.256 1.00 6.73 73 GLY B CA 1
ATOM 3018 C C . GLY B 1 73 ? 159.984 -9.962 42.251 1.00 6.59 73 GLY B C 1
ATOM 3019 O O . GLY B 1 73 ? 160.226 -11.158 42.373 1.00 7.44 73 GLY B O 1
ATOM 3020 N N . GLU B 1 74 ? 160.571 -9.025 42.992 1.00 6.16 74 GLU B N 1
ATOM 3021 C CA . GLU B 1 74 ? 161.637 -9.353 43.943 1.00 6.07 74 GLU B CA 1
ATOM 3022 C C . GLU B 1 74 ? 161.254 -9.913 45.314 1.00 5.25 74 GLU B C 1
ATOM 3023 O O . GLU B 1 74 ? 162.109 -10.465 46.013 1.00 5.64 74 GLU B O 1
ATOM 3029 N N . ILE B 1 75 ? 159.991 -9.797 45.711 1.00 4.89 75 ILE B N 1
ATOM 3030 C CA . ILE B 1 75 ? 159.620 -10.282 47.036 1.00 5.62 75 ILE B CA 1
ATOM 3031 C C . ILE B 1 75 ? 159.767 -11.800 47.230 1.00 6.12 75 ILE B C 1
ATOM 3032 O O . ILE B 1 75 ? 160.346 -12.239 48.228 1.00 6.28 75 ILE B O 1
ATOM 3037 N N . PRO B 1 76 ? 159.280 -12.618 46.281 1.00 6.14 76 PRO B N 1
ATOM 3038 C CA . PRO B 1 76 ? 159.432 -14.068 46.475 1.00 6.92 76 PRO B CA 1
ATOM 3039 C C . PRO B 1 76 ? 160.890 -14.549 46.602 1.00 6.99 76 PRO B C 1
ATOM 3040 O O . PRO B 1 76 ? 161.215 -15.314 47.517 1.00 6.98 76 PRO B O 1
ATOM 3044 N N . PRO B 1 77 ? 161.783 -14.122 45.689 1.00 5.84 77 PRO B N 1
ATOM 3045 C CA . PRO B 1 77 ? 163.170 -14.587 45.825 1.00 6.53 77 PRO B CA 1
ATOM 3046 C C . PRO B 1 77 ? 163.888 -14.036 47.063 1.00 5.29 77 PRO B C 1
ATOM 3047 O O . PRO B 1 77 ? 164.755 -14.704 47.624 1.00 6.85 77 PRO B O 1
ATOM 3051 N N . LEU B 1 78 ? 163.529 -12.830 47.501 1.00 6.42 78 LEU B N 1
ATOM 3052 C CA . LEU B 1 78 ? 164.159 -12.280 48.703 1.00 6.19 78 LEU B CA 1
ATOM 3053 C C . LEU B 1 78 ? 163.762 -13.125 49.918 1.00 7.21 78 LEU B C 1
ATOM 3054 O O . LEU B 1 78 ? 164.587 -13.373 50.801 1.00 7.17 78 LEU B O 1
ATOM 3059 N N . LEU B 1 79 ? 162.507 -13.574 49.965 1.00 6.74 79 LEU B N 1
ATOM 3060 C CA . LEU B 1 79 ? 162.063 -14.405 51.085 1.00 6.77 79 LEU B CA 1
ATOM 3061 C C . LEU B 1 79 ? 162.665 -15.806 51.004 1.00 7.81 79 LEU B C 1
ATOM 3062 O O . LEU B 1 79 ? 163.023 -16.387 52.026 1.00 8.58 79 LEU B O 1
ATOM 3067 N N . SER B 1 80 ? 162.786 -16.354 49.798 1.00 6.55 80 SER B N 1
ATOM 3068 C CA . SER B 1 80 ? 163.365 -17.691 49.668 1.00 7.13 80 SER B CA 1
ATOM 3069 C C . SER B 1 80 ? 164.834 -17.674 50.112 1.00 8.74 80 SER B C 1
ATOM 3070 O O . SER B 1 80 ? 165.265 -18.527 50.888 1.00 9.48 80 SER B O 1
ATOM 3073 N N . GLU B 1 81 ? 165.594 -16.688 49.642 1.00 7.09 81 GLU B N 1
ATOM 3074 C CA . GLU B 1 81 ? 167.012 -16.576 49.994 1.00 7.32 81 GLU B CA 1
ATOM 3075 C C . GLU B 1 81 ? 167.276 -16.084 51.413 1.00 9.23 81 GLU B C 1
ATOM 3076 O O . GLU B 1 81 ? 168.211 -16.542 52.080 1.00 9.21 81 GLU B O 1
ATOM 3082 N N . GLY B 1 82 ? 166.453 -15.151 51.878 1.00 9.39 82 GLY B N 1
ATOM 3083 C CA . GLY B 1 82 ? 166.672 -14.592 53.198 1.00 9.83 82 GLY B CA 1
ATOM 3084 C C . GLY B 1 82 ? 165.942 -15.206 54.373 1.00 10.20 82 GLY B C 1
ATOM 3085 O O . GLY B 1 82 ? 166.322 -14.953 55.519 1.00 12.35 82 GLY B O 1
ATOM 3086 N N . LEU B 1 83 ? 164.918 -16.014 54.114 1.00 9.65 83 LEU B N 1
ATOM 3087 C CA . LEU B 1 83 ? 164.149 -16.616 55.194 1.00 11.61 83 LEU B CA 1
ATOM 3088 C C . LEU B 1 83 ? 164.039 -18.146 55.198 1.00 12.25 83 LEU B C 1
ATOM 3089 O O . LEU B 1 83 ? 164.108 -18.764 56.262 1.00 12.38 83 LEU B O 1
ATOM 3094 N N . ARG B 1 84 ? 163.891 -18.763 54.027 1.00 12.79 84 ARG B N 1
ATOM 3095 C CA . ARG B 1 84 ? 163.701 -20.215 53.974 1.00 13.44 84 ARG B CA 1
ATOM 3096 C C . ARG B 1 84 ? 164.779 -21.148 53.454 1.00 13.75 84 ARG B C 1
ATOM 3097 O O . ARG B 1 84 ? 165.035 -22.189 54.060 1.00 14.84 84 ARG B O 1
ATOM 3105 N N . ALA B 1 85 ? 165.388 -20.807 52.323 1.00 10.73 85 ALA B N 1
ATOM 3106 C CA . ALA B 1 85 ? 166.376 -21.689 51.716 1.00 10.69 85 ALA B CA 1
ATOM 3107 C C . ALA B 1 85 ? 167.535 -20.959 51.059 1.00 10.04 85 ALA B C 1
ATOM 3108 O O . ALA B 1 85 ? 167.633 -20.893 49.830 1.00 9.36 85 ALA B O 1
ATOM 3110 N N . PRO B 1 86 ? 168.446 -20.412 51.871 1.00 9.84 86 PRO B N 1
ATOM 3111 C CA . PRO B 1 86 ? 169.604 -19.686 51.349 1.00 10.08 86 PRO B CA 1
ATOM 3112 C C . PRO B 1 86 ? 170.458 -20.562 50.439 1.00 11.15 86 PRO B C 1
ATOM 3113 O O . PRO B 1 86 ? 170.720 -21.727 50.758 1.00 11.85 86 PRO B O 1
ATOM 3117 N N . GLY B 1 87 ? 170.868 -20.009 49.301 1.00 9.49 87 GLY B N 1
ATOM 3118 C CA . GLY B 1 87 ? 171.733 -20.746 48.392 1.00 9.23 87 GLY B CA 1
ATOM 3119 C C . GLY B 1 87 ? 171.171 -21.336 47.113 1.00 8.05 87 GLY B C 1
ATOM 3120 O O . GLY B 1 87 ? 171.944 -21.708 46.226 1.00 8.86 87 GLY B O 1
ATOM 3121 N N . ARG B 1 88 ? 169.851 -21.429 46.993 1.00 7.52 88 ARG B N 1
ATOM 3122 C CA . ARG B 1 88 ? 169.255 -22.011 45.792 1.00 7.00 88 ARG B CA 1
ATOM 3123 C C . ARG B 1 88 ? 169.481 -21.240 44.498 1.00 7.03 88 ARG B C 1
ATOM 3124 O O . ARG B 1 88 ? 169.563 -21.847 43.429 1.00 6.62 88 ARG B O 1
ATOM 3132 N N . THR B 1 89 ? 169.590 -19.919 44.589 1.00 6.18 89 THR B N 1
ATOM 3133 C CA . THR B 1 89 ? 169.732 -19.092 43.392 1.00 6.39 89 THR B CA 1
ATOM 3134 C C . THR B 1 89 ? 170.857 -18.059 43.395 1.00 6.57 89 THR B C 1
ATOM 3135 O O . THR B 1 89 ? 171.437 -17.739 44.436 1.00 6.62 89 THR B O 1
ATOM 3139 N N . ARG B 1 90 ? 171.150 -17.549 42.199 1.00 6.49 90 ARG B N 1
ATOM 3140 C CA . ARG B 1 90 ? 172.122 -16.478 42.005 1.00 5.84 90 ARG B CA 1
ATOM 3141 C C . ARG B 1 90 ? 171.389 -15.395 41.205 1.00 6.12 90 ARG B C 1
ATOM 3142 O O . ARG B 1 90 ? 170.525 -15.703 40.376 1.00 6.93 90 ARG B O 1
ATOM 3150 N N . LEU B 1 91 ? 171.729 -14.134 41.465 1.00 6.10 91 LEU B N 1
ATOM 3151 C CA . LEU B 1 91 ? 171.114 -12.989 40.786 1.00 5.15 91 LEU B CA 1
ATOM 3152 C C . LEU B 1 91 ? 171.932 -12.573 39.555 1.00 6.07 91 LEU B C 1
ATOM 3153 O O . LEU B 1 91 ? 173.101 -12.199 39.673 1.00 6.91 91 LEU B O 1
ATOM 3158 N N . LEU B 1 92 ? 171.309 -12.638 38.377 1.00 5.46 92 LEU B N 1
ATOM 3159 C CA . LEU B 1 92 ? 171.972 -12.300 37.118 1.00 6.61 92 LEU B CA 1
ATOM 3160 C C . LEU B 1 92 ? 171.809 -10.852 36.664 1.00 6.89 92 LEU B C 1
ATOM 3161 O O . LEU B 1 92 ? 172.677 -10.311 35.969 1.00 7.15 92 LEU B O 1
ATOM 3166 N N . GLY B 1 93 ? 170.696 -10.231 37.042 1.00 7.08 93 GLY B N 1
ATOM 3167 C CA . GLY B 1 93 ? 170.442 -8.860 36.629 1.00 7.40 93 GLY B CA 1
ATOM 3168 C C . GLY B 1 93 ? 169.140 -8.303 37.170 1.00 6.73 93 GLY B C 1
ATOM 3169 O O . GLY B 1 93 ? 168.315 -9.042 37.717 1.00 7.27 93 GLY B O 1
ATOM 3170 N N . ILE B 1 94 ? 168.960 -6.994 36.991 1.00 5.79 94 ILE B N 1
ATOM 3171 C CA . ILE B 1 94 ? 167.797 -6.258 37.475 1.00 6.87 94 ILE B CA 1
ATOM 3172 C C . ILE B 1 94 ? 167.196 -5.346 36.400 1.00 7.17 94 ILE B C 1
ATOM 3173 O O . ILE B 1 94 ? 167.924 -4.770 35.595 1.00 8.17 94 ILE B O 1
ATOM 3178 N N . THR B 1 95 ? 165.871 -5.225 36.396 1.00 7.57 95 THR B N 1
ATOM 3179 C CA . THR B 1 95 ? 165.173 -4.321 35.480 1.00 8.18 95 THR B CA 1
ATOM 3180 C C . THR B 1 95 ? 164.092 -3.603 36.287 1.00 8.29 95 THR B C 1
ATOM 3181 O O . THR B 1 95 ? 163.134 -4.220 36.757 1.00 7.53 95 THR B O 1
ATOM 3185 N N . PRO B 1 96 ? 164.249 -2.286 36.483 1.00 8.05 96 PRO B N 1
ATOM 3186 C CA . PRO B 1 96 ? 163.263 -1.514 37.244 1.00 8.50 96 PRO B CA 1
ATOM 3187 C C . PRO B 1 96 ? 161.864 -1.567 36.634 1.00 8.89 96 PRO B C 1
ATOM 3188 O O . PRO B 1 96 ? 161.704 -1.752 35.425 1.00 11.43 96 PRO B O 1
ATOM 3192 N N . LEU B 1 97 ? 160.861 -1.409 37.490 1.00 7.55 97 LEU B N 1
ATOM 3193 C CA . LEU B 1 97 ? 159.456 -1.416 37.088 1.00 8.46 97 LEU B CA 1
ATOM 3194 C C . LEU B 1 97 ? 158.756 -0.177 37.638 1.00 7.87 97 LEU B C 1
ATOM 3195 O O . LEU B 1 97 ? 158.803 0.075 38.841 1.00 8.19 97 LEU B O 1
ATOM 3200 N N . LEU B 1 98 ? 158.121 0.597 36.759 1.00 7.32 98 LEU B N 1
ATOM 3201 C CA . LEU B 1 98 ? 157.368 1.784 37.171 1.00 7.28 98 LEU B CA 1
ATOM 3202 C C . LEU B 1 98 ? 156.412 2.194 36.052 1.00 8.55 98 LEU B C 1
ATOM 3203 O O . LEU B 1 98 ? 156.836 2.407 34.916 1.00 9.97 98 LEU B O 1
ATOM 3208 N N . GLY B 1 99 ? 155.125 2.291 36.381 1.00 8.09 99 GLY B N 1
ATOM 3209 C CA . GLY B 1 99 ? 154.119 2.680 35.399 1.00 8.50 99 GLY B CA 1
ATOM 3210 C C . GLY B 1 99 ? 152.824 3.075 36.087 1.00 8.40 99 GLY B C 1
ATOM 3211 O O . GLY B 1 99 ? 152.836 3.382 37.279 1.00 9.11 99 GLY B O 1
ATOM 3212 N N . ARG B 1 100 ? 151.707 3.067 35.357 1.00 9.00 100 ARG B N 1
ATOM 3213 C CA . ARG B 1 100 ? 150.420 3.439 35.945 1.00 10.27 100 ARG B CA 1
ATOM 3214 C C . ARG B 1 100 ? 150.207 2.628 37.225 1.00 9.58 100 ARG B C 1
ATOM 3215 O O . ARG B 1 100 ? 150.262 1.394 37.205 1.00 8.71 100 ARG B O 1
ATOM 3223 N N . GLN B 1 101 ? 149.948 3.327 38.328 1.00 8.59 101 GLN B N 1
ATOM 3224 C CA . GLN B 1 101 ? 149.796 2.677 39.629 1.00 8.30 101 GLN B CA 1
ATOM 3225 C C . GLN B 1 101 ? 149.036 3.562 40.616 1.00 9.14 101 GLN B C 1
ATOM 3226 O O . GLN B 1 101 ? 149.229 4.773 40.634 1.00 10.40 101 GLN B O 1
ATOM 3232 N N . GLY B 1 102 ? 148.187 2.957 41.441 1.00 7.89 102 GLY B N 1
ATOM 3233 C CA . GLY B 1 102 ? 147.472 3.742 42.433 1.00 8.46 102 GLY B CA 1
ATOM 3234 C C . GLY B 1 102 ? 146.134 3.190 42.871 1.00 7.88 102 GLY B C 1
ATOM 3235 O O . GLY B 1 102 ? 145.740 2.091 42.479 1.00 8.43 102 GLY B O 1
ATOM 3236 N N . PHE B 1 103 ? 145.442 3.946 43.718 1.00 8.08 103 PHE B N 1
ATOM 3237 C CA . PHE B 1 103 ? 144.124 3.533 44.164 1.00 8.45 103 PHE B CA 1
ATOM 3238 C C . PHE B 1 103 ? 143.097 4.174 43.245 1.00 9.87 103 PHE B C 1
ATOM 3239 O O . PHE B 1 103 ? 142.973 5.397 43.186 1.00 10.64 103 PHE B O 1
ATOM 3247 N N . PHE B 1 104 ? 142.385 3.323 42.513 1.00 10.10 104 PHE B N 1
ATOM 3248 C CA . PHE B 1 104 ? 141.380 3.746 41.542 1.00 10.80 104 PHE B CA 1
ATOM 3249 C C . PHE B 1 104 ? 139.973 3.864 42.103 1.00 11.08 104 PHE B C 1
ATOM 3250 O O . PHE B 1 104 ? 139.571 3.102 42.986 1.00 9.39 104 PHE B O 1
ATOM 3258 N N . VAL B 1 105 ? 139.227 4.824 41.559 1.00 12.60 105 VAL B N 1
ATOM 3259 C CA . VAL B 1 105 ? 137.843 5.072 41.939 1.00 14.31 105 VAL B CA 1
ATOM 3260 C C . VAL B 1 105 ? 137.043 5.156 40.643 1.00 16.87 105 VAL B C 1
ATOM 3261 O O . VAL B 1 105 ? 137.619 5.324 39.568 1.00 16.54 105 VAL B O 1
ATOM 3265 N N . ARG B 1 106 ? 135.724 5.035 40.743 1.00 20.50 106 ARG B N 1
ATOM 3266 C CA . ARG B 1 106 ? 134.875 5.127 39.562 1.00 24.69 106 ARG B CA 1
ATOM 3267 C C . ARG B 1 106 ? 134.910 6.564 39.059 1.00 26.49 106 ARG B C 1
ATOM 3268 O O . ARG B 1 106 ? 135.177 7.488 39.825 1.00 25.99 106 ARG B O 1
ATOM 3276 N N . ASP B 1 107 ? 134.643 6.753 37.772 1.00 28.94 107 ASP B N 1
ATOM 3277 C CA . ASP B 1 107 ? 134.661 8.091 37.196 1.00 31.52 107 ASP B CA 1
ATOM 3278 C C . ASP B 1 107 ? 133.634 9.014 37.845 1.00 31.41 107 ASP B C 1
ATOM 3279 O O . ASP B 1 107 ? 133.876 10.210 37.990 1.00 32.55 107 ASP B O 1
ATOM 3284 N N . ASP B 1 108 ? 132.496 8.454 38.245 1.00 32.19 108 ASP B N 1
ATOM 3285 C CA . ASP B 1 108 ? 131.431 9.240 38.863 1.00 32.69 108 ASP B CA 1
ATOM 3286 C C . ASP B 1 108 ? 131.611 9.445 40.365 1.00 31.59 108 ASP B C 1
ATOM 3287 O O . ASP B 1 108 ? 130.736 10.000 41.032 1.00 31.31 108 ASP B O 1
ATOM 3292 N N . SER B 1 109 ? 132.746 9.004 40.896 1.00 29.00 109 SER B N 1
ATOM 3293 C CA . SER B 1 109 ? 133.019 9.145 42.320 1.00 26.65 109 SER B CA 1
ATOM 3294 C C . SER B 1 109 ? 133.307 10.591 42.710 1.00 25.54 109 SER B C 1
ATOM 3295 O O . SER B 1 109 ? 133.965 11.323 41.971 1.00 25.80 109 SER B O 1
ATOM 3298 N N . PRO B 1 110 ? 132.809 11.021 43.879 1.00 24.74 110 PRO B N 1
ATOM 3299 C CA . PRO B 1 110 ? 133.035 12.390 44.349 1.00 24.33 110 PRO B CA 1
ATOM 3300 C C . PRO B 1 110 ? 134.482 12.584 44.799 1.00 23.05 110 PRO B C 1
ATOM 3301 O O . PRO B 1 110 ? 134.908 13.698 45.108 1.00 22.88 110 PRO B O 1
ATOM 3305 N N . ILE B 1 111 ? 135.233 11.487 44.833 1.00 20.45 111 ILE B N 1
ATOM 3306 C CA . ILE B 1 111 ? 136.636 11.525 45.234 1.00 19.08 111 ILE B CA 1
ATOM 3307 C C . ILE B 1 111 ? 137.482 11.995 44.054 1.00 19.77 111 ILE B C 1
ATOM 3308 O O . ILE B 1 111 ? 137.542 11.325 43.024 1.00 20.07 111 ILE B O 1
ATOM 3313 N N . THR B 1 112 ? 138.131 13.146 44.205 1.00 20.54 112 THR B N 1
ATOM 3314 C CA . THR B 1 112 ? 138.973 13.691 43.143 1.00 22.03 112 THR B CA 1
ATOM 3315 C C . THR B 1 112 ? 140.368 14.050 43.648 1.00 22.34 112 THR B C 1
ATOM 3316 O O . THR B 1 112 ? 141.269 14.333 42.859 1.00 24.68 112 THR B O 1
ATOM 3320 N N . ALA B 1 113 ? 140.541 14.040 44.965 1.00 21.52 113 ALA B N 1
ATOM 3321 C CA . ALA B 1 113 ? 141.831 14.352 45.574 1.00 19.98 113 ALA B CA 1
ATOM 3322 C C . ALA B 1 113 ? 142.099 13.368 46.707 1.00 18.62 113 ALA B C 1
ATOM 3323 O O . ALA B 1 113 ? 141.167 12.790 47.262 1.00 17.42 113 ALA B O 1
ATOM 3325 N N . ALA B 1 114 ? 143.372 13.174 47.042 1.00 18.15 114 ALA B N 1
ATOM 3326 C CA . ALA B 1 114 ? 143.741 12.247 48.111 1.00 17.04 114 ALA B CA 1
ATOM 3327 C C . ALA B 1 114 ? 143.018 12.567 49.418 1.00 17.75 114 ALA B C 1
ATOM 3328 O O . ALA B 1 114 ? 142.615 11.663 50.148 1.00 17.16 114 ALA B O 1
ATOM 3330 N N . ALA B 1 115 ? 142.852 13.853 49.711 1.00 17.33 115 ALA B N 1
ATOM 3331 C CA . ALA B 1 115 ? 142.178 14.275 50.935 1.00 17.10 115 ALA B CA 1
ATOM 3332 C C . ALA B 1 115 ? 140.734 13.779 51.016 1.00 16.89 115 ALA B C 1
ATOM 3333 O O . ALA B 1 115 ? 140.184 13.633 52.109 1.00 16.42 115 ALA B O 1
ATOM 3335 N N . ASP B 1 116 ? 140.125 13.517 49.861 1.00 15.99 116 ASP B N 1
ATOM 3336 C CA . ASP B 1 116 ? 138.742 13.050 49.820 1.00 15.96 116 ASP B CA 1
ATOM 3337 C C . ASP B 1 116 ? 138.577 11.596 50.256 1.00 15.64 116 ASP B C 1
ATOM 3338 O O . ASP B 1 116 ? 137.455 11.097 50.339 1.00 15.60 116 ASP B O 1
ATOM 3343 N N . LEU B 1 117 ? 139.684 10.913 50.529 1.00 14.72 117 LEU B N 1
ATOM 3344 C CA . LEU B 1 117 ? 139.604 9.520 50.961 1.00 13.73 117 LEU B CA 1
ATOM 3345 C C . LEU B 1 117 ? 139.179 9.410 52.424 1.00 14.35 117 LEU B C 1
ATOM 3346 O O . LEU B 1 117 ? 138.839 8.328 52.896 1.00 12.48 117 LEU B O 1
ATOM 3351 N N . ALA B 1 118 ? 13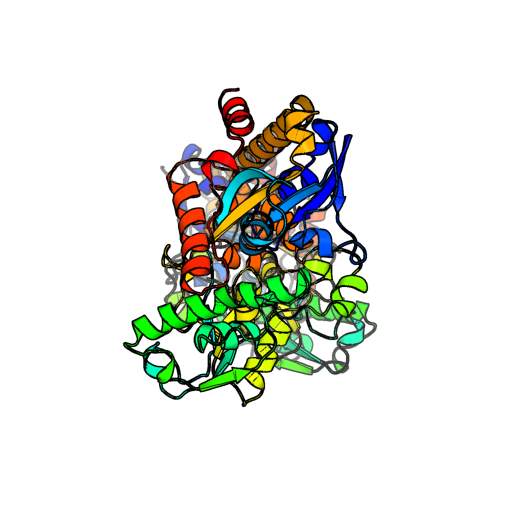9.197 10.530 53.142 1.00 13.57 118 ALA B N 1
ATOM 3352 C CA . ALA B 1 118 ? 138.807 10.531 54.549 1.00 13.73 118 ALA B CA 1
ATOM 3353 C C . ALA B 1 118 ? 137.403 9.971 54.748 1.00 13.73 118 ALA B C 1
ATOM 3354 O O . ALA B 1 118 ? 136.453 10.410 54.097 1.00 14.57 118 ALA B O 1
ATOM 3356 N N . GLY B 1 119 ? 137.285 8.999 55.650 1.00 13.73 119 GLY B N 1
ATOM 3357 C CA . GLY B 1 119 ? 136.001 8.386 55.944 1.00 15.14 119 GLY B CA 1
ATOM 3358 C C . GLY B 1 119 ? 135.481 7.426 54.889 1.00 15.83 119 GLY B C 1
ATOM 3359 O O . GLY B 1 119 ? 134.359 6.927 55.001 1.00 17.17 119 GLY B O 1
ATOM 3360 N N . ARG B 1 120 ? 136.292 7.160 53.869 1.00 14.23 120 ARG B N 1
ATOM 3361 C CA . ARG B 1 120 ? 135.901 6.264 52.784 1.00 13.48 120 ARG B CA 1
ATOM 3362 C C . ARG B 1 120 ? 136.351 4.821 53.011 1.00 12.33 120 ARG B C 1
ATOM 3363 O O . ARG B 1 120 ? 137.210 4.554 53.851 1.00 11.88 120 ARG B O 1
ATOM 3371 N N . ARG B 1 121 ? 135.757 3.899 52.256 1.00 11.48 121 ARG B N 1
ATOM 3372 C CA . ARG B 1 121 ? 136.088 2.477 52.348 1.00 10.65 121 ARG B CA 1
ATOM 3373 C C . ARG B 1 121 ? 137.118 2.098 51.288 1.00 10.26 121 ARG B C 1
ATOM 3374 O O . ARG B 1 121 ? 136.870 2.226 50.087 1.00 9.53 121 ARG B O 1
ATOM 3382 N N . ILE B 1 122 ? 138.280 1.645 51.749 1.00 8.81 122 ILE B N 1
ATOM 3383 C CA . ILE B 1 122 ? 139.371 1.252 50.864 1.00 9.09 122 ILE B CA 1
ATOM 3384 C C . ILE B 1 122 ? 139.460 -0.268 50.801 1.00 8.29 122 ILE B C 1
ATOM 3385 O O . ILE B 1 122 ? 139.676 -0.928 51.821 1.00 9.34 122 ILE B O 1
ATOM 3390 N N . GLY B 1 123 ? 139.289 -0.824 49.605 1.00 8.10 123 GLY B N 1
ATOM 3391 C CA . GLY B 1 123 ? 139.384 -2.265 49.456 1.00 8.61 123 GLY B CA 1
ATOM 3392 C C . GLY B 1 123 ? 140.839 -2.692 49.340 1.00 8.32 123 GLY B C 1
ATOM 3393 O O . GLY B 1 123 ? 141.571 -2.178 48.498 1.00 9.63 123 GLY B O 1
ATOM 3394 N N . VAL B 1 124 ? 141.258 -3.615 50.201 1.00 9.13 124 VAL B N 1
ATOM 3395 C CA . VAL B 1 124 ? 142.628 -4.137 50.190 1.00 8.80 124 VAL B CA 1
ATOM 3396 C C . VAL B 1 124 ? 142.639 -5.612 50.586 1.00 8.07 124 VAL B C 1
ATOM 3397 O O . VAL B 1 124 ? 141.733 -6.090 51.270 1.00 9.19 124 VAL B O 1
ATOM 3401 N N . SER B 1 125 ? 143.666 -6.336 50.148 1.00 7.90 125 SER B N 1
ATOM 3402 C CA . SER B 1 125 ? 143.780 -7.754 50.476 1.00 8.22 125 SER B CA 1
ATOM 3403 C C . SER B 1 125 ? 143.956 -7.964 51.978 1.00 8.58 125 SER B C 1
ATOM 3404 O O . SER B 1 125 ? 144.424 -7.071 52.693 1.00 8.26 125 SER B O 1
ATOM 3407 N N . ALA B 1 126 ? 143.584 -9.146 52.457 1.00 8.77 126 ALA B N 1
ATOM 3408 C CA . ALA B 1 126 ? 143.745 -9.458 53.870 1.00 10.15 126 ALA B CA 1
ATOM 3409 C C . ALA B 1 126 ? 145.237 -9.386 54.196 1.00 9.92 126 ALA B C 1
ATOM 3410 O O . ALA B 1 126 ? 145.619 -9.036 55.314 1.00 10.27 126 ALA B O 1
ATOM 3412 N N . SER B 1 127 ? 146.074 -9.719 53.213 1.00 9.27 127 SER B N 1
ATOM 3413 C CA . SER B 1 127 ? 147.525 -9.673 53.389 1.00 9.29 127 SER B CA 1
ATOM 3414 C C . SER B 1 127 ? 147.964 -8.240 53.683 1.00 9.02 127 SER B C 1
ATOM 3415 O O . SER B 1 127 ? 148.711 -7.995 54.627 1.00 8.41 127 SER B O 1
ATOM 3418 N N . ALA B 1 128 ? 147.501 -7.299 52.864 1.00 7.86 128 ALA B N 1
ATOM 3419 C CA . ALA B 1 128 ? 147.849 -5.894 53.052 1.00 8.46 128 ALA B CA 1
ATOM 3420 C C . ALA B 1 128 ? 147.355 -5.381 54.401 1.00 8.39 128 ALA B C 1
ATOM 3421 O O . ALA B 1 128 ? 148.029 -4.575 55.052 1.00 7.67 128 ALA B O 1
ATOM 3423 N N . ILE B 1 129 ? 146.183 -5.844 54.827 1.00 8.26 129 ILE B N 1
ATOM 3424 C CA . ILE B 1 129 ? 145.637 -5.414 56.107 1.00 8.51 129 ILE B CA 1
ATOM 3425 C C . ILE B 1 129 ? 146.541 -5.859 57.263 1.00 8.05 129 ILE B C 1
ATOM 3426 O O . ILE B 1 129 ? 146.746 -5.102 58.212 1.00 8.38 129 ILE B O 1
ATOM 3431 N N . ARG B 1 130 ? 147.100 -7.068 57.181 1.00 7.51 130 ARG B N 1
ATOM 3432 C CA . ARG B 1 130 ? 147.999 -7.531 58.242 1.00 8.15 130 ARG B CA 1
ATOM 3433 C C . ARG B 1 130 ? 149.185 -6.577 58.368 1.00 7.82 130 ARG B C 1
ATOM 3434 O O . ARG B 1 130 ? 149.578 -6.206 59.475 1.00 8.32 130 ARG B O 1
ATOM 3442 N N . ILE B 1 131 ? 149.755 -6.190 57.227 1.00 7.40 131 ILE B N 1
ATOM 3443 C CA . ILE B 1 131 ? 150.912 -5.296 57.206 1.00 7.00 131 ILE B CA 1
ATOM 3444 C C . ILE B 1 131 ? 150.561 -3.890 57.694 1.00 6.90 131 ILE B C 1
ATOM 3445 O O . ILE B 1 131 ? 151.264 -3.323 58.537 1.00 8.05 131 ILE B O 1
ATOM 3450 N N . LEU B 1 132 ? 149.469 -3.335 57.178 1.00 6.74 132 LEU B N 1
ATOM 3451 C CA . LEU B 1 132 ? 149.040 -2.000 57.585 1.00 6.64 132 LEU B CA 1
ATOM 3452 C C . LEU B 1 132 ? 148.714 -1.929 59.079 1.00 7.75 132 LEU B C 1
ATOM 3453 O O . LEU B 1 132 ? 149.002 -0.925 59.732 1.00 9.78 132 LEU B O 1
ATOM 3458 N N . ARG B 1 133 ? 148.119 -2.984 59.628 1.00 8.04 133 ARG B N 1
ATOM 3459 C CA . ARG B 1 133 ? 147.780 -2.981 61.050 1.00 8.84 133 ARG B CA 1
ATOM 3460 C C . ARG B 1 133 ? 148.940 -3.425 61.940 1.00 9.14 133 ARG B C 1
ATOM 3461 O O . ARG B 1 133 ? 148.874 -3.294 63.164 1.00 9.86 133 ARG B O 1
ATOM 3469 N N . GLY B 1 134 ? 150.002 -3.943 61.328 1.00 8.33 134 GLY B N 1
ATOM 3470 C CA . GLY B 1 134 ? 151.143 -4.398 62.102 1.00 9.16 134 GLY B CA 1
ATOM 3471 C C . GLY B 1 134 ? 150.858 -5.650 62.917 1.00 8.63 134 GLY B C 1
ATOM 3472 O O . GLY B 1 134 ? 151.422 -5.837 63.999 1.00 9.03 134 GLY B O 1
ATOM 3473 N N . GLN B 1 135 ? 149.976 -6.507 62.405 1.00 9.43 135 GLN B N 1
ATOM 3474 C CA . GLN B 1 135 ? 149.621 -7.756 63.076 1.00 10.38 135 GLN B CA 1
ATOM 3475 C C . GLN B 1 135 ? 149.724 -8.882 62.051 1.00 9.70 135 GLN B C 1
ATOM 3476 O O . GLN B 1 135 ? 148.768 -9.178 61.331 1.00 10.96 135 GLN B O 1
ATOM 3482 N N . LEU B 1 136 ? 150.894 -9.509 61.994 1.00 9.20 136 LEU B N 1
ATOM 3483 C CA . LEU B 1 136 ? 151.141 -10.570 61.022 1.00 9.26 136 LEU B CA 1
ATOM 3484 C C . LEU B 1 136 ? 150.527 -11.930 61.344 1.00 10.47 136 LEU B C 1
ATOM 3485 O O . LEU B 1 136 ? 150.551 -12.825 60.506 1.00 11.07 136 LEU B O 1
ATOM 3490 N N . GLY B 1 137 ? 149.979 -12.086 62.545 1.00 10.89 137 GLY B N 1
ATOM 3491 C CA . GLY B 1 137 ? 149.355 -13.350 62.906 1.00 11.02 137 GLY B CA 1
ATOM 3492 C C . GLY B 1 137 ? 150.229 -14.583 62.731 1.00 10.27 137 GLY B C 1
ATOM 3493 O O . GLY B 1 137 ? 151.360 -14.613 63.208 1.00 11.25 137 GLY B O 1
ATOM 3494 N N . ASP B 1 138 ? 149.711 -15.595 62.034 1.00 11.60 138 ASP B N 1
ATOM 3495 C CA . ASP B 1 138 ? 150.448 -16.844 61.831 1.00 11.23 138 ASP B CA 1
ATOM 3496 C C . ASP B 1 138 ? 151.495 -16.846 60.715 1.00 12.08 138 ASP B C 1
ATOM 3497 O O . ASP B 1 138 ? 151.961 -17.908 60.304 1.00 12.22 138 ASP B O 1
ATOM 3502 N N . TYR B 1 139 ? 151.881 -15.663 60.247 1.00 10.17 139 TYR B N 1
ATOM 3503 C CA . TYR B 1 139 ? 152.870 -15.519 59.175 1.00 9.99 139 TYR B CA 1
ATOM 3504 C C . TYR B 1 139 ? 154.053 -16.497 59.203 1.00 11.10 139 TYR B C 1
ATOM 3505 O O . TYR B 1 139 ? 154.333 -17.175 58.212 1.00 10.87 139 TYR B O 1
ATOM 3514 N N . LEU B 1 140 ? 154.751 -16.561 60.332 1.00 13.14 140 LEU B N 1
ATOM 3515 C CA . LEU B 1 140 ? 155.919 -17.430 60.456 1.00 14.69 140 LEU B CA 1
ATOM 3516 C C . LEU B 1 140 ? 155.632 -18.932 60.416 1.00 16.11 140 LEU B C 1
ATOM 3517 O O . LEU B 1 140 ? 156.542 -19.730 60.181 1.00 16.37 140 LEU B O 1
ATOM 3522 N N . GLU B 1 141 ? 154.379 -19.317 60.632 1.00 16.73 141 GLU B N 1
ATOM 3523 C CA . GLU B 1 141 ? 154.006 -20.732 60.635 1.00 18.82 141 GLU B CA 1
ATOM 3524 C C . GLU B 1 141 ? 153.505 -21.254 59.290 1.00 18.70 141 GLU B C 1
ATOM 3525 O O . GLU B 1 141 ? 153.376 -22.464 59.096 1.00 19.13 141 GLU B O 1
ATOM 3531 N N . LEU B 1 142 ? 153.230 -20.343 58.363 1.00 16.60 142 LEU B N 1
ATOM 3532 C CA . LEU B 1 142 ? 152.718 -20.708 57.047 1.00 15.28 142 LEU B CA 1
ATOM 3533 C C . LEU B 1 142 ? 153.727 -21.405 56.137 1.00 14.96 142 LEU B C 1
ATOM 3534 O O . LEU B 1 142 ? 154.939 -21.244 56.285 1.00 16.48 142 LEU B O 1
ATOM 3539 N N . ASP B 1 143 ? 153.202 -22.184 55.195 1.00 16.07 143 ASP B N 1
ATOM 3540 C CA . ASP B 1 143 ? 154.026 -22.879 54.214 1.00 15.83 143 ASP B CA 1
ATOM 3541 C C . ASP B 1 143 ? 154.539 -21.797 53.262 1.00 15.21 143 ASP B C 1
ATOM 3542 O O . ASP B 1 143 ? 153.981 -20.703 53.205 1.00 13.84 143 ASP B O 1
ATOM 3547 N N . PRO B 1 144 ? 155.596 -22.091 52.492 1.00 13.75 144 PRO B N 1
ATOM 3548 C CA . PRO B 1 144 ? 156.174 -21.126 51.549 1.00 12.62 144 PRO B CA 1
ATOM 3549 C C . PRO B 1 144 ? 155.200 -20.349 50.658 1.00 12.28 144 PRO B C 1
ATOM 3550 O O . PRO B 1 144 ? 155.278 -19.119 50.576 1.00 11.70 144 PRO B O 1
ATOM 3554 N N . TRP B 1 145 ? 154.290 -21.051 49.991 1.00 11.45 145 TRP B N 1
ATOM 3555 C CA . TRP B 1 145 ? 153.349 -20.377 49.099 1.00 11.22 145 TRP B CA 1
ATOM 3556 C C . TRP B 1 145 ? 152.469 -19.361 49.821 1.00 11.95 145 TRP B C 1
ATOM 3557 O O . TRP B 1 145 ? 152.460 -18.179 49.465 1.00 11.18 145 TRP B O 1
ATOM 3568 N N . ARG B 1 146 ? 151.735 -19.802 50.837 1.00 11.27 146 ARG B N 1
ATOM 3569 C CA . ARG B 1 146 ? 150.870 -18.882 51.565 1.00 11.67 146 ARG B CA 1
ATOM 3570 C C . ARG B 1 146 ? 151.646 -17.793 52.308 1.00 9.73 146 ARG B C 1
ATOM 3571 O O . ARG B 1 146 ? 151.160 -16.667 52.446 1.00 10.30 146 ARG B O 1
ATOM 3579 N N . GLN B 1 147 ? 152.851 -18.117 52.769 1.00 8.54 147 GLN B N 1
ATOM 3580 C CA . GLN B 1 147 ? 153.671 -17.144 53.487 1.00 8.53 147 GLN B CA 1
ATOM 3581 C C . GLN B 1 147 ? 154.053 -15.998 52.563 1.00 9.13 147 GLN B C 1
ATOM 3582 O O . GLN B 1 147 ? 153.905 -14.825 52.916 1.00 8.17 147 GLN B O 1
ATOM 3588 N N . THR B 1 148 ? 154.552 -16.333 51.380 1.00 8.51 148 THR B N 1
ATOM 3589 C CA . THR B 1 148 ? 154.939 -15.299 50.431 1.00 7.81 148 THR B CA 1
ATOM 3590 C C . THR B 1 148 ? 153.733 -14.454 50.013 1.00 8.47 148 THR B C 1
ATOM 3591 O O . THR B 1 148 ? 153.865 -13.245 49.808 1.00 7.54 148 THR B O 1
ATOM 3595 N N . LEU B 1 149 ? 152.556 -15.071 49.910 1.00 8.18 149 LEU B N 1
ATOM 3596 C CA . LEU B 1 149 ? 151.355 -14.317 49.535 1.00 9.02 149 LEU B CA 1
ATOM 3597 C C . LEU B 1 149 ? 151.038 -13.220 50.558 1.00 8.52 149 LEU B C 1
ATOM 3598 O O . LEU B 1 149 ? 150.482 -12.178 50.204 1.00 9.12 149 LEU B O 1
ATOM 3603 N N . VAL B 1 150 ? 151.383 -13.443 51.823 1.00 8.38 150 VAL B N 1
ATOM 3604 C CA . VAL B 1 150 ? 151.151 -12.417 52.840 1.00 8.00 150 VAL B CA 1
ATOM 3605 C C . VAL B 1 150 ? 152.080 -11.238 52.544 1.00 7.12 150 VAL B C 1
ATOM 3606 O O . VAL B 1 150 ? 151.658 -10.080 52.564 1.00 6.52 150 VAL B O 1
ATOM 3610 N N . ALA B 1 151 ? 153.346 -11.540 52.259 1.00 7.16 151 ALA B N 1
ATOM 3611 C CA . ALA B 1 151 ? 154.330 -10.503 51.961 1.00 5.74 151 ALA B CA 1
ATOM 3612 C C . ALA B 1 151 ? 153.978 -9.697 50.710 1.00 7.73 151 ALA B C 1
ATOM 3613 O O . ALA B 1 151 ? 154.364 -8.532 50.595 1.00 6.46 151 ALA B O 1
ATOM 3615 N N . LEU B 1 152 ? 153.251 -10.303 49.773 1.00 6.82 152 LEU B N 1
ATOM 3616 C CA . LEU B 1 152 ? 152.880 -9.581 48.557 1.00 6.10 152 LEU B CA 1
ATOM 3617 C C . LEU B 1 152 ? 151.854 -8.485 48.850 1.00 7.70 152 LEU B C 1
ATOM 3618 O O . LEU B 1 152 ? 151.519 -7.681 47.980 1.00 7.28 152 LEU B O 1
ATOM 3623 N N . GLY B 1 153 ? 151.355 -8.454 50.082 1.00 7.26 153 GLY B N 1
ATOM 3624 C CA . GLY B 1 153 ? 150.421 -7.409 50.465 1.00 7.30 153 GLY B CA 1
ATOM 3625 C C . GLY B 1 153 ? 151.170 -6.083 50.563 1.00 7.93 153 GLY B C 1
ATOM 3626 O O . GLY B 1 153 ? 150.562 -5.019 50.733 1.00 6.93 153 GLY B O 1
ATOM 3627 N N . SER B 1 154 ? 152.498 -6.146 50.457 1.00 7.07 154 SER B N 1
ATOM 3628 C CA . SER B 1 154 ? 153.343 -4.951 50.530 1.00 6.33 154 SER B CA 1
ATOM 3629 C C . SER B 1 154 ? 153.038 -3.905 49.457 1.00 6.55 154 SER B C 1
ATOM 3630 O O . SER B 1 154 ? 153.137 -2.708 49.718 1.00 6.87 154 SER B O 1
ATOM 3633 N N . TRP B 1 155 ? 152.678 -4.346 48.253 1.00 6.78 155 TRP B N 1
ATOM 3634 C CA . TRP B 1 155 ? 152.394 -3.405 47.173 1.00 6.30 155 TRP B CA 1
ATOM 3635 C C . TRP B 1 155 ? 151.263 -2.450 47.572 1.00 7.29 155 TRP B C 1
ATOM 3636 O O . TRP B 1 155 ? 151.393 -1.230 47.444 1.00 7.03 155 TRP B O 1
ATOM 3647 N N . GLU B 1 156 ? 150.157 -3.014 48.045 1.00 7.13 156 GLU B N 1
ATOM 3648 C CA . GLU B 1 156 ? 149.004 -2.224 48.476 1.00 6.87 156 GLU B CA 1
ATOM 3649 C C . GLU B 1 156 ? 149.337 -1.382 49.704 1.00 7.84 156 GLU B C 1
ATOM 3650 O O . GLU B 1 156 ? 148.940 -0.220 49.798 1.00 7.91 156 GLU B O 1
ATOM 3656 N N . ALA B 1 157 ? 150.053 -1.975 50.655 1.00 7.34 157 ALA B N 1
ATOM 3657 C CA . ALA B 1 157 ? 150.396 -1.264 51.880 1.00 6.44 157 ALA B CA 1
ATOM 3658 C C . ALA B 1 157 ? 151.231 -0.015 51.626 1.00 7.33 157 ALA B C 1
ATOM 3659 O O . ALA B 1 157 ? 150.878 1.070 52.089 1.00 7.90 157 ALA B O 1
ATOM 3661 N N . ARG B 1 158 ? 152.332 -0.151 50.890 1.00 7.44 158 ARG B N 1
ATOM 3662 C CA . ARG B 1 158 ? 153.169 1.016 50.632 1.00 7.34 158 ARG B CA 1
ATOM 3663 C C . ARG B 1 158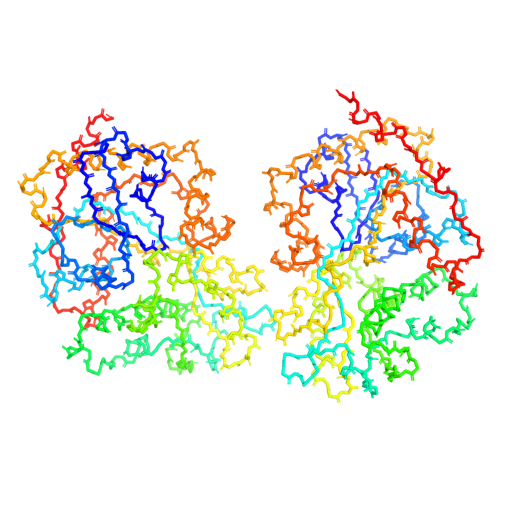 ? 152.426 2.040 49.773 1.00 7.41 158 ARG B C 1
ATOM 3664 O O . ARG B 1 158 ? 152.532 3.244 50.004 1.00 8.27 158 ARG B O 1
ATOM 3672 N N . ALA B 1 159 ? 151.663 1.561 48.795 1.00 6.11 159 ALA B N 1
ATOM 3673 C CA . ALA B 1 159 ? 150.910 2.455 47.920 1.00 7.37 159 ALA B CA 1
ATOM 3674 C C . ALA B 1 159 ? 149.878 3.266 48.701 1.00 7.48 159 ALA B C 1
ATOM 3675 O O . ALA B 1 159 ? 149.686 4.455 48.437 1.00 8.32 159 ALA B O 1
ATOM 3677 N N . LEU B 1 160 ? 149.208 2.631 49.658 1.00 7.06 160 LEU B N 1
ATOM 3678 C CA . LEU B 1 160 ? 148.204 3.348 50.438 1.00 7.52 160 LEU B CA 1
ATOM 3679 C C . LEU B 1 160 ? 148.864 4.381 51.347 1.00 8.40 160 LEU B C 1
ATOM 3680 O O . LEU B 1 160 ? 148.387 5.510 51.456 1.00 9.28 160 LEU B O 1
ATOM 3685 N N . LEU B 1 161 ? 149.968 4.004 51.987 1.00 8.31 161 LEU B N 1
ATOM 3686 C CA . LEU B 1 161 ? 150.669 4.929 52.870 1.00 8.61 161 LEU B CA 1
ATOM 3687 C C . LEU B 1 161 ? 151.117 6.172 52.100 1.00 10.06 161 LEU B C 1
ATOM 3688 O O . LEU B 1 161 ? 150.952 7.296 52.576 1.00 11.08 161 LEU B O 1
ATOM 3693 N N . HIS B 1 162 ? 151.664 5.974 50.903 1.00 9.25 162 HIS B N 1
ATOM 3694 C CA . HIS B 1 162 ? 152.117 7.092 50.080 1.00 9.89 162 HIS B CA 1
ATOM 3695 C C . HIS B 1 162 ? 150.947 7.952 49.594 1.00 10.27 162 HIS B C 1
ATOM 3696 O O . HIS B 1 162 ? 151.057 9.178 49.521 1.00 11.45 162 HIS B O 1
ATOM 3703 N N . THR B 1 163 ? 149.826 7.312 49.271 1.00 9.97 163 THR B N 1
ATOM 3704 C CA . THR B 1 163 ? 148.647 8.029 48.794 1.00 9.83 163 THR B CA 1
ATOM 3705 C C . THR B 1 163 ? 148.053 8.879 49.917 1.00 9.95 163 THR B C 1
ATOM 3706 O O . THR B 1 163 ? 147.674 10.032 49.701 1.00 11.82 163 THR B O 1
ATOM 3710 N N . LEU B 1 164 ? 147.976 8.309 51.117 1.00 10.79 164 LEU B N 1
ATOM 3711 C CA . LEU B 1 164 ? 147.429 9.039 52.258 1.00 11.43 164 LEU B CA 1
ATOM 3712 C C . LEU B 1 164 ? 148.296 10.246 52.620 1.00 14.10 164 LEU B C 1
ATOM 3713 O O . LEU B 1 164 ? 147.774 11.287 53.035 1.00 12.99 164 LEU B O 1
ATOM 3718 N N . GLU B 1 165 ? 149.612 10.122 52.456 1.00 15.31 165 GLU B N 1
ATOM 3719 C CA . GLU B 1 165 ? 150.512 11.235 52.766 1.00 17.83 165 GLU B CA 1
ATOM 3720 C C . GLU B 1 165 ? 150.152 12.446 51.914 1.00 19.35 165 GLU B C 1
ATOM 3721 O O . GLU B 1 165 ? 150.226 13.587 52.372 1.00 18.35 165 GLU B O 1
ATOM 3727 N N . HIS B 1 166 ? 149.770 12.188 50.668 1.00 20.85 166 HIS B N 1
ATOM 3728 C CA . HIS B 1 166 ? 149.391 13.250 49.744 1.00 23.80 166 HIS B CA 1
ATOM 3729 C C . HIS B 1 166 ? 148.195 14.045 50.236 1.00 24.36 166 HIS B C 1
ATOM 3730 O O . HIS B 1 166 ? 148.093 15.244 49.987 1.00 25.54 166 HIS B O 1
ATOM 3737 N N . GLY B 1 167 ? 147.286 13.370 50.931 1.00 23.75 167 GLY B N 1
ATOM 3738 C CA . GLY B 1 167 ? 146.106 14.042 51.435 1.00 23.97 167 GLY B CA 1
ATOM 3739 C C . GLY B 1 167 ? 146.220 14.422 52.895 1.00 23.57 167 GLY B C 1
ATOM 3740 O O . GLY B 1 167 ? 145.228 14.802 53.516 1.00 25.13 167 GLY B O 1
ATOM 3741 N N . GLU B 1 168 ? 147.427 14.324 53.445 1.00 22.99 168 GLU B N 1
ATOM 3742 C CA . GLU B 1 168 ? 147.660 14.656 54.846 1.00 22.83 168 GLU B CA 1
ATOM 3743 C C . GLU B 1 168 ? 146.753 13.819 55.740 1.00 21.46 168 GLU B C 1
ATOM 3744 O O . GLU B 1 168 ? 146.185 14.320 56.713 1.00 21.50 168 GLU B O 1
ATOM 3750 N N . LEU B 1 169 ? 146.621 12.539 55.401 1.00 18.38 169 LEU B N 1
ATOM 3751 C CA . LEU B 1 169 ? 145.779 11.618 56.157 1.00 17.00 169 LEU B CA 1
ATOM 3752 C C . LEU B 1 169 ? 146.569 10.459 56.757 1.00 16.04 169 LEU B C 1
ATOM 3753 O O . LEU B 1 169 ? 147.707 10.194 56.364 1.00 15.91 169 LEU B O 1
ATOM 3758 N N . GLY B 1 170 ? 145.945 9.775 57.711 1.00 15.14 170 GLY B N 1
ATOM 3759 C CA . GLY B 1 170 ? 146.557 8.623 58.346 1.00 13.46 170 GLY B CA 1
ATOM 3760 C C . GLY B 1 170 ? 145.679 7.408 58.096 1.00 12.78 170 GLY B C 1
ATOM 3761 O O . GLY B 1 170 ? 144.567 7.540 57.586 1.00 11.50 170 GLY B O 1
ATOM 3762 N N . VAL B 1 171 ? 146.167 6.222 58.444 1.00 11.74 171 VAL B N 1
ATOM 3763 C CA . VAL B 1 171 ? 145.385 5.006 58.244 1.00 11.62 171 VAL B CA 1
ATOM 3764 C C . VAL B 1 171 ? 144.104 5.060 59.082 1.00 13.68 171 VAL B C 1
ATOM 3765 O O . VAL B 1 171 ? 143.093 4.453 58.725 1.00 13.25 171 VAL B O 1
ATOM 3769 N N . ASP B 1 172 ? 144.144 5.808 60.182 1.00 14.48 172 ASP B N 1
ATOM 3770 C CA . ASP B 1 172 ? 142.980 5.939 61.055 1.00 16.56 172 ASP B CA 1
ATOM 3771 C C . ASP B 1 172 ? 141.877 6.798 60.431 1.00 16.32 172 ASP B C 1
ATOM 3772 O O . ASP B 1 172 ? 140.776 6.894 60.976 1.00 17.64 172 ASP B O 1
ATOM 3777 N N . ASP B 1 173 ? 142.167 7.410 59.284 1.00 15.23 173 ASP B N 1
ATOM 3778 C CA . ASP B 1 173 ? 141.192 8.255 58.596 1.00 14.90 173 ASP B CA 1
ATOM 3779 C C . ASP B 1 173 ? 140.372 7.503 57.550 1.00 15.04 173 ASP B C 1
ATOM 3780 O O . ASP B 1 173 ? 139.477 8.077 56.930 1.00 16.39 173 ASP B O 1
ATOM 3785 N N . VAL B 1 174 ? 140.675 6.224 57.346 1.00 13.28 174 VAL B N 1
ATOM 3786 C CA . VAL B 1 174 ? 139.944 5.428 56.367 1.00 13.66 174 VAL B CA 1
ATOM 3787 C C . VAL B 1 174 ? 139.495 4.103 56.965 1.00 12.64 174 VAL B C 1
ATOM 3788 O O . VAL B 1 174 ? 139.915 3.727 58.059 1.00 13.00 174 VAL B O 1
ATOM 3792 N N . GLU B 1 175 ? 138.633 3.401 56.239 1.00 12.54 175 GLU B N 1
ATOM 3793 C CA . GLU B 1 175 ? 138.124 2.113 56.683 1.00 12.85 175 GLU B CA 1
ATOM 3794 C C . GLU B 1 175 ? 138.607 1.041 55.707 1.00 12.52 175 GLU B C 1
ATOM 3795 O O . GLU B 1 175 ? 138.301 1.094 54.516 1.00 14.02 175 GLU B O 1
ATOM 3801 N N . LEU B 1 176 ? 139.376 0.079 56.214 1.00 10.50 176 LEU B N 1
ATOM 3802 C CA . LEU B 1 176 ? 139.918 -0.992 55.380 1.00 9.79 176 LEU B CA 1
ATOM 3803 C C . LEU B 1 176 ? 138.930 -2.150 55.241 1.00 9.46 176 LEU B C 1
ATOM 3804 O O . LEU B 1 176 ? 138.439 -2.682 56.236 1.00 12.69 176 LEU B O 1
ATOM 3809 N N . VAL B 1 177 ? 138.645 -2.530 53.998 1.00 8.50 177 VAL B N 1
ATOM 3810 C CA . VAL B 1 177 ? 137.707 -3.614 53.696 1.00 9.83 177 VAL B CA 1
ATOM 3811 C C . VAL B 1 177 ? 138.394 -4.721 52.893 1.00 10.05 177 VAL B C 1
ATOM 3812 O O . VAL B 1 177 ? 138.940 -4.472 51.820 1.00 9.80 177 VAL B O 1
ATOM 3816 N N . PRO B 1 178 ? 138.361 -5.965 53.398 1.00 10.81 178 PRO B N 1
ATOM 3817 C CA . PRO B 1 178 ? 138.999 -7.087 52.699 1.00 11.05 178 PRO B CA 1
ATOM 3818 C C . PRO B 1 178 ? 138.374 -7.415 51.340 1.00 12.17 178 PRO B C 1
ATOM 3819 O O . PRO B 1 178 ? 137.157 -7.591 51.236 1.00 13.46 178 PRO B O 1
ATOM 3823 N N . ILE B 1 179 ? 139.210 -7.485 50.308 1.00 10.42 179 ILE B N 1
ATOM 3824 C CA . ILE B 1 179 ? 138.766 -7.844 48.961 1.00 11.03 179 ILE B CA 1
ATOM 3825 C C . ILE B 1 179 ? 139.839 -8.728 48.333 1.00 10.94 179 ILE B C 1
ATOM 3826 O O . ILE B 1 179 ? 140.912 -8.923 48.909 1.00 11.96 179 ILE B O 1
ATOM 3831 N N . SER B 1 180 ? 139.546 -9.267 47.155 1.00 11.22 180 SER B N 1
ATOM 3832 C CA . SER B 1 180 ? 140.501 -10.103 46.439 1.00 11.67 180 SER B CA 1
ATOM 3833 C C . SER B 1 180 ? 141.370 -9.193 45.567 1.00 11.87 180 SER B C 1
ATOM 3834 O O . SER B 1 180 ? 140.845 -8.362 44.825 1.00 13.13 180 SER B O 1
ATOM 3837 N N . SER B 1 181 ? 142.692 -9.338 45.669 1.00 10.52 181 SER B N 1
ATOM 3838 C CA . SER B 1 181 ? 143.619 -8.537 44.865 1.00 8.71 181 SER B CA 1
ATOM 3839 C C . SER B 1 181 ? 144.448 -9.492 43.999 1.00 8.44 181 SER B C 1
ATOM 3840 O O . SER B 1 181 ? 144.974 -10.491 44.496 1.00 8.90 181 SER B O 1
ATOM 3843 N N . PRO B 1 182 ? 144.588 -9.193 42.696 1.00 9.03 182 PRO B N 1
ATOM 3844 C CA . PRO B 1 182 ? 145.353 -10.061 41.793 1.00 8.80 182 PRO B CA 1
ATOM 3845 C C . PRO B 1 182 ? 146.812 -10.263 42.178 1.00 8.75 182 PRO B C 1
ATOM 3846 O O . PRO B 1 182 ? 147.528 -9.310 42.480 1.00 9.13 182 PRO B O 1
ATOM 3850 N N . GLY B 1 183 ? 147.245 -11.519 42.178 1.00 8.93 183 GLY B N 1
ATOM 3851 C CA . GLY B 1 183 ? 148.619 -11.820 42.535 1.00 8.19 183 GLY B CA 1
ATOM 3852 C C . GLY B 1 183 ? 148.804 -12.031 44.028 1.00 9.32 183 GLY B C 1
ATOM 3853 O O . GLY B 1 183 ? 149.756 -12.684 44.451 1.00 12.02 183 GLY B O 1
ATOM 3854 N N . VAL B 1 184 ? 147.906 -11.475 44.836 1.00 10.74 184 VAL B N 1
ATOM 3855 C CA . VAL B 1 184 ? 147.998 -11.632 46.286 1.00 11.08 184 VAL B CA 1
ATOM 3856 C C . VAL B 1 184 ? 147.099 -12.782 46.717 1.00 11.79 184 VAL B C 1
ATOM 3857 O O . VAL B 1 184 ? 147.483 -13.625 47.531 1.00 12.89 184 VAL B O 1
ATOM 3861 N N . ASP B 1 185 ? 145.896 -12.816 46.158 1.00 13.38 185 ASP B N 1
ATOM 3862 C CA . ASP B 1 185 ? 144.952 -13.871 46.477 1.00 14.91 185 ASP B CA 1
ATOM 3863 C C . ASP B 1 185 ? 144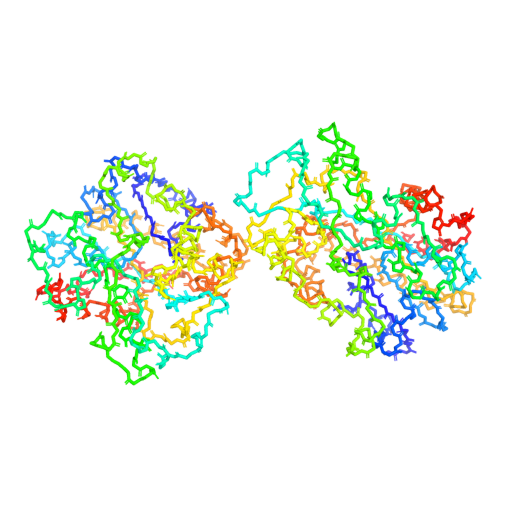.997 -14.930 45.372 1.00 15.57 185 ASP B C 1
ATOM 3864 O O . ASP B 1 185 ? 144.305 -14.835 44.356 1.00 15.41 185 ASP B O 1
ATOM 3869 N N . VAL B 1 186 ? 145.856 -15.926 45.575 1.00 13.84 186 VAL B N 1
ATOM 3870 C CA . VAL B 1 186 ? 146.028 -17.018 44.620 1.00 15.38 186 VAL B CA 1
ATOM 3871 C C . VAL B 1 186 ? 145.985 -18.367 45.338 1.00 16.65 186 VAL B C 1
ATOM 3872 O O . VAL B 1 186 ? 147.026 -18.919 45.710 1.00 16.24 186 VAL B O 1
ATOM 3876 N N . PRO B 1 187 ? 144.775 -18.909 45.549 1.00 18.80 187 PRO B N 1
ATOM 3877 C CA . PRO B 1 187 ? 144.591 -20.199 46.222 1.00 20.48 187 PRO B CA 1
ATOM 3878 C C . PRO B 1 187 ? 145.381 -21.300 45.520 1.00 21.64 187 PRO B C 1
ATOM 3879 O O . PRO B 1 187 ? 145.522 -21.288 44.298 1.00 19.99 187 PRO B O 1
ATOM 3883 N N . ALA B 1 188 ? 145.891 -22.250 46.297 1.00 23.60 188 ALA B N 1
ATOM 3884 C CA . ALA B 1 188 ? 146.661 -23.356 45.741 1.00 26.04 188 ALA B CA 1
ATOM 3885 C C . ALA B 1 188 ? 145.857 -24.059 44.652 1.00 27.68 188 ALA B C 1
ATOM 3886 O O . ALA B 1 188 ? 146.417 -24.542 43.668 1.00 26.72 188 ALA B O 1
ATOM 3888 N N . GLU B 1 189 ? 144.541 -24.100 44.836 1.00 29.66 189 GLU B N 1
ATOM 3889 C CA . GLU B 1 189 ? 143.639 -24.741 43.885 1.00 30.94 189 GLU B CA 1
ATOM 3890 C C . GLU B 1 189 ? 143.685 -24.045 42.532 1.00 30.42 189 GLU B C 1
ATOM 3891 O O . GLU B 1 189 ? 143.789 -24.697 41.493 1.00 31.11 189 GLU B O 1
ATOM 3897 N N . GLN B 1 190 ? 143.598 -22.719 42.554 1.00 28.64 190 GLN B N 1
ATOM 3898 C CA . GLN B 1 190 ? 143.630 -21.923 41.333 1.00 27.43 190 GLN B CA 1
ATOM 3899 C C . GLN B 1 190 ? 144.950 -22.129 40.598 1.00 24.75 190 GLN B C 1
ATOM 3900 O O . GLN B 1 190 ? 144.975 -22.258 39.375 1.00 25.45 190 GLN B O 1
ATOM 3906 N N . LEU B 1 191 ? 146.046 -22.162 41.351 1.00 21.54 191 LEU B N 1
ATOM 3907 C CA . LEU B 1 191 ? 147.369 -22.361 40.766 1.00 19.02 191 LEU B CA 1
ATOM 3908 C C . LEU B 1 191 ? 147.439 -23.728 40.091 1.00 18.92 191 LEU B C 1
ATOM 3909 O O . LEU B 1 191 ? 147.862 -23.844 38.940 1.00 17.33 191 LEU B O 1
ATOM 3914 N N . GLU B 1 192 ? 147.019 -24.756 40.822 1.00 20.40 192 GLU B N 1
ATOM 3915 C CA . GLU B 1 192 ? 147.024 -26.131 40.329 1.00 22.97 192 GLU B CA 1
ATOM 3916 C C . GLU B 1 192 ? 146.147 -26.342 39.097 1.00 22.46 192 GLU B C 1
ATOM 3917 O O . GLU B 1 192 ? 146.454 -27.178 38.249 1.00 23.63 192 GLU B O 1
ATOM 3923 N N . GLU B 1 193 ? 145.059 -25.583 39.002 1.00 22.41 193 GLU B N 1
ATOM 3924 C CA . GLU B 1 193 ? 144.135 -25.707 37.880 1.00 23.04 193 GLU B CA 1
ATOM 3925 C C . GLU B 1 193 ? 144.576 -24.946 36.633 1.00 21.96 193 GLU B C 1
ATOM 3926 O O . GLU B 1 193 ? 144.075 -25.198 35.538 1.00 22.76 193 GLU B O 1
ATOM 3932 N N . SER B 1 194 ? 145.511 -24.017 36.796 1.00 19.01 194 SER B N 1
ATOM 3933 C CA . SER B 1 194 ? 145.993 -23.234 35.665 1.00 16.16 194 SER B CA 1
ATOM 3934 C C . SER B 1 194 ? 146.934 -24.064 34.794 1.00 15.51 194 SER B C 1
ATOM 3935 O O . SER B 1 194 ? 147.734 -24.850 35.300 1.00 15.41 194 SER B O 1
ATOM 3938 N N . ALA B 1 195 ? 146.829 -23.893 33.481 1.00 15.44 195 ALA B N 1
ATOM 3939 C CA . ALA B 1 195 ? 147.680 -24.628 32.552 1.00 14.22 195 ALA B CA 1
ATOM 3940 C C . ALA B 1 195 ? 149.152 -24.315 32.813 1.00 14.01 195 ALA B C 1
ATOM 3941 O O . ALA B 1 195 ? 149.990 -25.220 32.866 1.00 13.82 195 ALA B O 1
ATOM 3943 N N . THR B 1 196 ? 149.459 -23.030 32.982 1.00 13.20 196 THR B N 1
ATOM 3944 C CA . THR B 1 196 ? 150.829 -22.580 33.234 1.00 12.31 196 THR B CA 1
ATOM 3945 C C . THR B 1 196 ? 150.801 -21.367 34.154 1.00 11.69 196 THR B C 1
ATOM 3946 O O . THR B 1 196 ? 149.729 -20.898 34.546 1.00 11.69 196 THR B O 1
ATOM 3950 N N . VAL B 1 197 ? 151.981 -20.852 34.489 1.00 11.86 197 VAL B N 1
ATOM 3951 C CA . VAL B 1 197 ? 152.052 -19.673 35.340 1.00 11.69 197 VAL B CA 1
ATOM 3952 C C . VAL B 1 197 ? 152.124 -18.379 34.522 1.00 12.98 197 VAL B C 1
ATOM 3953 O O . VAL B 1 197 ? 152.422 -17.314 35.062 1.00 13.86 197 VAL B O 1
ATOM 3957 N N . LYS B 1 198 ? 151.862 -18.471 33.218 1.00 12.27 198 LYS B N 1
ATOM 3958 C CA . LYS B 1 198 ? 151.854 -17.276 32.370 1.00 11.87 198 LYS B CA 1
ATOM 3959 C C . LYS B 1 198 ? 150.683 -16.410 32.833 1.00 11.27 198 LYS B C 1
ATOM 3960 O O . LYS B 1 198 ? 149.642 -16.931 33.240 1.00 10.63 198 LYS B O 1
ATOM 3966 N N . GLY B 1 199 ? 150.846 -15.094 32.768 1.00 11.42 199 GLY B N 1
ATOM 3967 C CA . GLY B 1 199 ? 149.776 -14.205 33.186 1.00 12.10 199 GLY B CA 1
ATOM 3968 C C . GLY B 1 199 ? 148.464 -14.447 32.458 1.00 12.68 199 GLY B C 1
ATOM 3969 O O . GLY B 1 199 ? 147.387 -14.303 33.037 1.00 13.46 199 GLY B O 1
ATOM 3970 N N . ALA B 1 200 ? 148.550 -14.816 31.185 1.00 11.83 200 ALA B N 1
ATOM 3971 C CA . ALA B 1 200 ? 147.353 -15.072 30.389 1.00 12.07 200 ALA B CA 1
ATOM 3972 C C . ALA B 1 200 ? 146.530 -16.230 30.948 1.00 12.68 200 ALA B C 1
ATOM 3973 O O . ALA B 1 200 ? 145.308 -16.258 30.797 1.00 14.91 200 ALA B O 1
ATOM 3975 N N . ASP B 1 201 ? 147.194 -17.185 31.594 1.00 12.37 201 ASP B N 1
ATOM 3976 C CA . ASP B 1 201 ? 146.497 -18.340 32.159 1.00 12.31 201 ASP B CA 1
ATOM 3977 C C . ASP B 1 201 ? 146.153 -18.166 33.636 1.00 11.80 201 ASP B C 1
ATOM 3978 O O . ASP B 1 201 ? 145.054 -18.514 34.071 1.00 13.32 201 ASP B O 1
ATOM 3983 N N . LEU B 1 202 ? 147.091 -17.618 34.402 1.00 11.19 202 LEU B N 1
ATOM 3984 C CA . LEU B 1 202 ? 146.907 -17.442 35.839 1.00 10.85 202 LEU B CA 1
ATOM 3985 C C . LEU B 1 202 ? 146.105 -16.207 36.258 1.00 10.96 202 LEU B C 1
ATOM 3986 O O . LEU B 1 202 ? 145.391 -16.239 37.266 1.00 12.20 202 LEU B O 1
ATOM 3991 N N . PHE B 1 203 ? 146.215 -15.131 35.483 1.00 10.53 203 PHE B N 1
ATOM 3992 C CA . PHE B 1 203 ? 145.519 -13.881 35.797 1.00 11.37 203 PHE B CA 1
ATOM 3993 C C . PHE B 1 203 ? 144.678 -13.372 34.626 1.00 11.79 203 PHE B C 1
ATOM 3994 O O . PHE B 1 203 ? 144.910 -12.281 34.113 1.00 12.31 203 PHE B O 1
ATOM 4002 N N . PRO B 1 204 ? 143.679 -14.150 34.194 1.00 11.64 204 PRO B N 1
ATOM 4003 C CA . PRO B 1 204 ? 142.861 -13.684 33.070 1.00 12.31 204 PRO B CA 1
ATOM 4004 C C . PRO B 1 204 ? 141.841 -12.593 33.427 1.00 12.26 204 PRO B C 1
ATOM 4005 O O . PRO B 1 204 ? 141.259 -12.604 34.510 1.00 12.71 204 PRO B O 1
ATOM 4009 N N . ASP B 1 205 ? 141.648 -11.650 32.506 1.00 13.53 205 ASP B N 1
ATOM 4010 C CA . ASP B 1 205 ? 140.671 -10.568 32.662 1.00 13.84 205 ASP B CA 1
ATOM 4011 C C . ASP B 1 205 ? 140.655 -9.892 34.033 1.00 13.36 205 ASP B C 1
ATOM 4012 O O . ASP B 1 205 ? 139.594 -9.726 34.634 1.00 12.83 205 ASP B O 1
ATOM 4017 N N . VAL B 1 206 ? 141.819 -9.479 34.519 1.00 11.76 206 VAL B N 1
ATOM 4018 C CA . VAL B 1 206 ? 141.897 -8.840 35.831 1.00 11.33 206 VAL B CA 1
ATOM 4019 C C . VAL B 1 206 ? 141.076 -7.553 35.967 1.00 10.94 206 VAL B C 1
ATOM 4020 O O . VAL B 1 206 ? 140.286 -7.414 36.906 1.00 10.74 206 VAL B O 1
ATOM 4024 N N . ALA B 1 207 ? 141.258 -6.617 35.039 1.00 10.45 207 ALA B N 1
ATOM 4025 C CA . ALA B 1 207 ? 140.540 -5.345 35.101 1.00 10.76 207 ALA B CA 1
ATOM 4026 C C . ALA B 1 207 ? 139.019 -5.493 35.087 1.00 11.86 207 ALA B C 1
ATOM 4027 O O . ALA B 1 207 ? 138.311 -4.704 35.716 1.00 10.45 207 ALA B O 1
ATOM 4029 N N . ARG B 1 208 ? 138.509 -6.494 34.376 1.00 11.73 208 ARG B N 1
ATOM 4030 C CA . ARG B 1 208 ? 137.065 -6.704 34.326 1.00 13.42 208 ARG B CA 1
ATOM 4031 C C . ARG B 1 208 ? 136.548 -6.977 35.737 1.00 12.65 208 ARG B C 1
ATOM 4032 O O . ARG B 1 208 ? 135.487 -6.485 36.136 1.00 13.34 208 ARG B O 1
ATOM 4040 N N . GLY B 1 209 ? 137.319 -7.755 36.493 1.00 11.16 209 GLY B N 1
ATOM 4041 C CA . GLY B 1 209 ? 136.942 -8.086 37.855 1.00 10.47 209 GLY B CA 1
ATOM 4042 C C . GLY B 1 209 ? 137.052 -6.885 38.776 1.00 10.20 209 GLY B C 1
ATOM 4043 O O . GLY B 1 209 ? 136.200 -6.684 39.637 1.00 10.45 209 GLY B O 1
ATOM 4044 N N . GLN B 1 210 ? 138.103 -6.089 38.603 1.00 9.76 210 GLN B N 1
ATOM 4045 C CA . GLN B 1 210 ? 138.288 -4.908 39.442 1.00 9.32 210 GLN B CA 1
ATOM 4046 C C . GLN B 1 210 ? 137.211 -3.865 39.150 1.00 10.24 210 GLN B C 1
ATOM 4047 O O . GLN B 1 210 ? 136.725 -3.196 40.062 1.00 10.88 210 GLN B O 1
ATOM 4053 N N . ALA B 1 211 ? 136.829 -3.734 37.881 1.00 11.51 211 ALA B N 1
ATOM 4054 C CA . ALA B 1 211 ? 135.792 -2.777 37.508 1.00 11.10 211 ALA B CA 1
ATOM 4055 C C . ALA B 1 211 ? 134.462 -3.196 38.133 1.00 11.46 211 ALA B C 1
ATOM 4056 O O . ALA B 1 211 ? 133.676 -2.353 38.574 1.00 11.58 211 ALA B O 1
ATOM 4058 N N . ALA B 1 212 ? 134.213 -4.502 38.175 1.00 10.14 212 ALA B N 1
ATOM 4059 C CA . ALA B 1 212 ? 132.979 -5.020 38.755 1.00 11.10 212 ALA B CA 1
ATOM 4060 C C . ALA B 1 212 ? 132.909 -4.713 40.248 1.00 11.22 212 ALA B C 1
ATOM 4061 O O . ALA B 1 212 ? 131.843 -4.392 40.773 1.00 12.37 212 ALA B O 1
ATOM 4063 N N . VAL B 1 213 ? 134.046 -4.804 40.934 1.00 10.56 213 VAL B N 1
ATOM 4064 C CA . VAL B 1 213 ? 134.075 -4.510 42.364 1.00 11.07 213 VAL B CA 1
ATOM 4065 C C . VAL B 1 213 ? 133.719 -3.044 42.588 1.00 10.57 213 VAL B C 1
ATOM 4066 O O . VAL B 1 213 ? 132.909 -2.722 43.458 1.00 11.96 213 VAL B O 1
ATOM 4070 N N . LEU B 1 214 ? 134.317 -2.153 41.803 1.00 9.83 214 LEU B N 1
ATOM 4071 C CA . LEU B 1 214 ? 134.015 -0.734 41.941 1.00 10.21 214 LEU B CA 1
ATOM 4072 C C . LEU B 1 214 ? 132.549 -0.455 41.594 1.00 11.19 214 LEU B C 1
ATOM 4073 O O . LEU B 1 214 ? 131.895 0.347 42.258 1.00 11.22 214 LEU B O 1
ATOM 4078 N N . ALA B 1 215 ? 132.037 -1.127 40.566 1.00 10.53 215 ALA B N 1
ATOM 4079 C CA . ALA B 1 215 ? 130.647 -0.936 40.149 1.00 12.08 215 ALA B CA 1
ATOM 4080 C C . ALA B 1 215 ? 129.649 -1.363 41.225 1.00 11.92 215 ALA B C 1
ATOM 4081 O O . ALA B 1 215 ? 128.539 -0.826 41.300 1.00 13.17 215 ALA B O 1
ATOM 4083 N N . SER B 1 216 ? 130.041 -2.325 42.056 1.00 12.05 216 SER B N 1
ATOM 4084 C CA . SER B 1 216 ? 129.171 -2.822 43.120 1.00 11.01 216 SER B CA 1
ATOM 40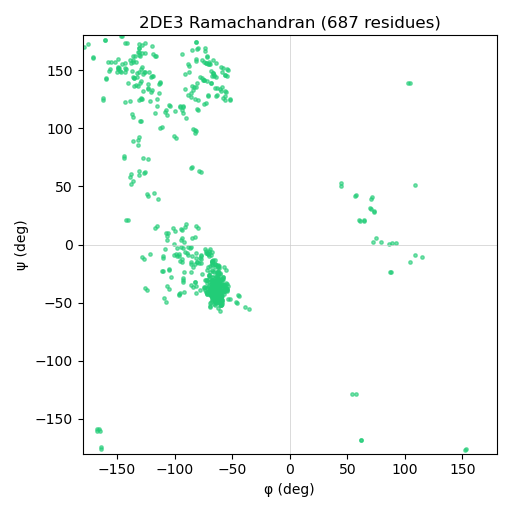85 C C . SER B 1 216 ? 128.977 -1.790 44.223 1.00 11.06 216 SER B C 1
ATOM 4086 O O . SER B 1 216 ? 127.968 -1.813 44.933 1.00 13.52 216 SER B O 1
ATOM 4089 N N . GLY B 1 217 ? 129.952 -0.898 44.366 1.00 10.89 217 GLY B N 1
ATOM 4090 C CA . GLY B 1 217 ? 129.895 0.123 45.395 1.00 11.44 217 GLY B CA 1
ATOM 4091 C C . GLY B 1 217 ? 130.290 -0.400 46.767 1.00 11.86 217 GLY B C 1
ATOM 4092 O O . GLY B 1 217 ? 130.262 0.353 47.747 1.00 12.10 217 GLY B O 1
ATOM 4093 N N . ASP B 1 218 ? 130.668 -1.677 46.840 1.00 11.35 218 ASP B N 1
ATOM 4094 C CA . ASP B 1 218 ? 131.049 -2.301 48.107 1.00 12.17 218 ASP B CA 1
ATOM 4095 C C . ASP B 1 218 ? 132.242 -1.595 48.749 1.00 10.93 218 ASP B C 1
ATOM 4096 O O . ASP B 1 218 ? 132.383 -1.588 49.974 1.00 10.60 218 ASP B O 1
ATOM 4101 N N . VAL B 1 219 ? 133.106 -1.024 47.915 1.00 10.98 219 VAL B N 1
ATOM 4102 C CA . VAL B 1 219 ? 134.260 -0.255 48.390 1.00 10.18 219 VAL B CA 1
ATOM 4103 C C . VAL B 1 219 ? 134.363 0.975 47.491 1.00 10.32 219 VAL B C 1
ATOM 4104 O O . VAL B 1 219 ? 133.830 0.982 46.380 1.00 12.13 219 VAL B O 1
ATOM 4108 N N . ASP B 1 220 ? 135.037 2.015 47.969 1.00 10.68 220 ASP B N 1
ATOM 4109 C CA . ASP B 1 220 ? 135.172 3.246 47.199 1.00 11.01 220 ASP B CA 1
ATOM 4110 C C . ASP B 1 220 ? 136.419 3.307 46.326 1.00 11.13 220 ASP B C 1
ATOM 4111 O O . ASP B 1 220 ? 136.457 4.044 45.339 1.00 11.95 220 ASP B O 1
ATOM 4116 N N . ALA B 1 221 ? 137.438 2.535 46.689 1.00 10.46 221 ALA B N 1
ATOM 4117 C CA . ALA B 1 221 ? 138.681 2.520 45.927 1.00 9.72 221 ALA B CA 1
ATOM 4118 C C . ALA B 1 221 ? 139.421 1.206 46.121 1.00 10.04 221 ALA B C 1
ATOM 4119 O O . ALA B 1 221 ? 139.208 0.514 47.112 1.00 9.16 221 ALA B O 1
ATOM 4121 N N . LEU B 1 222 ? 140.282 0.869 45.163 1.00 10.22 222 LEU B N 1
ATOM 4122 C CA . LEU B 1 222 ? 141.094 -0.345 45.239 1.00 8.83 222 LEU B CA 1
ATOM 4123 C C . LEU B 1 222 ? 142.395 -0.130 44.460 1.00 8.49 222 LEU B C 1
ATOM 4124 O O . LEU B 1 222 ? 142.463 0.725 43.576 1.00 8.22 222 LEU B O 1
ATOM 4129 N N . TYR B 1 223 ? 143.424 -0.905 44.795 1.00 7.56 223 TYR B N 1
ATOM 4130 C CA . TYR B 1 223 ? 144.740 -0.791 44.163 1.00 7.51 223 TYR B CA 1
ATOM 4131 C C . TYR B 1 223 ? 144.886 -1.550 42.844 1.00 7.26 223 TYR B C 1
ATOM 4132 O O . TYR B 1 223 ? 144.497 -2.713 42.739 1.00 8.75 223 TYR B O 1
ATOM 4141 N N . SER B 1 224 ? 145.441 -0.882 41.837 1.00 7.37 224 SER B N 1
ATOM 4142 C CA . SER B 1 224 ? 145.708 -1.527 40.556 1.00 7.75 224 SER B CA 1
ATOM 4143 C C . SER B 1 224 ? 147.021 -0.982 40.001 1.00 7.67 224 SER B C 1
ATOM 4144 O O . SER B 1 224 ? 147.411 0.156 40.295 1.00 7.60 224 SER B O 1
ATOM 4147 N N . TRP B 1 225 ? 147.705 -1.807 39.213 1.00 7.68 225 TRP B N 1
ATOM 4148 C CA . TRP B 1 225 ? 148.984 -1.447 38.612 1.00 7.66 225 TRP B CA 1
ATOM 4149 C C . TRP B 1 225 ? 149.283 -2.427 37.474 1.00 8.26 225 TRP B C 1
ATOM 4150 O O . TRP B 1 225 ? 148.446 -3.278 37.164 1.00 7.56 225 TRP B O 1
ATOM 4161 N N . LEU B 1 226 ? 150.459 -2.309 36.857 1.00 7.91 226 LEU B N 1
ATOM 4162 C CA . LEU B 1 226 ? 150.845 -3.179 35.740 1.00 8.11 226 LEU B CA 1
ATOM 4163 C C . LEU B 1 226 ? 149.845 -2.944 34.592 1.00 8.96 226 LEU B C 1
ATOM 4164 O O . LEU B 1 226 ? 149.083 -1.979 34.634 1.00 8.63 226 LEU B O 1
ATOM 4169 N N . PRO B 1 227 ? 149.847 -3.795 33.546 1.00 8.79 227 PRO B N 1
ATOM 4170 C CA . PRO B 1 227 ? 148.878 -3.550 32.466 1.00 9.58 227 PRO B CA 1
ATOM 4171 C C . PRO B 1 227 ? 147.423 -3.631 32.933 1.00 9.46 227 PRO B C 1
ATOM 4172 O O . PRO B 1 227 ? 146.510 -3.141 32.257 1.00 10.71 227 PRO B O 1
ATOM 4176 N N . TRP B 1 228 ? 147.206 -4.257 34.086 1.00 8.92 228 TRP B N 1
ATOM 4177 C CA . TRP B 1 228 ? 145.867 -4.382 34.645 1.00 8.84 228 TRP B CA 1
ATOM 4178 C C . TRP B 1 228 ? 145.289 -2.986 34.879 1.00 9.90 228 TRP B C 1
ATOM 4179 O O . TRP B 1 228 ? 144.114 -2.735 34.609 1.00 9.96 228 TRP B O 1
ATOM 4190 N N . ALA B 1 229 ? 146.129 -2.078 35.371 1.00 10.29 229 ALA B N 1
ATOM 4191 C CA . ALA B 1 229 ? 145.705 -0.701 35.626 1.00 9.46 229 ALA B CA 1
ATOM 4192 C C . ALA B 1 229 ? 145.352 -0.025 34.308 1.00 11.52 229 ALA B C 1
ATOM 4193 O O . ALA B 1 229 ? 144.457 0.817 34.252 1.00 10.98 229 ALA B O 1
ATOM 4195 N N . GLY B 1 230 ? 146.073 -0.394 33.252 1.00 11.20 230 GLY B N 1
ATOM 4196 C CA . GLY B 1 230 ? 145.814 0.178 31.944 1.00 12.73 230 GLY B CA 1
ATOM 4197 C C . GLY B 1 230 ? 144.417 -0.178 31.481 1.00 13.20 230 GLY B C 1
ATOM 4198 O O . GLY B 1 230 ? 143.671 0.683 31.003 1.00 13.35 230 GLY B O 1
ATOM 4199 N N . GLU B 1 231 ? 144.051 -1.449 31.630 1.00 12.06 231 GLU B N 1
ATOM 4200 C CA . GLU B 1 231 ? 142.724 -1.891 31.223 1.00 11.81 231 GLU B CA 1
ATOM 4201 C C . GLU B 1 231 ? 141.649 -1.362 32.171 1.00 12.37 231 GLU B C 1
ATOM 4202 O O . GLU B 1 231 ? 140.515 -1.123 31.753 1.00 12.31 231 GLU B O 1
ATOM 4208 N N . LEU B 1 232 ? 141.993 -1.176 33.444 1.00 10.54 232 LEU B N 1
ATOM 4209 C CA . LEU B 1 232 ? 141.013 -0.653 34.394 1.00 11.33 232 LEU B CA 1
ATOM 4210 C C . LEU B 1 232 ? 140.683 0.797 34.034 1.00 11.45 232 LEU B C 1
ATOM 4211 O O . LEU B 1 232 ? 139.521 1.207 34.061 1.00 11.73 232 LEU B O 1
ATOM 4216 N N . GLN B 1 233 ? 141.708 1.564 33.681 1.00 12.35 233 GLN B N 1
ATOM 4217 C CA . GLN B 1 233 ? 141.521 2.961 33.301 1.00 13.84 233 GLN B CA 1
ATOM 4218 C C . GLN B 1 233 ? 140.666 3.045 32.031 1.00 13.48 233 GLN B C 1
ATOM 4219 O O . GLN B 1 233 ? 139.905 3.998 31.842 1.00 13.70 233 GLN B O 1
ATOM 4225 N N . ALA B 1 234 ? 140.788 2.040 31.169 1.00 12.61 234 ALA B N 1
ATOM 4226 C CA . ALA B 1 234 ? 140.018 1.998 29.927 1.00 11.80 234 ALA B CA 1
ATOM 4227 C C . ALA B 1 234 ? 138.520 1.800 30.178 1.00 13.14 234 ALA B C 1
ATOM 4228 O O . ALA B 1 234 ? 137.706 2.000 29.272 1.00 12.51 234 ALA B O 1
ATOM 4230 N N . THR B 1 235 ? 138.149 1.393 31.391 1.00 12.00 235 THR B N 1
ATOM 4231 C CA . THR B 1 235 ? 136.732 1.203 31.712 1.00 13.33 235 THR B CA 1
ATOM 4232 C C . THR B 1 235 ? 136.139 2.509 32.225 1.00 14.03 235 THR B C 1
ATOM 4233 O O . THR B 1 235 ? 134.924 2.618 32.411 1.00 14.59 235 THR B O 1
ATOM 4237 N N . GLY B 1 236 ? 137.001 3.495 32.462 1.00 15.40 236 GLY B N 1
ATOM 4238 C CA . GLY B 1 236 ? 136.541 4.779 32.960 1.00 16.22 236 GLY B CA 1
ATOM 4239 C C . GLY B 1 236 ? 137.038 5.111 34.358 1.00 17.65 236 GLY B C 1
ATOM 4240 O O . GLY B 1 236 ? 136.889 6.243 34.821 1.00 18.30 236 GLY B O 1
ATOM 4241 N N . ALA B 1 237 ? 137.624 4.132 35.041 1.00 16.90 237 ALA B N 1
ATOM 4242 C CA . ALA B 1 237 ? 138.143 4.356 36.391 1.00 16.18 237 ALA B CA 1
ATOM 4243 C C . ALA B 1 237 ? 139.384 5.248 36.344 1.00 15.49 237 ALA B C 1
ATOM 4244 O O . ALA B 1 237 ? 140.061 5.328 35.321 1.00 16.31 237 ALA B O 1
ATOM 4246 N N . ARG B 1 238 ? 139.689 5.911 37.457 1.00 16.80 238 ARG B N 1
ATOM 4247 C CA . ARG B 1 238 ? 140.845 6.799 37.520 1.00 17.06 238 ARG B CA 1
ATOM 4248 C C . ARG B 1 238 ? 141.552 6.746 38.873 1.00 16.61 238 ARG B C 1
ATOM 4249 O O . ARG B 1 238 ? 140.922 6.522 39.905 1.00 16.02 238 ARG B O 1
ATOM 4257 N N . PRO B 1 239 ? 142.879 6.946 38.881 1.00 16.73 239 PRO B N 1
ATOM 4258 C CA . PRO B 1 239 ? 143.642 6.918 40.132 1.00 16.55 239 PRO B CA 1
ATOM 4259 C C . PRO B 1 239 ? 143.553 8.245 40.884 1.00 16.57 239 PRO B C 1
ATOM 4260 O O . PRO B 1 239 ? 143.672 9.316 40.286 1.00 17.44 239 PRO B O 1
ATOM 4264 N N . VAL B 1 240 ? 143.346 8.175 42.195 1.00 14.86 240 VAL B N 1
ATOM 4265 C CA . VAL B 1 240 ? 143.251 9.388 43.001 1.00 15.23 240 VAL B CA 1
ATOM 4266 C C . VAL B 1 240 ? 144.582 10.125 42.910 1.00 15.72 240 VAL B C 1
ATOM 4267 O O . VAL B 1 240 ? 144.626 11.354 42.833 1.00 16.02 240 VAL B O 1
ATOM 4271 N N . VAL B 1 241 ? 145.661 9.349 42.915 1.00 14.47 241 VAL B N 1
ATOM 4272 C CA . VAL B 1 241 ? 147.026 9.856 42.794 1.00 15.31 241 VAL B CA 1
ATOM 4273 C C . VAL B 1 241 ? 147.779 8.825 41.953 1.00 13.30 241 VAL B C 1
ATOM 4274 O O . VAL B 1 241 ? 147.815 7.652 42.317 1.00 13.14 241 VAL B O 1
ATOM 4278 N N . ASP B 1 242 ? 148.356 9.242 40.828 1.00 13.56 242 ASP B N 1
ATOM 4279 C CA . ASP B 1 242 ? 149.105 8.304 39.992 1.00 12.82 242 ASP B CA 1
ATOM 4280 C C . ASP B 1 242 ? 150.515 8.182 40.543 1.00 11.68 242 ASP B C 1
ATOM 4281 O O . ASP B 1 242 ? 151.370 9.037 40.304 1.00 11.32 242 ASP B O 1
ATOM 4286 N N . LEU B 1 243 ? 150.741 7.109 41.292 1.00 10.15 243 LEU B N 1
ATOM 4287 C CA . LEU B 1 243 ? 152.031 6.843 41.910 1.00 9.77 243 LEU B CA 1
ATOM 4288 C C . LEU B 1 243 ? 153.121 6.590 40.871 1.00 10.11 243 LEU B C 1
ATOM 4289 O O . LEU B 1 243 ? 154.312 6.665 41.176 1.00 10.50 243 LEU B O 1
ATOM 4294 N N . GLY B 1 244 ? 152.711 6.298 39.641 1.00 10.76 244 GLY B N 1
ATOM 4295 C CA . GLY B 1 244 ? 153.674 6.056 38.582 1.00 10.97 244 GLY B CA 1
ATOM 4296 C C . GLY B 1 244 ? 154.499 7.288 38.253 1.00 11.77 244 GLY B C 1
ATOM 4297 O O . GLY B 1 244 ? 155.509 7.201 37.555 1.00 13.09 244 GLY B O 1
ATOM 4298 N N . LEU B 1 245 ? 154.064 8.440 38.754 1.00 12.27 245 LEU B N 1
ATOM 4299 C CA . LEU B 1 245 ? 154.765 9.697 38.503 1.00 13.88 245 LEU B CA 1
ATOM 4300 C C . LEU B 1 245 ? 155.899 9.971 39.491 1.00 13.70 245 LEU B C 1
ATOM 4301 O O . LEU B 1 245 ? 156.600 10.976 39.366 1.00 16.65 245 LEU B O 1
ATOM 4306 N N . ASP B 1 246 ? 156.087 9.084 40.466 1.00 12.62 246 ASP B N 1
ATOM 4307 C CA . ASP B 1 246 ? 157.138 9.262 41.470 1.00 12.76 246 ASP B CA 1
ATOM 4308 C C . ASP B 1 246 ? 157.969 7.987 41.635 1.00 11.77 246 ASP B C 1
ATOM 4309 O O . ASP B 1 246 ? 157.429 6.919 41.932 1.00 11.24 246 ASP B O 1
ATOM 4314 N N . GLU B 1 247 ? 159.280 8.120 41.461 1.00 12.05 247 GLU B N 1
ATOM 4315 C CA . GLU B 1 247 ? 160.218 7.000 41.556 1.00 11.69 247 GLU B CA 1
ATOM 4316 C C . GLU B 1 247 ? 160.171 6.218 42.868 1.00 11.30 247 GLU B C 1
ATOM 4317 O O . GLU B 1 247 ? 160.595 5.063 42.905 1.00 10.28 247 GLU B O 1
ATOM 4323 N N . ARG B 1 248 ? 159.660 6.819 43.939 1.00 10.31 248 ARG B N 1
ATOM 4324 C CA . ARG B 1 248 ? 159.620 6.103 45.212 1.00 9.98 248 ARG B CA 1
ATOM 4325 C C . ARG B 1 248 ? 158.652 4.929 45.188 1.00 9.61 248 ARG B C 1
ATOM 4326 O O . ARG B 1 248 ? 158.593 4.144 46.139 1.00 11.61 248 ARG B O 1
ATOM 4334 N N . ASN B 1 249 ? 157.907 4.799 44.095 1.00 8.55 249 ASN B N 1
ATOM 4335 C CA . ASN B 1 249 ? 156.949 3.708 43.954 1.00 7.88 249 ASN B CA 1
ATOM 4336 C C . ASN B 1 249 ? 157.440 2.634 42.993 1.00 8.11 249 ASN B C 1
ATOM 4337 O O . ASN B 1 249 ? 156.691 1.724 42.626 1.00 8.03 249 ASN B O 1
ATOM 4342 N N . ALA B 1 250 ? 158.702 2.733 42.590 1.00 8.07 250 ALA B N 1
ATOM 4343 C CA . ALA B 1 250 ? 159.280 1.750 41.680 1.00 6.91 250 ALA B CA 1
ATOM 4344 C C . ALA B 1 250 ? 159.730 0.503 42.434 1.00 7.90 250 ALA B C 1
ATOM 4345 O O . ALA B 1 250 ? 159.961 0.543 43.647 1.00 7.61 250 ALA B O 1
ATOM 4347 N N . TYR B 1 251 ? 159.831 -0.603 41.701 1.00 6.69 251 TYR B N 1
ATOM 4348 C CA . TYR B 1 251 ? 160.304 -1.879 42.235 1.00 6.53 251 TYR B CA 1
ATOM 4349 C C . TYR B 1 251 ? 161.417 -2.379 41.318 1.00 6.62 251 TYR B C 1
ATOM 4350 O O . TYR B 1 251 ? 161.583 -1.885 40.196 1.00 7.01 251 TYR B O 1
ATOM 4359 N N . ALA B 1 252 ? 162.177 -3.356 41.801 1.00 6.68 252 ALA B N 1
ATOM 4360 C CA . ALA B 1 252 ? 163.286 -3.934 41.051 1.00 7.00 252 ALA B CA 1
ATOM 4361 C C . ALA B 1 252 ? 163.026 -5.387 40.652 1.00 7.66 252 ALA B C 1
ATOM 4362 O O . ALA B 1 252 ? 163.183 -6.295 41.470 1.00 7.45 252 ALA B O 1
ATOM 4364 N N . SER B 1 253 ? 162.619 -5.617 39.405 1.00 6.62 253 SER B N 1
ATOM 4365 C CA . SER B 1 253 ? 162.394 -6.991 38.959 1.00 6.64 253 SER B CA 1
ATOM 4366 C C . SER B 1 253 ? 163.762 -7.668 38.901 1.00 6.07 253 SER B C 1
ATOM 4367 O O . SER B 1 253 ? 164.748 -7.060 38.461 1.00 6.22 253 SER B O 1
ATOM 4370 N N . VAL B 1 254 ? 163.827 -8.918 39.349 1.00 6.11 254 VAL B N 1
ATOM 4371 C CA . VAL B 1 254 ? 165.093 -9.641 39.372 1.00 6.02 254 VAL B CA 1
ATOM 4372 C C . VAL B 1 254 ? 165.118 -10.908 38.530 1.00 6.22 254 VAL B C 1
ATOM 4373 O O . VAL B 1 254 ? 164.115 -11.622 38.410 1.00 6.02 254 VAL B O 1
ATOM 4377 N N . TRP B 1 255 ? 166.284 -11.170 37.949 1.00 6.00 255 TRP B N 1
ATOM 4378 C CA . TRP B 1 255 ? 166.502 -12.344 37.110 1.00 4.83 255 TRP B CA 1
ATOM 4379 C C . TRP B 1 255 ? 167.388 -13.307 37.899 1.00 4.93 255 TRP B C 1
ATOM 4380 O O . TRP B 1 255 ? 168.541 -12.991 38.208 1.00 5.87 255 TRP B O 1
ATOM 4391 N N . THR B 1 256 ? 166.841 -14.473 38.233 1.00 5.94 256 THR B N 1
ATOM 4392 C CA . THR B 1 256 ? 167.585 -15.472 38.991 1.00 6.85 256 THR B CA 1
ATOM 4393 C C . THR B 1 256 ? 167.773 -16.754 38.188 1.00 7.34 256 THR B C 1
ATOM 4394 O O . THR B 1 256 ? 167.065 -16.985 37.202 1.00 7.36 256 THR B O 1
ATOM 4398 N N . VAL B 1 257 ? 168.732 -17.576 38.615 1.00 6.69 257 VAL B N 1
ATOM 4399 C CA . VAL B 1 257 ? 169.001 -18.867 37.979 1.00 7.59 257 VAL B CA 1
ATOM 4400 C C . VAL B 1 257 ? 169.512 -19.837 39.050 1.00 6.57 257 VAL B C 1
ATOM 4401 O O . VAL B 1 257 ? 170.097 -19.415 40.050 1.00 6.88 257 VAL B O 1
ATOM 4405 N N . SER B 1 258 ? 169.277 -21.132 38.854 1.00 5.52 258 SER B N 1
ATOM 4406 C CA . SER B 1 258 ? 169.732 -22.130 39.819 1.00 7.14 258 SER B CA 1
ATOM 4407 C C . SER B 1 258 ? 171.241 -21.989 40.034 1.00 7.73 258 SER B C 1
ATOM 4408 O O . SER B 1 258 ? 172.012 -21.922 39.075 1.00 7.73 258 SER B O 1
ATOM 4411 N N . SER B 1 259 ? 171.657 -21.959 41.297 1.00 7.61 259 SER B N 1
ATOM 4412 C CA . SER B 1 259 ? 173.067 -21.790 41.635 1.00 6.88 259 SER B CA 1
ATOM 4413 C C . SER B 1 259 ? 173.988 -22.852 41.042 1.00 7.03 259 SER B C 1
ATOM 4414 O O . SER B 1 259 ? 175.125 -22.556 40.673 1.00 6.54 259 SER B O 1
ATOM 4417 N N . GLY B 1 260 ? 173.496 -24.082 40.946 1.00 7.56 260 GLY B N 1
ATOM 4418 C CA . GLY B 1 260 ? 174.301 -25.149 40.379 1.00 7.56 260 GLY B CA 1
ATOM 4419 C C . GLY B 1 260 ? 174.692 -24.887 38.933 1.00 8.09 260 GLY B C 1
ATOM 4420 O O . GLY B 1 260 ? 175.767 -25.294 38.498 1.00 7.84 260 GLY B O 1
ATOM 4421 N N . LEU B 1 261 ? 173.828 -24.217 38.174 1.00 7.22 261 LEU B N 1
ATOM 4422 C CA . LEU B 1 261 ? 174.158 -23.921 36.780 1.00 7.83 261 LEU B CA 1
ATOM 4423 C C . LEU B 1 261 ? 175.322 -22.935 36.690 1.00 8.45 261 LEU B C 1
ATOM 4424 O O . LEU B 1 261 ? 176.172 -23.046 35.807 1.00 8.57 261 LEU B O 1
ATOM 4429 N N . VAL B 1 262 ? 175.369 -21.971 37.605 1.00 7.35 262 VAL B N 1
ATOM 4430 C CA . VAL B 1 262 ? 176.450 -20.993 37.595 1.00 7.49 262 VAL B CA 1
ATOM 4431 C C . VAL B 1 262 ? 177.822 -21.640 37.793 1.00 7.91 262 VAL B C 1
ATOM 4432 O O . VAL B 1 262 ? 178.775 -21.301 37.094 1.00 9.64 262 VAL B O 1
ATOM 4436 N N . ARG B 1 263 ? 177.921 -22.583 38.727 1.00 8.37 263 ARG B N 1
ATOM 4437 C CA . ARG B 1 263 ? 179.197 -23.249 38.987 1.00 8.31 263 ARG B CA 1
ATOM 4438 C C . ARG B 1 263 ? 179.516 -24.375 38.004 1.00 9.26 263 ARG B C 1
ATOM 4439 O O . ARG B 1 263 ? 180.654 -24.503 37.540 1.00 9.67 263 ARG B O 1
ATOM 4447 N N . GLN B 1 264 ? 178.505 -25.171 37.671 1.00 8.48 264 GLN B N 1
ATOM 4448 C CA . GLN B 1 264 ? 178.685 -26.329 36.798 1.00 8.98 264 GLN B CA 1
ATOM 4449 C C . GLN B 1 264 ? 178.607 -26.096 35.295 1.00 9.59 264 GLN B C 1
ATOM 4450 O O . GLN B 1 264 ? 179.317 -26.758 34.528 1.00 11.41 264 GLN B O 1
ATOM 4456 N N . ARG B 1 265 ? 177.749 -25.176 34.864 1.00 9.18 265 ARG B N 1
ATOM 4457 C CA . ARG B 1 265 ? 177.606 -24.900 33.439 1.00 10.19 265 ARG B CA 1
ATOM 4458 C C . ARG B 1 265 ? 177.679 -23.405 33.135 1.00 9.04 265 ARG B C 1
ATOM 4459 O O . ARG B 1 265 ? 176.721 -22.807 32.636 1.00 7.33 265 ARG B O 1
ATOM 4467 N N . PRO B 1 266 ? 178.831 -22.782 33.425 1.00 8.74 266 PRO B N 1
ATOM 4468 C CA . PRO B 1 266 ? 179.010 -21.346 33.175 1.00 8.57 266 PRO B CA 1
ATOM 4469 C C . PRO B 1 266 ? 178.913 -20.941 31.703 1.00 8.85 266 PRO B C 1
ATOM 4470 O O . PRO B 1 266 ? 178.602 -19.791 31.393 1.00 9.60 266 PRO B O 1
ATOM 4474 N N . GLY B 1 267 ? 179.182 -21.879 30.798 1.00 7.86 267 GLY B N 1
ATOM 4475 C CA . GLY B 1 267 ? 179.078 -21.572 29.381 1.00 8.46 267 GLY B CA 1
ATOM 4476 C C . GLY B 1 267 ? 177.618 -21.404 28.986 1.00 8.29 267 GLY B C 1
ATOM 4477 O O . GLY B 1 267 ? 177.275 -20.562 28.148 1.00 7.94 267 GLY B O 1
ATOM 4478 N N . LEU B 1 268 ? 176.750 -22.212 29.588 1.00 8.37 268 LEU B N 1
ATOM 4479 C CA . LEU B 1 268 ? 175.318 -22.140 29.314 1.00 8.77 268 LEU B CA 1
ATOM 4480 C C . LEU B 1 268 ? 174.752 -20.841 29.887 1.00 8.66 268 LEU B C 1
ATOM 4481 O O . LEU B 1 268 ? 173.959 -20.161 29.237 1.00 8.63 268 LEU B O 1
ATOM 4486 N N . VAL B 1 269 ? 175.165 -20.488 31.100 1.00 8.77 269 VAL B N 1
ATOM 4487 C CA . VAL B 1 269 ? 174.683 -19.256 31.711 1.00 7.73 269 VAL B CA 1
ATOM 4488 C C . VAL B 1 269 ? 175.163 -18.049 30.896 1.00 7.38 269 VAL B C 1
ATOM 4489 O O . VAL B 1 269 ? 174.432 -17.067 30.741 1.00 7.85 269 VAL B O 1
ATOM 4493 N N . GLN B 1 270 ? 176.377 -18.120 30.353 1.00 8.15 270 GLN B N 1
ATOM 4494 C CA . GLN B 1 270 ? 176.885 -17.006 29.551 1.00 7.40 270 GLN B CA 1
ATOM 4495 C C . GLN B 1 270 ? 176.069 -16.875 28.259 1.00 8.59 270 GLN B C 1
ATOM 4496 O O . GLN B 1 270 ? 175.757 -15.765 27.830 1.00 8.29 270 GLN B O 1
ATOM 4502 N N . ARG B 1 271 ? 175.728 -18.004 27.640 1.00 8.71 271 ARG B N 1
ATOM 4503 C CA . ARG B 1 271 ? 174.917 -17.993 26.419 1.00 9.01 271 ARG B CA 1
ATOM 4504 C C . ARG B 1 271 ? 173.547 -17.383 26.724 1.00 8.63 271 ARG B C 1
ATOM 4505 O O . ARG B 1 271 ? 173.010 -16.603 25.933 1.00 9.08 271 ARG B O 1
ATOM 4513 N N . LEU B 1 272 ? 173.000 -17.737 27.885 1.00 7.94 272 LEU B N 1
ATOM 4514 C CA . LEU B 1 272 ? 171.698 -17.242 28.329 1.00 7.09 272 LEU B CA 1
ATOM 4515 C C . LEU B 1 272 ? 171.706 -15.726 28.526 1.00 8.50 272 LEU B C 1
ATOM 4516 O O . LEU B 1 272 ? 170.822 -15.022 28.033 1.00 8.70 272 LEU B O 1
ATOM 4521 N N . VAL B 1 273 ? 172.706 -15.231 29.248 1.00 8.03 273 VAL B N 1
ATOM 4522 C CA . VAL B 1 273 ? 172.815 -13.799 29.509 1.00 8.35 273 VAL B CA 1
ATOM 4523 C C . VAL B 1 273 ? 173.119 -13.002 28.242 1.00 8.17 273 VAL B C 1
ATOM 4524 O O . VAL B 1 273 ? 172.556 -11.925 28.036 1.00 8.01 273 VAL B O 1
ATOM 4528 N N . ASP B 1 274 ? 173.998 -13.529 27.391 1.00 8.48 274 ASP B N 1
ATOM 4529 C CA . ASP B 1 274 ? 174.340 -12.844 26.149 1.00 9.01 274 ASP B CA 1
ATOM 4530 C C . ASP B 1 274 ? 173.098 -12.695 25.271 1.00 9.21 274 ASP B C 1
ATOM 4531 O O . ASP B 1 274 ? 172.893 -11.656 24.639 1.00 9.98 274 ASP B O 1
ATOM 4536 N N . ALA B 1 275 ? 172.264 -13.730 25.231 1.00 9.51 275 ALA B N 1
ATOM 4537 C CA . ALA B 1 275 ? 171.046 -13.677 24.425 1.00 10.22 275 ALA B CA 1
ATOM 4538 C C . ALA B 1 275 ? 170.084 -12.613 24.954 1.00 10.07 275 ALA B C 1
ATOM 4539 O O . ALA B 1 275 ? 169.451 -11.896 24.175 1.00 10.18 275 ALA B O 1
ATOM 4541 N N . ALA B 1 276 ? 169.976 -12.506 26.278 1.00 8.62 276 ALA B N 1
ATOM 4542 C CA . ALA B 1 276 ? 169.083 -11.516 26.882 1.00 9.76 276 ALA B CA 1
ATOM 4543 C C . ALA B 1 276 ? 169.591 -10.097 26.642 1.00 9.70 276 ALA B C 1
ATOM 4544 O O . ALA B 1 276 ? 168.804 -9.180 26.398 1.00 9.34 276 ALA B O 1
ATOM 4546 N N . VAL B 1 277 ? 170.907 -9.912 26.719 1.00 9.23 277 VAL B N 1
ATOM 4547 C CA . VAL B 1 277 ? 171.493 -8.600 26.478 1.00 9.03 277 VAL B CA 1
ATOM 4548 C C . VAL B 1 277 ? 171.275 -8.223 25.013 1.00 9.96 277 VAL B C 1
ATOM 4549 O O . VAL B 1 277 ? 170.885 -7.096 24.706 1.00 9.34 277 VAL B O 1
ATOM 4553 N N . ASP B 1 278 ? 171.506 -9.172 24.110 1.00 9.89 278 ASP B N 1
ATOM 4554 C CA . ASP B 1 278 ? 171.312 -8.906 22.688 1.00 11.46 278 ASP B CA 1
ATOM 4555 C C . ASP B 1 278 ? 169.846 -8.587 22.388 1.00 11.06 278 ASP B C 1
ATOM 4556 O O . ASP B 1 278 ? 169.549 -7.730 21.552 1.00 11.16 278 ASP B O 1
ATOM 4561 N N . ALA B 1 279 ? 168.933 -9.275 23.068 1.00 10.90 279 ALA B N 1
ATOM 4562 C CA . ALA B 1 279 ? 167.505 -9.033 22.877 1.00 9.91 279 ALA B CA 1
ATOM 4563 C C . ALA B 1 279 ? 167.148 -7.642 23.400 1.00 11.30 279 ALA B C 1
ATOM 4564 O O . ALA B 1 279 ? 166.326 -6.938 22.812 1.00 11.76 279 ALA B O 1
ATOM 4566 N N . GLY B 1 280 ? 167.769 -7.250 24.510 1.00 10.34 280 GLY B N 1
ATOM 4567 C CA . GLY B 1 280 ? 167.512 -5.938 25.080 1.00 10.64 280 GLY B CA 1
ATOM 4568 C C . GLY B 1 280 ? 167.938 -4.806 24.159 1.00 11.81 280 GLY B C 1
ATOM 4569 O O . GLY B 1 280 ? 167.271 -3.770 24.087 1.00 11.64 280 GLY B O 1
ATOM 4570 N N . LEU B 1 281 ? 169.053 -4.994 23.457 1.00 11.97 281 LEU B N 1
ATOM 4571 C CA . LEU B 1 281 ? 169.551 -3.980 22.532 1.00 12.54 281 LEU B CA 1
ATOM 4572 C C . LEU B 1 281 ? 168.644 -3.933 21.304 1.00 13.56 281 LEU B C 1
ATOM 4573 O O . LEU B 1 281 ? 168.318 -2.857 20.791 1.00 13.92 281 LEU B O 1
ATOM 4578 N N . TRP B 1 282 ? 168.238 -5.111 20.847 1.00 12.96 282 TRP B N 1
ATOM 4579 C CA . TRP B 1 282 ? 167.356 -5.248 19.690 1.00 13.58 282 TRP B CA 1
ATOM 4580 C C . TRP B 1 282 ? 165.995 -4.601 19.959 1.00 12.96 282 TRP B C 1
ATOM 4581 O O . TRP B 1 282 ? 165.389 -4.011 19.065 1.00 14.06 282 TRP B O 1
ATOM 4592 N N . ALA B 1 283 ? 165.524 -4.708 21.199 1.00 12.34 283 ALA B N 1
ATOM 4593 C CA . ALA B 1 283 ? 164.230 -4.153 21.589 1.00 12.22 283 ALA B CA 1
ATOM 4594 C C . ALA B 1 283 ? 164.120 -2.648 21.360 1.00 12.52 283 ALA B C 1
ATOM 4595 O O . ALA B 1 283 ? 163.027 -2.127 21.113 1.00 13.58 283 ALA B O 1
ATOM 4597 N N . ARG B 1 284 ? 165.248 -1.950 21.439 1.00 12.35 284 ARG B N 1
ATOM 4598 C CA . ARG B 1 284 ? 165.258 -0.505 21.257 1.00 14.49 284 ARG B CA 1
ATOM 4599 C C . ARG B 1 284 ? 164.760 -0.080 19.879 1.00 15.93 284 ARG B C 1
ATOM 4600 O O . ARG B 1 284 ? 164.172 0.994 19.734 1.00 16.55 284 ARG B O 1
ATOM 4608 N N . ASP B 1 285 ? 164.979 -0.929 18.877 1.00 17.42 285 ASP B N 1
ATOM 4609 C CA . ASP B 1 285 ? 164.561 -0.629 17.508 1.00 19.54 285 ASP B CA 1
ATOM 4610 C C . ASP B 1 285 ? 163.349 -1.428 17.042 1.00 19.47 285 ASP B C 1
ATOM 4611 O O . ASP B 1 285 ? 162.981 -1.375 15.867 1.00 19.86 285 ASP B O 1
ATOM 4616 N N . HIS B 1 286 ? 162.734 -2.174 17.955 1.00 17.22 286 HIS B N 1
ATOM 4617 C CA . HIS B 1 286 ? 161.563 -2.975 17.617 1.00 17.43 286 HIS B CA 1
ATOM 4618 C C . HIS B 1 286 ? 160.519 -2.870 18.722 1.00 16.46 286 HIS B C 1
ATOM 4619 O O . HIS B 1 286 ? 160.019 -3.879 19.227 1.00 16.99 286 HIS B O 1
ATOM 4626 N N . SER B 1 287 ? 160.188 -1.633 19.075 1.00 16.58 287 SER B N 1
ATOM 4627 C CA . SER B 1 287 ? 159.219 -1.343 20.127 1.00 17.43 287 SER B CA 1
ATOM 4628 C C . SER B 1 287 ? 157.878 -2.062 19.988 1.00 16.81 287 SER B C 1
ATOM 4629 O O . SER B 1 287 ? 157.375 -2.623 20.961 1.00 15.52 287 SER B O 1
ATOM 4632 N N . ASP B 1 288 ? 157.292 -2.049 18.794 1.00 17.25 288 ASP B N 1
ATOM 4633 C CA . ASP B 1 288 ? 155.998 -2.700 18.599 1.00 16.87 288 ASP B CA 1
ATOM 4634 C C . ASP B 1 288 ? 156.023 -4.206 18.839 1.00 15.32 288 ASP B C 1
ATOM 4635 O O . ASP B 1 288 ? 155.118 -4.753 19.473 1.00 15.80 288 ASP B O 1
ATOM 4640 N N . ALA B 1 289 ? 157.050 -4.877 18.329 1.00 13.91 289 ALA B N 1
ATOM 4641 C CA . ALA B 1 289 ? 157.170 -6.319 18.502 1.00 13.13 289 ALA B CA 1
ATOM 4642 C C . ALA B 1 289 ? 157.271 -6.663 19.984 1.00 12.43 289 ALA B C 1
ATOM 4643 O O . ALA B 1 289 ? 156.680 -7.638 20.448 1.00 12.59 289 ALA B O 1
ATOM 4645 N N . VAL B 1 290 ? 158.021 -5.849 20.720 1.00 13.21 290 VAL B N 1
ATOM 4646 C CA . VAL B 1 290 ? 158.207 -6.064 22.151 1.00 11.71 290 VAL B CA 1
ATOM 4647 C C . VAL B 1 290 ? 156.903 -5.848 22.924 1.00 11.70 290 VAL B C 1
ATOM 4648 O O . VAL B 1 290 ? 156.588 -6.599 23.851 1.00 10.73 290 VAL B O 1
ATOM 4652 N N . THR B 1 291 ? 156.141 -4.827 22.544 1.00 11.40 291 THR B N 1
ATOM 4653 C CA . THR B 1 291 ? 154.867 -4.563 23.200 1.00 12.05 291 THR B CA 1
ATOM 4654 C C . THR B 1 291 ? 153.943 -5.757 22.952 1.00 12.02 291 THR B C 1
ATOM 4655 O O . THR B 1 291 ? 153.299 -6.265 23.873 1.00 12.12 291 THR B O 1
ATOM 4659 N N . SER B 1 292 ? 153.895 -6.210 21.701 1.00 11.98 292 SER B N 1
ATOM 4660 C CA . SER B 1 292 ? 153.042 -7.333 21.329 1.00 12.89 292 SER B CA 1
ATOM 4661 C C . SER B 1 292 ? 153.331 -8.631 22.073 1.00 11.78 292 SER B C 1
ATOM 4662 O O . SER B 1 292 ? 152.403 -9.303 22.520 1.00 12.34 292 SER B O 1
ATOM 4665 N N . LEU B 1 293 ? 154.604 -8.994 22.215 1.00 12.23 293 LEU B N 1
ATOM 4666 C CA . LEU B 1 293 ? 154.923 -10.241 22.899 1.00 11.19 293 LEU B CA 1
ATOM 4667 C C . LEU B 1 293 ? 154.607 -10.188 24.395 1.00 10.94 293 LEU B C 1
ATOM 4668 O O . LEU B 1 293 ? 154.250 -11.207 24.990 1.00 11.54 293 LEU B O 1
ATOM 4673 N N . HIS B 1 294 ? 154.717 -9.009 25.005 1.00 10.71 294 HIS B N 1
ATOM 4674 C CA . HIS B 1 294 ? 154.383 -8.888 26.426 1.00 10.84 294 HIS B CA 1
ATOM 4675 C C . HIS B 1 294 ? 152.859 -8.954 26.573 1.00 10.39 294 HIS B C 1
ATOM 4676 O O . HIS B 1 294 ? 152.341 -9.568 27.506 1.00 11.72 294 HIS B O 1
ATOM 4683 N N . ALA B 1 295 ? 152.144 -8.331 25.638 1.00 10.84 295 ALA B N 1
ATOM 4684 C CA . ALA B 1 295 ? 150.683 -8.335 25.675 1.00 10.49 295 ALA B CA 1
ATOM 4685 C C . ALA B 1 295 ? 150.125 -9.753 25.553 1.00 10.02 295 ALA B C 1
ATOM 4686 O O . ALA B 1 295 ? 149.197 -10.129 26.272 1.00 10.22 295 ALA B O 1
ATOM 4688 N N . ALA B 1 296 ? 150.696 -10.542 24.645 1.00 9.79 296 ALA B N 1
ATOM 4689 C CA . ALA B 1 296 ? 150.242 -11.912 24.441 1.00 10.87 296 ALA B CA 1
ATOM 4690 C C . ALA B 1 296 ? 150.536 -12.795 25.653 1.00 10.65 296 ALA B C 1
ATOM 4691 O O . ALA B 1 296 ? 149.708 -13.611 26.051 1.00 11.77 296 ALA B O 1
ATOM 4693 N N . ASN B 1 297 ? 151.718 -12.625 26.236 1.00 10.67 297 ASN B N 1
ATOM 4694 C CA . ASN B 1 297 ? 152.114 -13.416 27.394 1.00 10.68 297 ASN B CA 1
ATOM 4695 C C . ASN B 1 297 ? 151.209 -13.172 28.595 1.00 9.84 297 ASN B C 1
ATOM 4696 O O . ASN B 1 297 ? 150.910 -14.094 29.355 1.00 9.32 297 ASN B O 1
ATOM 4701 N N . LEU B 1 298 ? 150.767 -11.929 28.757 1.00 10.50 298 LEU B N 1
ATOM 4702 C CA . LEU B 1 298 ? 149.925 -11.557 29.889 1.00 11.14 298 LEU B CA 1
ATOM 4703 C C . LEU B 1 298 ? 148.422 -11.552 29.625 1.00 11.62 298 LEU B C 1
ATOM 4704 O O . LEU B 1 298 ? 147.628 -11.423 30.558 1.00 11.02 298 LEU B O 1
ATOM 4709 N N . GLY B 1 299 ? 148.033 -11.690 28.362 1.00 12.19 299 GLY B N 1
ATOM 4710 C CA . GLY B 1 299 ? 146.619 -11.700 28.026 1.00 12.65 299 GLY B CA 1
ATOM 4711 C C . GLY B 1 299 ? 145.951 -10.346 28.182 1.00 12.38 299 GLY B C 1
ATOM 4712 O O . GLY B 1 299 ? 144.807 -10.258 28.635 1.00 13.64 299 GLY B O 1
ATOM 4713 N N . VAL B 1 300 ? 146.664 -9.289 27.804 1.00 11.76 300 VAL B N 1
ATOM 4714 C CA . VAL B 1 300 ? 146.136 -7.932 27.900 1.00 11.42 300 VAL B CA 1
ATOM 4715 C C . VAL B 1 300 ? 146.297 -7.211 26.563 1.00 12.14 300 VAL B C 1
ATOM 4716 O O . VAL B 1 300 ? 146.946 -7.722 25.650 1.00 12.14 300 VAL B O 1
ATOM 4720 N N . SER B 1 301 ? 145.704 -6.026 26.449 1.00 12.19 301 SER B N 1
ATOM 4721 C CA . SER B 1 301 ? 145.792 -5.256 25.213 1.00 12.49 301 SER B CA 1
ATOM 4722 C C . SER B 1 301 ? 147.171 -4.624 25.060 1.00 13.50 301 SER B C 1
ATOM 4723 O O . SER B 1 301 ? 147.875 -4.412 26.048 1.00 14.26 301 SER B O 1
ATOM 4726 N N . THR B 1 302 ? 147.550 -4.317 23.822 1.00 14.28 302 THR B N 1
ATOM 4727 C CA . THR B 1 302 ? 148.847 -3.704 23.562 1.00 14.58 302 THR B CA 1
ATOM 4728 C C . THR B 1 302 ? 148.928 -2.321 24.197 1.00 14.27 302 THR B C 1
ATOM 4729 O O . THR B 1 302 ? 149.966 -1.939 24.730 1.00 13.58 302 THR B O 1
ATOM 4733 N N . GLY B 1 303 ? 147.828 -1.574 24.146 1.00 13.59 303 GLY B N 1
ATOM 4734 C CA . GLY B 1 303 ? 147.817 -0.250 24.736 1.00 13.35 303 GLY B CA 1
ATOM 4735 C C . GLY B 1 303 ? 148.027 -0.295 26.240 1.00 13.03 303 GLY B C 1
ATOM 4736 O O . GLY B 1 303 ? 148.700 0.565 26.807 1.00 13.78 303 GLY B O 1
ATOM 4737 N N . ALA B 1 304 ? 147.454 -1.306 26.884 1.00 12.40 304 ALA B N 1
ATOM 4738 C CA . ALA B 1 304 ? 147.576 -1.454 28.333 1.00 11.31 304 ALA B CA 1
ATOM 4739 C C . ALA B 1 304 ? 149.026 -1.686 28.756 1.00 11.60 304 ALA B C 1
ATOM 4740 O O . ALA B 1 304 ? 149.437 -1.267 29.841 1.00 10.64 304 ALA B O 1
ATOM 4742 N N . VAL B 1 305 ? 149.799 -2.351 27.904 1.00 11.96 305 VAL B N 1
ATOM 4743 C CA . VAL B 1 305 ? 151.204 -2.614 28.211 1.00 11.07 305 VAL B CA 1
ATOM 4744 C C . VAL B 1 305 ? 151.973 -1.302 28.372 1.00 11.58 305 VAL B C 1
ATOM 4745 O O . VAL B 1 305 ? 152.736 -1.130 29.327 1.00 10.39 305 VAL B O 1
ATOM 4749 N N . GLY B 1 306 ? 151.764 -0.373 27.442 1.00 10.64 306 GLY B N 1
ATOM 4750 C CA . GLY B 1 306 ? 152.448 0.908 27.509 1.00 11.09 306 GLY B CA 1
ATOM 4751 C C . GLY B 1 306 ? 152.081 1.702 28.748 1.00 10.98 306 GLY B C 1
ATOM 4752 O O . GLY B 1 306 ? 152.931 2.355 29.360 1.00 10.69 306 GLY B O 1
ATOM 4753 N N . GLN B 1 307 ? 150.807 1.652 29.120 1.00 11.51 307 GLN B N 1
ATOM 4754 C CA . GLN B 1 307 ? 150.333 2.363 30.299 1.00 11.33 307 GLN B CA 1
ATOM 4755 C C . GLN B 1 307 ? 150.925 1.748 31.563 1.00 11.52 307 GLN B C 1
ATOM 4756 O O . GLN B 1 307 ? 151.386 2.457 32.457 1.00 10.83 307 GLN B O 1
ATOM 4762 N N . GLY B 1 308 ? 150.917 0.421 31.621 1.00 10.43 308 GLY B N 1
ATOM 4763 C CA . GLY B 1 308 ? 151.424 -0.273 32.793 1.00 10.96 308 GLY B CA 1
ATOM 4764 C C . GLY B 1 308 ? 152.926 -0.285 33.002 1.00 10.83 308 GLY B C 1
ATOM 4765 O O . GLY B 1 308 ? 153.378 -0.333 34.147 1.00 9.77 308 GLY B O 1
ATOM 4766 N N . PHE B 1 309 ? 153.701 -0.246 31.920 1.00 9.77 309 PHE B N 1
ATOM 4767 C CA . PHE B 1 309 ? 155.164 -0.282 32.028 1.00 10.23 309 PHE B CA 1
ATOM 4768 C C . PHE B 1 309 ? 155.868 1.026 31.670 1.00 11.84 309 PHE B C 1
ATOM 4769 O O . PHE B 1 309 ? 157.072 1.165 31.907 1.00 10.55 309 PHE B O 1
ATOM 4777 N N . GLY B 1 310 ? 155.133 1.969 31.087 1.00 11.78 310 GLY B N 1
ATOM 4778 C CA . GLY B 1 310 ? 155.739 3.229 30.688 1.00 12.29 310 GLY B CA 1
ATOM 4779 C C . GLY B 1 310 ? 155.954 3.270 29.182 1.00 15.37 310 GLY B C 1
ATOM 4780 O O . GLY B 1 310 ? 156.378 2.284 28.581 1.00 14.95 310 GLY B O 1
ATOM 4781 N N . ALA B 1 311 ? 155.674 4.421 28.575 1.00 17.31 311 ALA B N 1
ATOM 4782 C CA . ALA B 1 311 ? 155.792 4.612 27.128 1.00 19.32 311 ALA B CA 1
ATOM 4783 C C . ALA B 1 311 ? 157.047 4.079 26.428 1.00 20.13 311 ALA B C 1
ATOM 4784 O O . ALA B 1 311 ? 156.954 3.488 25.348 1.00 22.39 311 ALA B O 1
ATOM 4786 N N . ASP B 1 312 ? 158.217 4.294 27.017 1.00 19.34 312 ASP B N 1
ATOM 4787 C CA . ASP B 1 312 ? 159.453 3.829 26.392 1.00 18.92 312 ASP B CA 1
ATOM 4788 C C . ASP B 1 312 ? 160.171 2.737 27.176 1.00 16.73 312 ASP B C 1
ATOM 4789 O O . ASP B 1 312 ? 161.402 2.725 27.250 1.00 15.93 312 ASP B O 1
ATOM 4794 N N . PHE B 1 313 ? 159.409 1.807 27.745 1.00 14.34 313 PHE B N 1
ATOM 4795 C CA . PHE B 1 313 ? 160.010 0.729 28.519 1.00 12.88 313 PHE B CA 1
ATOM 4796 C C . PHE B 1 313 ? 160.929 -0.146 27.663 1.00 12.63 313 PHE B C 1
ATOM 4797 O O . PHE B 1 313 ? 161.847 -0.783 28.183 1.00 12.55 313 PHE B O 1
ATOM 4805 N N . GLN B 1 314 ? 160.695 -0.165 26.353 1.00 12.25 314 GLN B N 1
ATOM 4806 C CA . GLN B 1 314 ? 161.507 -0.978 25.449 1.00 12.17 314 GLN B CA 1
ATOM 4807 C C . GLN B 1 314 ? 162.950 -0.488 25.328 1.00 12.36 314 GLN B C 1
ATOM 4808 O O . GLN B 1 314 ? 163.815 -1.203 24.823 1.00 12.33 314 GLN B O 1
ATOM 4814 N N . GLN B 1 315 ? 163.207 0.729 25.798 1.00 12.24 315 GLN B N 1
ATOM 4815 C CA . GLN B 1 315 ? 164.545 1.307 25.746 1.00 13.67 315 GLN B CA 1
ATOM 4816 C C . GLN B 1 315 ? 165.339 0.950 26.996 1.00 12.36 315 GLN B C 1
ATOM 4817 O O . GLN B 1 315 ? 166.535 1.236 27.084 1.00 12.91 315 GLN B O 1
ATOM 4823 N N . ARG B 1 316 ? 164.671 0.326 27.960 1.00 12.21 316 ARG B N 1
ATOM 4824 C CA . ARG B 1 316 ? 165.307 -0.021 29.223 1.00 11.62 316 ARG B CA 1
ATOM 4825 C C . ARG B 1 316 ? 165.232 -1.510 29.564 1.00 10.51 316 ARG B C 1
ATOM 4826 O O . ARG B 1 316 ? 164.981 -1.873 30.716 1.00 10.80 316 ARG B O 1
ATOM 4834 N N . LEU B 1 317 ? 165.479 -2.365 28.575 1.00 10.44 317 LEU B N 1
ATOM 4835 C CA . LEU B 1 317 ? 165.410 -3.808 28.791 1.00 10.06 317 LEU B CA 1
ATOM 4836 C C . LEU B 1 317 ? 166.738 -4.547 28.995 1.00 9.69 317 LEU B C 1
ATOM 4837 O O . LEU B 1 317 ? 166.732 -5.724 29.345 1.00 10.05 317 LEU B O 1
ATOM 4842 N N . VAL B 1 318 ? 167.873 -3.886 28.778 1.00 9.23 318 VAL B N 1
ATOM 4843 C CA . VAL B 1 318 ? 169.156 -4.559 29.015 1.00 9.14 318 VAL B CA 1
ATOM 4844 C C . VAL B 1 318 ? 169.303 -4.665 30.539 1.00 8.68 318 VAL B C 1
ATOM 4845 O O . VAL B 1 318 ? 169.272 -3.655 31.243 1.00 10.51 318 VAL B O 1
ATOM 4849 N N . PRO B 1 319 ? 169.453 -5.892 31.072 1.00 9.05 319 PRO B N 1
ATOM 4850 C CA . PRO B 1 319 ? 169.594 -6.085 32.523 1.00 9.04 319 PRO B CA 1
ATOM 4851 C C . PRO B 1 319 ? 170.731 -5.273 33.146 1.00 8.36 319 PRO B C 1
ATOM 4852 O O . PRO B 1 319 ? 171.739 -4.998 32.492 1.00 9.50 319 PRO B O 1
ATOM 4856 N N . ARG B 1 320 ? 170.561 -4.913 34.418 1.00 7.74 320 ARG B N 1
ATOM 4857 C CA . ARG B 1 320 ? 171.534 -4.098 35.145 1.00 8.49 320 ARG B CA 1
ATOM 4858 C C . ARG B 1 320 ? 171.977 -4.658 36.495 1.00 8.20 320 ARG B C 1
ATOM 4859 O O . ARG B 1 320 ? 171.217 -5.342 37.177 1.00 8.56 320 ARG B O 1
ATOM 4867 N N . LEU B 1 321 ? 173.209 -4.334 36.881 1.00 9.06 321 LEU B N 1
ATOM 4868 C CA . LEU B 1 321 ? 173.740 -4.723 38.185 1.00 8.58 321 LEU B CA 1
ATOM 4869 C C . LEU B 1 321 ? 174.558 -3.563 38.755 1.00 9.35 321 LEU B C 1
ATOM 4870 O O . LEU B 1 321 ? 175.408 -3.752 39.627 1.00 10.80 321 LEU B O 1
ATOM 4875 N N . ASP B 1 322 ? 174.289 -2.357 38.257 1.00 10.85 322 ASP B N 1
ATOM 4876 C CA . ASP B 1 322 ? 174.985 -1.166 38.737 1.00 10.78 322 ASP B CA 1
ATOM 4877 C C . ASP B 1 322 ? 174.483 -0.781 40.133 1.00 11.74 322 ASP B C 1
ATOM 4878 O O . ASP B 1 322 ? 173.450 -1.273 40.593 1.00 10.46 322 ASP B O 1
ATOM 4883 N N . HIS B 1 323 ? 175.214 0.102 40.806 1.00 11.86 323 HIS B N 1
ATOM 4884 C CA . HIS B 1 323 ? 174.847 0.508 42.157 1.00 12.90 323 HIS B CA 1
ATOM 4885 C C . HIS B 1 323 ? 173.445 1.093 42.310 1.00 11.75 323 HIS B C 1
ATOM 4886 O O . HIS B 1 323 ? 172.798 0.884 43.338 1.00 12.14 323 HIS B O 1
ATOM 4893 N N . ASP B 1 324 ? 172.962 1.818 41.305 1.00 11.33 324 ASP B N 1
ATOM 4894 C CA . ASP B 1 324 ? 171.624 2.392 41.400 1.00 10.93 324 ASP B CA 1
ATOM 4895 C C . ASP B 1 324 ? 170.549 1.308 41.353 1.00 10.61 324 ASP B C 1
ATOM 4896 O O . ASP B 1 324 ? 169.557 1.376 42.081 1.00 9.89 324 ASP B O 1
ATOM 4901 N N . ALA B 1 325 ? 170.751 0.303 40.505 1.00 9.38 325 ALA B N 1
ATOM 4902 C CA . ALA B 1 325 ? 169.797 -0.797 40.394 1.00 8.81 325 ALA B CA 1
ATOM 4903 C C . ALA B 1 325 ? 169.802 -1.599 41.695 1.00 8.69 325 ALA B C 1
ATOM 4904 O O . ALA B 1 325 ? 168.750 -2.007 42.188 1.00 7.92 325 ALA B O 1
ATOM 4906 N N . LEU B 1 326 ? 170.990 -1.820 42.252 1.00 7.98 326 LEU B N 1
ATOM 4907 C CA . LEU B 1 326 ? 171.100 -2.560 43.504 1.00 7.74 326 LEU B CA 1
ATOM 4908 C C . LEU B 1 326 ? 170.461 -1.793 44.658 1.00 8.22 326 LEU B C 1
ATOM 4909 O O . LEU B 1 326 ? 169.887 -2.397 45.563 1.00 8.21 326 LEU B O 1
ATOM 4914 N N . ALA B 1 327 ? 170.553 -0.465 44.626 1.00 8.12 327 ALA B N 1
ATOM 4915 C CA . ALA B 1 327 ? 169.963 0.359 45.678 1.00 7.66 327 ALA B CA 1
ATOM 4916 C C . ALA B 1 327 ? 168.435 0.268 45.648 1.00 7.49 327 ALA B C 1
ATOM 4917 O O . ALA B 1 327 ? 167.779 0.341 46.689 1.00 7.63 327 ALA B O 1
ATOM 4919 N N . LEU B 1 328 ? 167.869 0.111 44.454 1.00 6.88 328 LEU B N 1
ATOM 4920 C CA . LEU B 1 328 ? 166.423 -0.008 44.319 1.00 6.74 328 LEU B CA 1
ATOM 4921 C C . LEU B 1 328 ? 165.979 -1.338 44.930 1.00 6.82 328 LEU B C 1
ATOM 4922 O O . LEU B 1 328 ? 164.979 -1.405 45.649 1.00 6.88 328 LEU B O 1
ATOM 4927 N N . LEU B 1 329 ? 166.731 -2.396 44.639 1.00 6.47 329 LEU B N 1
ATOM 4928 C CA . LEU B 1 329 ? 166.420 -3.715 45.181 1.00 6.84 329 LEU B CA 1
ATOM 4929 C C . LEU B 1 329 ? 166.564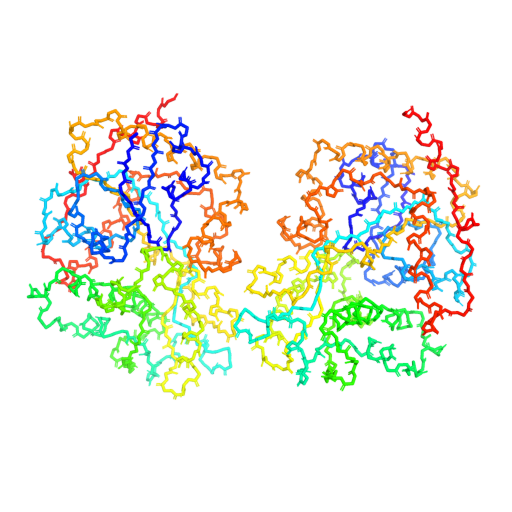 -3.686 46.708 1.00 6.10 329 LEU B C 1
ATOM 4930 O O . LEU B 1 329 ? 165.742 -4.260 47.430 1.00 6.67 329 LEU B O 1
ATOM 4935 N N . GLU B 1 330 ? 167.598 -3.002 47.201 1.00 6.16 330 GLU B N 1
ATOM 4936 C CA . GLU B 1 330 ? 167.817 -2.908 48.643 1.00 6.22 330 GLU B CA 1
ATOM 4937 C C . GLU B 1 330 ? 166.645 -2.179 49.303 1.00 6.32 330 GLU B C 1
ATOM 4938 O O . GLU B 1 330 ? 166.234 -2.530 50.409 1.00 6.95 330 GLU B O 1
ATOM 4944 N N . ARG B 1 331 ? 166.106 -1.169 48.624 1.00 6.07 331 ARG B N 1
ATOM 4945 C CA . ARG B 1 331 ? 164.980 -0.416 49.170 1.00 6.45 331 ARG B CA 1
ATOM 4946 C C . ARG B 1 331 ? 163.774 -1.323 49.428 1.00 7.22 331 ARG B C 1
ATOM 4947 O O . ARG B 1 331 ? 163.145 -1.236 50.481 1.00 8.27 331 ARG B O 1
ATOM 4955 N N . THR B 1 332 ? 163.447 -2.201 48.479 1.00 7.40 332 THR B N 1
ATOM 4956 C CA . THR B 1 332 ? 162.318 -3.105 48.683 1.00 5.99 332 THR B CA 1
ATOM 4957 C C . THR B 1 332 ? 162.627 -4.043 49.845 1.00 5.95 332 THR B C 1
ATOM 4958 O O . THR B 1 332 ? 161.758 -4.309 50.681 1.00 5.55 332 THR B O 1
ATOM 4962 N N . GLN B 1 333 ? 163.863 -4.540 49.897 1.00 5.39 333 GLN B N 1
ATOM 4963 C CA . GLN B 1 333 ? 164.273 -5.425 50.983 1.00 6.61 333 GLN B CA 1
ATOM 4964 C C . GLN B 1 333 ? 164.090 -4.745 52.337 1.00 6.25 333 GLN B C 1
ATOM 4965 O O . GLN B 1 333 ? 163.640 -5.372 53.297 1.00 6.08 333 GLN B O 1
ATOM 4971 N N . GLN B 1 334 ? 164.434 -3.461 52.419 1.00 5.49 334 GLN B N 1
ATOM 4972 C CA . GLN B 1 334 ? 164.282 -2.743 53.680 1.00 5.76 334 GLN B CA 1
ATOM 4973 C C . GLN B 1 334 ? 162.812 -2.607 54.091 1.00 6.21 334 GLN B C 1
ATOM 4974 O O . GLN B 1 334 ? 162.503 -2.583 55.282 1.00 6.41 334 GLN B O 1
ATOM 4980 N N . PHE B 1 335 ? 161.901 -2.528 53.122 1.00 6.06 335 PHE B N 1
ATOM 4981 C CA . PHE B 1 335 ? 160.478 -2.453 53.461 1.00 6.13 335 PHE B CA 1
ATOM 4982 C C . PHE B 1 335 ? 160.092 -3.777 54.127 1.00 6.11 335 PHE B C 1
ATOM 4983 O O . PHE B 1 335 ? 159.358 -3.802 55.119 1.00 6.22 335 PHE B O 1
ATOM 4991 N N . LEU B 1 336 ? 160.592 -4.885 53.581 1.00 5.52 336 LEU B N 1
ATOM 4992 C CA . LEU B 1 336 ? 160.290 -6.198 54.146 1.00 6.29 336 LEU B CA 1
ATOM 4993 C C . LEU B 1 336 ? 160.848 -6.345 55.566 1.00 6.71 336 LEU B C 1
ATOM 4994 O O . LEU B 1 336 ? 160.165 -6.849 56.459 1.00 7.21 336 LEU B O 1
ATOM 4999 N N . LEU B 1 337 ? 162.085 -5.903 55.773 1.00 6.71 337 LEU B N 1
ATOM 5000 C CA . LEU B 1 337 ? 162.711 -5.986 57.097 1.00 6.70 337 LEU B CA 1
ATOM 5001 C C . LEU B 1 337 ? 161.989 -5.114 58.127 1.00 7.54 337 LEU B C 1
ATOM 5002 O O . LEU B 1 337 ? 161.671 -5.565 59.230 1.00 7.53 337 LEU B O 1
ATOM 5007 N N . THR B 1 338 ? 161.727 -3.866 57.766 1.00 6.07 338 THR B N 1
ATOM 5008 C CA . THR B 1 338 ? 161.044 -2.954 58.678 1.00 6.22 338 THR B CA 1
ATOM 5009 C C . THR B 1 338 ? 159.691 -3.502 59.123 1.00 7.34 338 THR B C 1
ATOM 5010 O O . THR B 1 338 ? 159.314 -3.385 60.297 1.00 6.97 338 THR B O 1
ATOM 5014 N N . ASN B 1 339 ? 158.971 -4.119 58.191 1.00 7.10 339 ASN B N 1
ATOM 5015 C CA . ASN B 1 339 ? 157.651 -4.653 58.492 1.00 7.21 339 ASN B CA 1
ATOM 5016 C C . ASN B 1 339 ? 157.604 -6.098 58.988 1.00 8.40 339 ASN B C 1
ATOM 5017 O O . ASN B 1 339 ? 156.553 -6.743 58.980 1.00 8.79 339 ASN B O 1
ATOM 5022 N N . ASN B 1 340 ? 158.756 -6.594 59.433 1.00 8.27 340 ASN B N 1
ATOM 5023 C CA . ASN B 1 340 ? 158.864 -7.935 60.011 1.00 10.49 340 ASN B CA 1
ATOM 5024 C C . ASN B 1 340 ? 158.567 -9.112 59.085 1.00 8.68 340 ASN B C 1
ATOM 5025 O O . ASN B 1 340 ? 158.260 -10.207 59.562 1.00 10.14 340 ASN B O 1
ATOM 5030 N N . LEU B 1 341 ? 158.648 -8.896 57.776 1.00 8.29 341 LEU B N 1
ATOM 5031 C CA . LEU B 1 341 ? 158.411 -9.976 56.819 1.00 7.40 341 LEU B CA 1
ATOM 5032 C C . LEU B 1 341 ? 159.722 -10.747 56.621 1.00 9.16 341 LEU B C 1
ATOM 5033 O O . LEU B 1 341 ? 159.718 -11.918 56.229 1.00 9.15 341 LEU B O 1
ATOM 5038 N N . LEU B 1 342 ? 160.835 -10.069 56.894 1.00 8.18 342 LEU B N 1
ATOM 5039 C CA . LEU B 1 342 ? 162.187 -10.638 56.837 1.00 8.94 342 LEU B CA 1
ATOM 5040 C C . LEU B 1 342 ? 162.846 -10.236 58.158 1.00 9.71 342 LEU B C 1
ATOM 5041 O O . LEU B 1 342 ? 162.529 -9.179 58.702 1.00 8.55 342 LEU B O 1
ATOM 5046 N N . GLN B 1 343 ? 163.749 -11.071 58.672 1.00 10.54 343 GLN B N 1
ATOM 5047 C CA . GLN B 1 343 ? 164.437 -10.771 59.930 1.00 12.36 343 GLN B CA 1
ATOM 5048 C C . GLN B 1 343 ? 165.892 -10.376 59.699 1.00 12.65 343 GLN B C 1
ATOM 5049 O O . GLN B 1 343 ? 166.439 -9.534 60.418 1.00 14.23 343 GLN B O 1
ATOM 5055 N N . GLU B 1 344 ? 166.518 -11.003 58.707 1.00 11.38 344 GLU B N 1
ATOM 5056 C CA . GLU B 1 344 ? 167.904 -10.718 58.351 1.00 14.35 344 GLU B CA 1
ATOM 5057 C C . GLU B 1 344 ? 167.967 -10.523 56.842 1.00 12.49 344 GLU B C 1
ATOM 5058 O O . GLU B 1 344 ? 167.372 -11.289 56.087 1.00 12.43 344 GLU B O 1
ATOM 5064 N N . PRO B 1 345 ? 168.694 -9.497 56.382 1.00 10.79 345 PRO B N 1
ATOM 5065 C CA . PRO B 1 345 ? 168.793 -9.239 54.943 1.00 9.67 345 PRO B CA 1
ATOM 5066 C C . PRO B 1 345 ? 169.647 -10.189 54.121 1.00 9.53 345 PRO B C 1
ATOM 5067 O O . PRO B 1 345 ? 170.552 -10.854 54.633 1.00 11.73 345 PRO B O 1
ATOM 5071 N N . VAL B 1 346 ? 169.334 -10.242 52.832 1.00 9.49 346 VAL B N 1
ATOM 5072 C CA . VAL B 1 346 ? 170.091 -11.036 51.878 1.00 7.97 346 VAL B CA 1
ATOM 5073 C C . VAL B 1 346 ? 171.265 -10.130 51.504 1.00 9.67 346 VAL B C 1
ATOM 5074 O O . VAL B 1 346 ? 171.077 -8.931 51.290 1.00 9.25 346 VAL B O 1
ATOM 5078 N N . ALA B 1 347 ? 172.474 -10.682 51.450 1.00 8.87 347 ALA B N 1
ATOM 5079 C CA . ALA B 1 347 ? 173.642 -9.894 51.071 1.00 9.49 347 ALA B CA 1
ATOM 5080 C C . ALA B 1 347 ? 173.622 -9.831 49.547 1.00 9.55 347 ALA B C 1
ATOM 5081 O O . ALA B 1 347 ? 174.073 -10.756 48.871 1.00 10.07 347 ALA B O 1
ATOM 5083 N N . LEU B 1 348 ? 173.095 -8.737 49.009 1.00 9.00 348 LEU B N 1
ATOM 5084 C CA . LEU B 1 348 ? 172.961 -8.587 47.564 1.00 8.76 348 LEU B CA 1
ATOM 5085 C C . LEU B 1 348 ? 174.232 -8.765 46.744 1.00 9.71 348 LEU B C 1
ATOM 5086 O O . LEU B 1 348 ? 174.191 -9.364 45.670 1.00 9.40 348 LEU B O 1
ATOM 5091 N N . ASP B 1 349 ? 175.359 -8.257 47.236 1.00 11.45 349 ASP B N 1
ATOM 5092 C CA . ASP B 1 349 ? 176.612 -8.379 46.492 1.00 12.33 349 ASP B CA 1
ATOM 5093 C C . ASP B 1 349 ? 177.104 -9.824 46.375 1.00 12.35 349 ASP B C 1
ATOM 5094 O O . ASP B 1 349 ? 177.795 -10.173 45.419 1.00 14.92 349 ASP B O 1
ATOM 5099 N N . GLN B 1 350 ? 176.742 -10.658 47.345 1.00 10.78 350 GLN B N 1
ATOM 5100 C CA . GLN B 1 350 ? 177.130 -12.068 47.350 1.00 11.90 350 GLN B CA 1
ATOM 5101 C C . GLN B 1 350 ? 176.152 -12.876 46.496 1.00 9.60 350 GLN B C 1
ATOM 5102 O O . GLN B 1 350 ? 176.541 -13.824 45.811 1.00 11.45 350 GLN B O 1
ATOM 5108 N N . TRP B 1 351 ? 174.882 -12.489 46.544 1.00 8.50 351 TRP B N 1
ATOM 5109 C CA . TRP B 1 351 ? 173.832 -13.157 45.776 1.00 7.46 351 TRP B CA 1
ATOM 5110 C C . TRP B 1 351 ? 174.082 -12.946 44.283 1.00 8.79 351 TRP B C 1
ATOM 5111 O O . TRP B 1 351 ? 173.951 -13.873 43.481 1.00 8.50 351 TRP B O 1
ATOM 5122 N N . ALA B 1 352 ? 174.454 -11.724 43.917 1.00 8.33 352 ALA B N 1
ATOM 5123 C CA . ALA B 1 352 ? 174.732 -11.389 42.526 1.00 8.88 352 ALA B CA 1
ATOM 5124 C C . ALA B 1 352 ? 175.932 -12.151 41.967 1.00 8.60 352 ALA B C 1
ATOM 5125 O O . ALA B 1 352 ? 176.905 -12.416 42.678 1.00 10.32 352 ALA B O 1
ATOM 5127 N N . ALA B 1 353 ? 175.844 -12.508 40.688 1.00 9.45 353 ALA B N 1
ATOM 5128 C CA . ALA B 1 353 ? 176.927 -13.185 39.969 1.00 10.21 353 ALA B CA 1
ATOM 5129 C C . ALA B 1 353 ? 177.175 -12.231 38.801 1.00 10.67 353 ALA B C 1
ATOM 5130 O O . ALA B 1 353 ? 176.818 -12.514 37.655 1.00 10.91 353 ALA B O 1
ATOM 5132 N N . PRO B 1 354 ? 177.805 -11.079 39.084 1.00 9.77 354 PRO B N 1
ATOM 5133 C CA . PRO B 1 354 ? 178.097 -10.052 38.083 1.00 10.55 354 PRO B CA 1
ATOM 5134 C C . PRO B 1 354 ? 178.999 -10.405 36.910 1.00 10.43 354 PRO B C 1
ATOM 5135 O O . PRO B 1 354 ? 178.961 -9.723 35.882 1.00 11.49 354 PRO B O 1
ATOM 5139 N N . GLU B 1 355 ? 179.791 -11.463 37.042 1.00 10.09 355 GLU B N 1
ATOM 5140 C CA . GLU B 1 355 ? 180.703 -11.837 35.970 1.00 10.15 355 GLU B CA 1
ATOM 5141 C C . GLU B 1 355 ? 180.025 -12.063 34.618 1.00 10.10 355 GLU B C 1
ATOM 5142 O O . GLU B 1 355 ? 180.557 -11.667 33.579 1.00 10.49 355 GLU B O 1
ATOM 5148 N N . PHE B 1 356 ? 178.849 -12.681 34.622 1.00 9.26 356 PHE B N 1
ATOM 5149 C CA . PHE B 1 356 ? 178.156 -12.952 33.366 1.00 7.84 356 PHE B CA 1
ATOM 5150 C C . PHE B 1 356 ? 177.727 -11.679 32.643 1.00 8.51 356 PHE B C 1
ATOM 5151 O O . PHE B 1 356 ? 178.032 -11.501 31.464 1.00 9.58 356 PHE B O 1
ATOM 5159 N N . LEU B 1 357 ? 177.035 -10.787 33.342 1.00 7.94 357 LEU B N 1
ATOM 5160 C CA . LEU B 1 357 ? 176.595 -9.542 32.720 1.00 8.45 357 LEU B CA 1
ATOM 5161 C C . LEU B 1 357 ? 177.798 -8.686 32.307 1.00 9.48 357 LEU B C 1
ATOM 5162 O O . LEU B 1 357 ? 177.771 -8.039 31.261 1.00 10.01 357 LEU B O 1
ATOM 5167 N N . ASN B 1 358 ? 178.854 -8.682 33.117 1.00 10.82 358 ASN B N 1
ATOM 5168 C CA . ASN B 1 358 ? 180.043 -7.903 32.776 1.00 12.35 358 ASN B CA 1
ATOM 5169 C C . ASN B 1 358 ? 180.680 -8.418 31.486 1.00 13.06 358 ASN B C 1
ATOM 5170 O O . ASN B 1 358 ? 181.020 -7.631 30.604 1.00 13.35 358 ASN B O 1
ATOM 5175 N N . ASN B 1 359 ? 180.839 -9.736 31.369 1.00 12.85 359 ASN B N 1
ATOM 5176 C CA . ASN B 1 359 ? 181.427 -10.304 30.159 1.00 13.43 359 ASN B CA 1
ATOM 5177 C C . ASN B 1 359 ? 180.558 -9.955 28.959 1.00 12.55 359 ASN B C 1
ATOM 5178 O O . ASN B 1 359 ? 181.063 -9.659 27.876 1.00 14.04 359 ASN B O 1
ATOM 5183 N N . SER B 1 360 ? 179.244 -9.995 29.157 1.00 12.06 360 SER B N 1
ATOM 5184 C CA . SER B 1 360 ? 178.310 -9.711 28.079 1.00 13.48 360 SER B CA 1
ATOM 5185 C C . SER B 1 360 ? 178.437 -8.272 27.598 1.00 13.79 360 SER B C 1
ATOM 5186 O O . SER B 1 360 ? 178.512 -8.019 26.395 1.00 14.19 360 SER B O 1
ATOM 5189 N N . LEU B 1 361 ? 178.479 -7.330 28.535 1.00 15.25 361 LEU B N 1
ATOM 5190 C CA . LEU B 1 361 ? 178.593 -5.921 28.177 1.00 16.68 361 LEU B CA 1
ATOM 5191 C C . LEU B 1 361 ? 179.966 -5.567 27.601 1.00 19.43 361 LEU B C 1
ATOM 5192 O O . LEU B 1 361 ? 180.088 -4.617 26.826 1.00 20.98 361 LEU B O 1
ATOM 5197 N N . ASN B 1 362 ? 180.993 -6.332 27.968 1.00 19.89 362 ASN B N 1
ATOM 5198 C CA . ASN B 1 362 ? 182.342 -6.079 27.464 1.00 22.21 362 ASN B CA 1
ATOM 5199 C C . ASN B 1 362 ? 182.450 -6.346 25.966 1.00 22.73 362 ASN B C 1
ATOM 5200 O O . ASN B 1 362 ? 183.403 -5.911 25.321 1.00 23.75 362 ASN B O 1
ATOM 5205 N N . ARG B 1 363 ? 181.475 -7.066 25.419 1.00 22.79 363 ARG B N 1
ATOM 5206 C CA . ARG B 1 363 ? 181.461 -7.385 23.993 1.00 23.81 363 ARG B CA 1
ATOM 5207 C C . ARG B 1 363 ? 181.132 -6.147 23.169 1.00 25.79 363 ARG B C 1
ATOM 5208 O O . ARG B 1 363 ? 181.739 -5.900 22.125 1.00 26.51 363 ARG B O 1
ATOM 5216 N N . HIS B 1 364 ? 180.153 -5.383 23.645 1.00 27.43 364 HIS B N 1
ATOM 5217 C CA . HIS B 1 364 ? 179.702 -4.171 22.970 1.00 28.90 364 HIS B CA 1
ATOM 5218 C C . HIS B 1 364 ? 180.449 -2.943 23.479 1.00 29.11 364 HIS B C 1
ATOM 5219 O O . HIS B 1 364 ? 181.692 -3.030 23.573 1.00 30.11 364 HIS B O 1
#

Sequence (691 aa):
DTLTYSNSPVPNALLTASESGFLDAAGIELDVLSGQQGTVHFTYDQPAYTRFGGEIPPLLSEGLRAPGRTRLLGITPLLGRQGFFVRDDSPITAAADLAGRRIGVSASAIRILRGQLGDYLELDPWRQTLVALGSWEARALLHTLEHGELGVDDVELVPISSPGVDVPAEQLEESATVKGADLFPDVARGQAAVLASGDVDALYSWLPWAGELQATGARPVVDLGLDERNAYASVWTVSSGLVRQRPGLVQRLVDAAVDAGLWARDHSDAVTSLHAANLGVSTGAVGQGFGADFQQRLVPRLDHDALALLERTQQFLLTNNLLQEPVALDQWAAPEFLNNSLNRIRDTLTYSNSPVPNALLTASESGFLDAAGIELDVLSGQQGTVHFTYDQPAYTRFGGEIPPLLSEGLRAPGRTRLLGITPLLGRQGFFVRDDSPITAAADLAGRRIGVSASAIRILRGQLGDYLELDPWRQTLVALGSWEARALLHTLEHGELGVDDVELVPISSPGVDVPAEQLEESATVKGADLFPDVARGQAAVLASGDVDALYSWLPWAGELQATGARPVVDLGLDERNAYASVWTVSSGLVRQRPGLVQRLVDAAVDAGLWARDHSDAVTSLHAANLGVSTGAVGQGFGADFQQRLVPRLDHDALALLERTQQFLLTNNLLQEPVALDQWAAPEFLNNSLNRH

Organism: Rhodococcus qingshengii (NCBI:txid334542)

B-factor: mean 14.48, std 6.91, range [4.08, 44.1]